Protein AF-0000000087603630 (afdb_homodimer)

Secondary structure (DSSP, 8-state):
----S--GGGS-HHHHHHHHHHHHHHHHHHHHTT-S-TTEEEEEE--SSHHHHHHHHHHHHHHHH-SS-EEEEEEEEE---TT--HHHHHHHIIIII---EEEEE---HHHHHHH---TT--HHHHHHHHHHHHHHHHHHHHT--EEE----HHHHHHHHHHIIIIIS-B----SEEE-SSSS-EEE-TTTTS-HHHHHHHHHHHHHHH-PPP-----TTTTS--HHHHHHHHHHHHHHHHSTTHHHHHHHHHT-B-GGGSS-TTTS-TTSPPSS-PPP------S----------------------------------------GGGTT--S-TT-TT-----/----S--GGGS-HHHHHHHHHHHHHHHHHHHHTT-S-TTEEEEEE--SSHHHHHHHHHHHHHHHH-SS-EEEEEEEEE---TT--HHHHHHHIIIII---EEEEE---HHHHHHS---TT--HHHHHHHHHHHHHHHHHHHHT--EEE----HHHHHHHHHHIIIIIS-B----SEEE-SSSS-EEE-TTTTS-HHHHHHHHHHHHHHH-PPP-----TTTTS--HHHHHHHHHHHHHHHHSTTHHHHHHHHHT-B-GGGSS-TTTS-TTSPPSS-PPP------S----------------------------------------GGGTT--S-TT-TT-----

Radius of gyration: 30.33 Å; Cα contacts (8 Å, |Δi|>4): 1026; chains: 2; bounding box: 85×82×70 Å

Organism: NCBI:txid797122

Structure (mmCIF, N/CA/C/O backbone):
data_AF-0000000087603630-model_v1
#
loop_
_entity.id
_entity.type
_entity.pdbx_description
1 polymer 'tRNA(Ile)-lysidine/2-thiocytidine synthase N-terminal domain-containing protein'
#
loop_
_atom_site.group_PDB
_atom_site.id
_atom_site.type_symbol
_atom_site.label_atom_id
_atom_site.label_alt_id
_atom_site.label_comp_id
_atom_site.label_asym_id
_atom_site.label_entity_id
_atom_site.label_seq_id
_atom_site.pdbx_PDB_ins_code
_atom_site.Cartn_x
_atom_site.Cartn_y
_atom_site.Cartn_z
_atom_site.occupancy
_atom_site.B_iso_or_equiv
_atom_site.auth_seq_id
_atom_site.auth_comp_id
_atom_site.auth_asym_id
_atom_site.auth_atom_id
_atom_site.pdbx_PDB_model_num
ATOM 1 N N . MET A 1 1 ? 12.164 -41.531 -18.688 1 33.31 1 MET A N 1
ATOM 2 C CA . MET A 1 1 ? 12.125 -40.469 -17.688 1 33.31 1 MET A CA 1
ATOM 3 C C . MET A 1 1 ? 12.438 -39.125 -18.312 1 33.31 1 MET A C 1
ATOM 5 O O . MET A 1 1 ? 13.555 -38.875 -18.797 1 33.31 1 MET A O 1
ATOM 9 N N . GLY A 1 2 ? 11.633 -38.625 -19.047 1 40.12 2 GLY A N 1
ATOM 10 C CA . GLY A 1 2 ? 11.859 -37.5 -19.938 1 40.12 2 GLY A CA 1
ATOM 11 C C . GLY A 1 2 ? 12.602 -36.344 -19.281 1 40.12 2 GLY A C 1
ATOM 12 O O . GLY A 1 2 ? 12.57 -36.188 -18.047 1 40.12 2 GLY A O 1
ATOM 13 N N . ARG A 1 3 ? 13.773 -35.938 -19.719 1 44.34 3 ARG A N 1
ATOM 14 C CA . ARG A 1 3 ? 14.781 -35 -19.203 1 44.34 3 ARG A CA 1
ATOM 15 C C . ARG A 1 3 ? 14.172 -33.625 -18.938 1 44.34 3 ARG A C 1
ATOM 17 O O . ARG A 1 3 ? 14.234 -32.75 -19.812 1 44.34 3 ARG A O 1
ATOM 24 N N . VAL A 1 4 ? 13.062 -33.594 -18.312 1 46.06 4 VAL A N 1
ATOM 25 C CA . VAL A 1 4 ? 12.547 -32.344 -17.781 1 46.06 4 VAL A CA 1
ATOM 26 C C . VAL A 1 4 ? 13.531 -31.781 -16.75 1 46.06 4 VAL A C 1
ATOM 28 O O . VAL A 1 4 ? 13.992 -32.5 -15.867 1 46.06 4 VAL A O 1
ATOM 31 N N . GLY A 1 5 ? 14.203 -30.766 -17.078 1 51.47 5 GLY A N 1
ATOM 32 C CA . GLY A 1 5 ? 15.203 -30 -16.344 1 51.47 5 GLY A CA 1
ATOM 33 C C . GLY A 1 5 ? 16.547 -29.953 -17.047 1 51.47 5 GLY A C 1
ATOM 34 O O . GLY A 1 5 ? 17.547 -30.438 -16.516 1 51.47 5 GLY A O 1
ATOM 35 N N . LYS A 1 6 ? 16.453 -29.891 -18.328 1 53.25 6 LYS A N 1
ATOM 36 C CA . LYS A 1 6 ? 17.75 -29.719 -18.984 1 53.25 6 LYS A CA 1
ATOM 37 C C . LYS A 1 6 ? 18.641 -28.75 -18.188 1 53.25 6 LYS A C 1
ATOM 39 O O . LYS A 1 6 ? 18.125 -27.844 -17.531 1 53.25 6 LYS A O 1
ATOM 44 N N . GLU A 1 7 ? 19.844 -29.078 -18.125 1 65.25 7 GLU A N 1
ATOM 45 C CA . GLU A 1 7 ? 20.906 -28.297 -17.484 1 65.25 7 GLU A CA 1
ATOM 46 C C . GLU A 1 7 ? 20.859 -26.844 -17.922 1 65.25 7 GLU A C 1
ATOM 48 O O . GLU A 1 7 ? 20.578 -26.547 -19.094 1 65.25 7 GLU A O 1
ATOM 53 N N . LEU A 1 8 ? 20.516 -25.938 -17 1 73.69 8 LEU A N 1
ATOM 54 C CA . LEU A 1 8 ? 20.547 -24.5 -17.188 1 73.69 8 LEU A CA 1
ATOM 55 C C . LEU A 1 8 ? 21.531 -24.109 -18.297 1 73.69 8 LEU A C 1
ATOM 57 O O . LEU A 1 8 ? 21.25 -23.219 -19.094 1 73.69 8 LEU A O 1
ATOM 61 N N . ASN A 1 9 ? 22.484 -24.938 -18.359 1 73.44 9 ASN A N 1
ATOM 62 C CA . ASN A 1 9 ? 23.578 -24.562 -19.234 1 73.44 9 ASN A CA 1
ATOM 63 C C . ASN A 1 9 ? 23.219 -24.797 -20.703 1 73.44 9 ASN A C 1
ATOM 65 O O . ASN A 1 9 ? 23.844 -24.234 -21.609 1 73.44 9 ASN A O 1
ATOM 69 N N . ALA A 1 10 ? 22.234 -25.531 -20.969 1 83.75 10 ALA A N 1
ATOM 70 C CA . ALA A 1 10 ? 21.828 -25.844 -22.344 1 83.75 10 ALA A CA 1
ATOM 71 C C . ALA A 1 10 ? 20.812 -24.828 -22.844 1 83.75 10 ALA A C 1
ATOM 73 O O . ALA A 1 10 ? 20.484 -24.797 -24.047 1 83.75 10 ALA A O 1
ATOM 74 N N . LEU A 1 11 ? 20.438 -23.922 -22.062 1 89.19 11 LEU A N 1
ATOM 75 C CA . LEU A 1 11 ? 19.406 -22.953 -22.406 1 89.19 11 LEU A CA 1
ATOM 76 C C . LEU A 1 11 ? 20.031 -21.688 -23.016 1 89.19 11 LEU A C 1
ATOM 78 O O . LEU A 1 11 ? 21.156 -21.328 -22.703 1 89.19 11 LEU A O 1
ATOM 82 N N . PRO A 1 12 ? 19.281 -21.078 -23.938 1 92.31 12 PRO A N 1
ATOM 83 C CA . PRO A 1 12 ? 19.734 -19.75 -24.391 1 92.31 12 PRO A CA 1
ATOM 84 C C . PRO A 1 12 ? 19.922 -18.766 -23.234 1 92.31 12 PRO A C 1
ATOM 86 O O . PRO A 1 12 ? 19.25 -18.875 -22.203 1 92.31 12 PRO A O 1
ATOM 89 N N . ALA A 1 13 ? 20.766 -17.828 -23.453 1 91.25 13 ALA A N 1
ATOM 90 C CA . ALA A 1 13 ? 21.219 -16.922 -22.391 1 91.25 13 ALA A CA 1
ATOM 91 C C . ALA A 1 13 ? 20.047 -16.234 -21.703 1 91.25 13 ALA A C 1
ATOM 93 O O . ALA A 1 13 ? 19.953 -16.203 -20.484 1 91.25 13 ALA A O 1
ATOM 94 N N . SER A 1 14 ? 19.109 -15.695 -22.516 1 92.12 14 SER A N 1
ATOM 95 C CA . SER A 1 14 ? 17.969 -14.977 -21.953 1 92.12 14 SER A CA 1
ATOM 96 C C . SER A 1 14 ? 17.078 -15.914 -21.141 1 92.12 14 SER A C 1
ATOM 98 O O . SER A 1 14 ? 16.578 -15.531 -20.078 1 92.12 14 SER A O 1
ATOM 100 N N . VAL A 1 15 ? 16.938 -17.109 -21.609 1 95.75 15 VAL A N 1
ATOM 101 C CA . VAL A 1 15 ? 16.109 -18.094 -20.938 1 95.75 15 VAL A CA 1
ATOM 102 C C . VAL A 1 15 ? 16.812 -18.594 -19.672 1 95.75 15 VAL A C 1
ATOM 104 O O . VAL A 1 15 ? 16.188 -18.75 -18.625 1 95.75 15 VAL A O 1
ATOM 107 N N . LYS A 1 16 ? 18.109 -18.75 -19.781 1 95.69 16 LYS A N 1
ATOM 108 C CA . LYS A 1 16 ? 18.906 -19.188 -18.641 1 95.69 16 LYS A CA 1
ATOM 109 C C . LYS A 1 16 ? 18.781 -18.203 -17.469 1 95.69 16 LYS A C 1
ATOM 111 O O . LYS A 1 16 ? 18.609 -18.625 -16.328 1 95.69 16 LYS A O 1
ATOM 116 N N . LYS A 1 17 ? 18.859 -16.969 -17.797 1 95.94 17 LYS A N 1
ATOM 117 C CA . LYS A 1 17 ? 18.734 -15.945 -16.766 1 95.94 17 LYS A CA 1
ATOM 118 C C . LYS A 1 17 ? 17.359 -15.969 -16.109 1 95.94 17 LYS A C 1
ATOM 120 O O . LYS A 1 17 ? 17.25 -15.883 -14.891 1 95.94 17 LYS A O 1
ATOM 125 N N . ALA A 1 18 ? 16.344 -16.062 -16.906 1 97.25 18 ALA A N 1
ATOM 126 C CA . ALA A 1 18 ? 14.969 -16.109 -16.406 1 97.25 18 ALA A CA 1
ATOM 127 C C . ALA A 1 18 ? 14.758 -17.328 -15.5 1 97.25 18 ALA A C 1
ATOM 129 O O . ALA A 1 18 ? 14.219 -17.203 -14.398 1 97.25 18 ALA A O 1
ATOM 130 N N . VAL A 1 19 ? 15.25 -18.438 -15.945 1 97.31 19 VAL A N 1
ATOM 131 C CA . VAL A 1 19 ? 15.07 -19.688 -15.211 1 97.31 19 VAL A CA 1
ATOM 132 C C . VAL A 1 19 ? 15.836 -19.625 -13.891 1 97.31 19 VAL A C 1
ATOM 134 O O . VAL A 1 19 ? 15.336 -20.047 -12.844 1 97.31 19 VAL A O 1
ATOM 137 N N . SER A 1 20 ? 17.031 -19.078 -13.922 1 97.06 20 SER A N 1
ATOM 138 C CA . SER A 1 20 ? 17.844 -18.938 -12.711 1 97.06 20 SER A CA 1
ATOM 139 C C . SER A 1 20 ? 17.141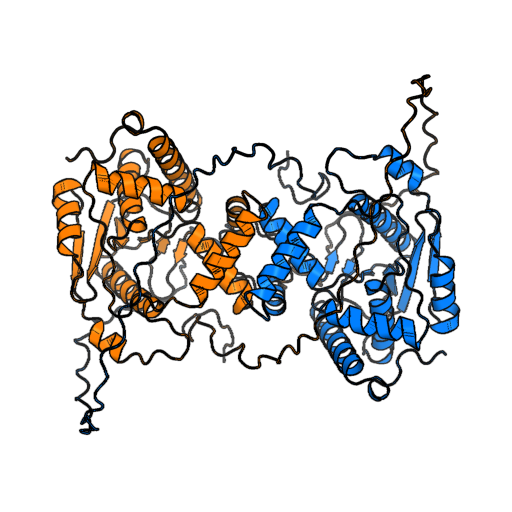 -18.062 -11.68 1 97.06 20 SER A C 1
ATOM 141 O O . SER A 1 20 ? 17.125 -18.375 -10.492 1 97.06 20 SER A O 1
ATOM 143 N N . ARG A 1 21 ? 16.547 -17 -12.188 1 97.25 21 ARG A N 1
ATOM 144 C CA . ARG A 1 21 ? 15.836 -16.094 -11.297 1 97.25 21 ARG A CA 1
ATOM 145 C C . ARG A 1 21 ? 14.594 -16.766 -10.711 1 97.25 21 ARG A C 1
ATOM 147 O O . ARG A 1 21 ? 14.312 -16.641 -9.516 1 97.25 21 ARG A O 1
ATOM 154 N N . ILE A 1 22 ? 13.883 -17.484 -11.539 1 98.25 22 ILE A N 1
ATOM 155 C CA . ILE A 1 22 ? 12.695 -18.203 -11.086 1 98.25 22 ILE A CA 1
ATOM 156 C C . ILE A 1 22 ? 13.078 -19.203 -10 1 98.25 22 ILE A C 1
ATOM 158 O O . ILE A 1 22 ? 12.469 -19.234 -8.93 1 98.25 22 ILE A O 1
ATOM 162 N N . ARG A 1 23 ? 14.086 -20 -10.273 1 97.31 23 ARG A N 1
ATOM 163 C CA . ARG A 1 23 ? 14.508 -21.047 -9.352 1 97.31 23 ARG A CA 1
ATOM 164 C C . ARG A 1 23 ? 14.938 -20.469 -8.008 1 97.31 23 ARG A C 1
ATOM 166 O O . ARG A 1 23 ? 14.531 -20.953 -6.953 1 97.31 23 ARG A O 1
ATOM 173 N N . LYS A 1 24 ? 15.664 -19.391 -8.062 1 97.12 24 LYS A N 1
ATOM 174 C CA . LYS A 1 24 ? 16.188 -18.766 -6.844 1 97.12 24 LYS A CA 1
ATOM 175 C C . LYS A 1 24 ? 15.055 -18.141 -6.031 1 97.12 24 LYS A C 1
ATOM 177 O O . LYS A 1 24 ? 14.914 -18.406 -4.836 1 97.12 24 LYS A O 1
ATOM 182 N N . THR A 1 25 ? 14.242 -17.328 -6.688 1 98.06 25 THR A N 1
ATOM 183 C CA . THR A 1 25 ? 13.188 -16.594 -5.996 1 98.06 25 THR A CA 1
ATOM 184 C C . THR A 1 25 ? 12.133 -17.547 -5.449 1 98.06 25 THR A C 1
ATOM 186 O O . THR A 1 25 ? 11.703 -17.422 -4.301 1 98.06 25 THR A O 1
ATOM 189 N N . ALA A 1 26 ? 11.734 -18.516 -6.242 1 98.19 26 ALA A N 1
ATOM 190 C CA . ALA A 1 26 ? 10.719 -19.469 -5.812 1 98.19 26 ALA A CA 1
ATOM 191 C C . ALA A 1 26 ? 11.219 -20.328 -4.652 1 98.19 26 ALA A C 1
ATOM 193 O O . ALA A 1 26 ? 10.477 -20.594 -3.703 1 98.19 26 ALA A O 1
ATOM 194 N N . ALA A 1 27 ? 12.453 -20.719 -4.711 1 97.19 27 ALA A N 1
ATOM 195 C CA . ALA A 1 27 ? 13.023 -21.531 -3.633 1 97.19 27 ALA A CA 1
ATOM 196 C C . ALA A 1 27 ? 13.094 -20.734 -2.33 1 97.19 27 ALA A C 1
ATOM 198 O O . ALA A 1 27 ? 12.734 -21.25 -1.267 1 97.19 27 ALA A O 1
ATOM 199 N N . THR A 1 28 ? 13.555 -19.531 -2.449 1 97.12 28 THR A N 1
ATOM 200 C CA . THR A 1 28 ? 13.641 -18.672 -1.277 1 97.12 28 THR A CA 1
ATOM 201 C C . THR A 1 28 ? 12.258 -18.422 -0.681 1 97.12 28 THR A C 1
ATOM 203 O O . THR 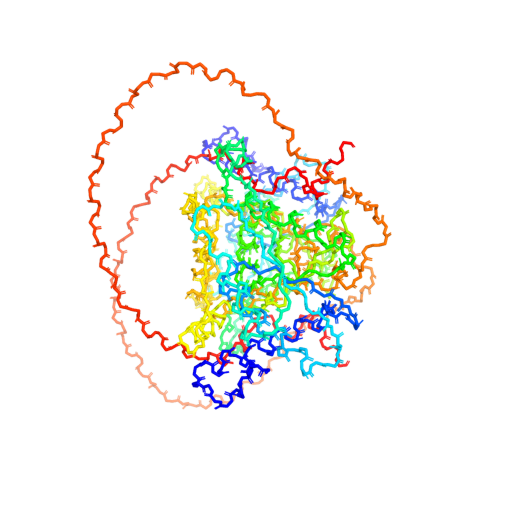A 1 28 ? 12.086 -18.484 0.538 1 97.12 28 THR A O 1
ATOM 206 N N . THR A 1 29 ? 11.32 -18.188 -1.544 1 98 29 THR A N 1
ATOM 207 C CA . THR A 1 29 ? 9.953 -17.953 -1.095 1 98 29 THR A CA 1
ATOM 208 C C . THR A 1 29 ? 9.375 -19.203 -0.433 1 98 29 THR A C 1
ATOM 210 O O . THR A 1 29 ? 8.844 -19.125 0.678 1 98 29 THR A O 1
ATOM 213 N N . ALA A 1 30 ? 9.516 -20.312 -1.108 1 97.25 30 ALA A N 1
ATOM 214 C CA . ALA A 1 30 ? 9 -21.562 -0.583 1 97.25 30 ALA A CA 1
ATOM 215 C C . ALA A 1 30 ? 9.625 -21.891 0.771 1 97.25 30 ALA A C 1
ATOM 217 O O . ALA A 1 30 ? 8.945 -22.391 1.676 1 97.25 30 ALA A O 1
ATOM 218 N N . GLY A 1 31 ? 10.898 -21.609 0.892 1 95.44 31 GLY A N 1
ATOM 219 C CA . GLY A 1 31 ? 11.602 -21.844 2.141 1 95.44 31 GLY A CA 1
ATOM 220 C C . GLY A 1 31 ? 11.18 -20.922 3.256 1 95.44 31 GLY A C 1
ATOM 221 O O . GLY A 1 31 ? 10.922 -21.359 4.379 1 95.44 31 GLY A O 1
ATOM 222 N N . SER A 1 32 ? 11.047 -19.641 2.963 1 95.75 32 SER A N 1
ATOM 223 C CA . SER A 1 32 ? 10.719 -18.625 3.955 1 95.75 32 SER A CA 1
ATOM 224 C C . SER A 1 32 ? 9.336 -18.875 4.562 1 95.75 32 SER A C 1
ATOM 226 O O . SER A 1 32 ? 9.094 -18.531 5.723 1 95.75 32 SER A O 1
ATOM 228 N N . PHE A 1 33 ? 8.453 -19.531 3.793 1 97.12 33 PHE A N 1
ATOM 229 C CA . PHE A 1 33 ? 7.086 -19.719 4.262 1 97.12 33 PHE A CA 1
ATOM 230 C C . PHE A 1 33 ? 6.797 -21.188 4.508 1 97.12 33 PHE A C 1
ATOM 232 O O . PHE A 1 33 ? 5.645 -21.578 4.711 1 97.12 33 PHE A O 1
ATOM 239 N N . ASP A 1 34 ? 7.781 -22.031 4.375 1 95.25 34 ASP A N 1
ATOM 240 C CA . ASP A 1 34 ? 7.676 -23.469 4.633 1 95.25 34 ASP A CA 1
ATOM 241 C C . ASP A 1 34 ? 6.508 -24.078 3.863 1 95.25 34 ASP A C 1
ATOM 243 O O . ASP A 1 34 ? 5.633 -24.719 4.457 1 95.25 34 ASP A O 1
ATOM 247 N N . MET A 1 35 ? 6.543 -23.984 2.584 1 96.62 35 MET A N 1
ATOM 248 C CA . MET A 1 35 ? 5.402 -24.312 1.736 1 96.62 35 MET A CA 1
ATOM 249 C C . MET A 1 35 ? 5.309 -25.828 1.514 1 96.62 35 MET A C 1
ATOM 251 O O . MET A 1 35 ? 4.23 -26.344 1.235 1 96.62 35 MET A O 1
ATOM 255 N N . PHE A 1 36 ? 6.406 -26.5 1.582 1 95.06 36 PHE A N 1
ATOM 256 C CA . PHE A 1 36 ? 6.441 -27.922 1.265 1 95.06 36 PHE A CA 1
ATOM 257 C C . PHE A 1 36 ? 7.012 -28.719 2.43 1 95.06 36 PHE A C 1
ATOM 259 O O . PHE A 1 36 ? 8.195 -29.062 2.436 1 95.06 36 PHE A O 1
ATOM 266 N N . PRO A 1 37 ? 6.18 -29.078 3.316 1 90.75 37 PRO A N 1
ATOM 267 C CA . PRO A 1 37 ? 6.66 -29.875 4.438 1 90.75 37 PRO A CA 1
ATOM 268 C C . PRO A 1 37 ? 7.145 -31.266 4 1 90.75 37 PRO A C 1
ATOM 270 O O . PRO A 1 37 ? 6.672 -31.797 2.99 1 90.75 37 PRO A O 1
ATOM 273 N N . GLU A 1 38 ? 7.953 -31.812 4.785 1 92.81 38 GLU A N 1
ATOM 274 C CA . GLU A 1 38 ? 8.578 -33.094 4.484 1 92.81 38 GLU A CA 1
ATOM 275 C C . GLU A 1 38 ? 7.527 -34.219 4.375 1 92.81 38 GLU A C 1
ATOM 277 O O . GLU A 1 38 ? 6.688 -34.375 5.262 1 92.81 38 GLU A O 1
ATOM 282 N N . GLY A 1 39 ? 7.578 -34.906 3.277 1 92.31 39 GLY A N 1
ATOM 283 C CA . GLY A 1 39 ? 6.77 -36.094 3.105 1 92.31 39 GLY A CA 1
ATOM 284 C C . GLY A 1 39 ? 5.336 -35.812 2.717 1 92.31 39 GLY A C 1
ATOM 285 O O . GLY A 1 39 ? 4.516 -36.719 2.592 1 92.31 39 GLY A O 1
ATOM 286 N N . GLU A 1 40 ? 5.039 -34.594 2.508 1 92.44 40 GLU A N 1
ATOM 287 C CA . GLU A 1 40 ? 3.654 -34.219 2.229 1 92.44 40 GLU A CA 1
ATOM 288 C C . GLU A 1 40 ? 3.35 -34.312 0.735 1 92.44 40 GLU A C 1
ATOM 290 O O . GLU A 1 40 ? 4.25 -34.188 -0.097 1 92.44 40 GLU A O 1
ATOM 295 N N . LYS A 1 41 ? 2.107 -34.625 0.508 1 94.75 41 LYS A N 1
ATOM 296 C CA . LYS A 1 41 ? 1.582 -34.562 -0.853 1 94.75 41 LYS A CA 1
ATOM 297 C C . LYS A 1 41 ? 1.036 -33.188 -1.165 1 94.75 41 LYS A C 1
ATOM 299 O O . LYS A 1 41 ? 0.295 -32.594 -0.365 1 94.75 41 LYS A O 1
ATOM 304 N N . VAL A 1 42 ? 1.443 -32.688 -2.285 1 96.12 42 VAL A N 1
ATOM 305 C CA . VAL A 1 42 ? 1.026 -31.344 -2.684 1 96.12 42 VAL A CA 1
ATOM 306 C C . VAL A 1 42 ? 0.207 -31.422 -3.971 1 96.12 42 VAL A C 1
ATOM 308 O O . VAL A 1 42 ? 0.64 -32.031 -4.957 1 96.12 42 VAL A O 1
ATOM 311 N N . LEU A 1 43 ? -0.952 -30.859 -3.91 1 96.94 43 LEU A N 1
ATOM 312 C CA . LEU A 1 43 ? -1.773 -30.766 -5.113 1 96.94 43 LEU A CA 1
ATOM 313 C C . LEU A 1 43 ? -1.407 -29.531 -5.926 1 96.94 43 LEU A C 1
ATOM 315 O O . LEU A 1 43 ? -1.267 -28.438 -5.375 1 96.94 43 LEU A O 1
ATOM 319 N N . LEU A 1 44 ? -1.189 -29.719 -7.141 1 97.31 44 LEU A N 1
ATOM 320 C CA . LEU A 1 44 ? -1.009 -28.609 -8.062 1 97.31 44 LEU A CA 1
ATOM 321 C C . LEU A 1 44 ? -2.232 -28.438 -8.961 1 97.31 44 LEU A C 1
ATOM 323 O O . LEU A 1 44 ? -2.635 -29.375 -9.648 1 97.31 44 LEU A O 1
ATOM 327 N N . GLY A 1 45 ? -2.896 -27.297 -8.844 1 95.38 45 GLY A N 1
ATOM 328 C CA . GLY A 1 45 ? -3.906 -26.953 -9.836 1 95.38 45 GLY A CA 1
ATOM 329 C C . GLY A 1 45 ? -3.318 -26.578 -11.18 1 95.38 45 GLY A C 1
ATOM 330 O O . GLY A 1 45 ? -2.734 -25.5 -11.328 1 95.38 45 GLY A O 1
ATOM 331 N N . LEU A 1 46 ? -3.469 -27.453 -12.148 1 95.06 46 LEU A N 1
ATOM 332 C CA . LEU A 1 46 ? -2.918 -27.234 -13.477 1 95.06 46 LEU A CA 1
ATOM 333 C C . LEU A 1 46 ? -4 -26.75 -14.438 1 95.06 46 LEU A C 1
ATOM 335 O O . LEU A 1 46 ? -4.875 -27.531 -14.828 1 95.06 46 LEU A O 1
ATOM 339 N N . SER A 1 47 ? -3.955 -25.5 -14.805 1 90.38 47 SER A N 1
ATOM 340 C CA . SER A 1 47 ? -4.98 -24.906 -15.656 1 90.38 47 SER A CA 1
ATOM 341 C C . SER A 1 47 ? -4.633 -25.078 -17.141 1 90.38 47 SER A C 1
ATOM 343 O O . SER A 1 47 ? -5.488 -24.906 -18 1 90.38 47 SER A O 1
ATOM 345 N N . GLY A 1 48 ? -3.35 -25.344 -17.422 1 91.12 48 GLY A N 1
ATOM 346 C CA . GLY A 1 48 ? -2.885 -25.359 -18.797 1 91.12 48 GLY A CA 1
ATOM 347 C C . GLY A 1 48 ? -2.346 -24.016 -19.266 1 91.12 48 GLY A C 1
ATOM 348 O O . GLY A 1 48 ? -1.886 -23.891 -20.406 1 91.12 48 GLY A O 1
ATOM 349 N N . GLY A 1 49 ? -2.406 -23.078 -18.391 1 92.88 49 GLY A N 1
ATOM 350 C CA . GLY A 1 49 ? -1.823 -21.781 -18.703 1 92.88 49 GLY A CA 1
ATOM 351 C C . GLY A 1 49 ? -0.333 -21.719 -18.406 1 92.88 49 GLY A C 1
ATOM 352 O O . GLY A 1 49 ? 0.235 -22.656 -17.844 1 92.88 49 GLY A O 1
ATOM 353 N N . LYS A 1 50 ? 0.256 -20.609 -18.812 1 95.19 50 LYS A N 1
ATOM 354 C CA . LYS A 1 50 ? 1.706 -20.469 -18.719 1 95.19 50 LYS A CA 1
ATOM 355 C C . LYS A 1 50 ? 2.184 -20.547 -17.281 1 95.19 50 LYS A C 1
ATOM 357 O O . LYS A 1 50 ? 3.215 -21.156 -16.984 1 95.19 50 LYS A O 1
ATOM 362 N N . ASP A 1 51 ? 1.44 -19.969 -16.359 1 96.31 51 ASP A N 1
ATOM 363 C CA . ASP A 1 51 ? 1.895 -19.859 -14.984 1 96.31 51 ASP A CA 1
ATOM 364 C C . ASP A 1 51 ? 1.896 -21.219 -14.297 1 96.31 51 ASP A C 1
ATOM 366 O O . ASP A 1 51 ? 2.875 -21.594 -13.641 1 96.31 51 ASP A O 1
ATOM 370 N N . SER A 1 52 ? 0.804 -21.969 -14.469 1 96.31 52 SER A N 1
ATOM 371 C CA . SER A 1 52 ? 0.707 -23.281 -13.828 1 96.31 52 SER A CA 1
ATOM 372 C C . SER A 1 52 ? 1.709 -24.266 -14.422 1 96.31 52 SER A C 1
ATOM 374 O O . SER A 1 52 ? 2.262 -25.094 -13.703 1 96.31 52 SER A O 1
ATOM 376 N N . TRP A 1 53 ? 1.978 -24.156 -15.703 1 96.12 53 TRP A N 1
ATOM 377 C CA . TRP A 1 53 ? 2.969 -25.016 -16.359 1 96.12 53 TRP A CA 1
ATOM 378 C C . TRP A 1 53 ? 4.359 -24.766 -15.773 1 96.12 53 TRP A C 1
ATOM 380 O O . TRP A 1 53 ? 5.059 -25.719 -15.406 1 96.12 53 TRP A O 1
ATOM 390 N N . VAL A 1 54 ? 4.711 -23.531 -15.727 1 97.5 54 VAL A N 1
ATOM 391 C CA . VAL A 1 54 ? 6.039 -23.203 -15.227 1 97.5 54 VAL A CA 1
ATOM 392 C C . VAL A 1 54 ? 6.172 -23.641 -13.766 1 97.5 54 VAL A C 1
ATOM 394 O O . VAL A 1 54 ? 7.227 -24.109 -13.344 1 97.5 54 VAL A O 1
ATOM 397 N N . LEU A 1 55 ? 5.117 -23.484 -13.031 1 98.19 55 LEU A N 1
ATOM 398 C CA . LEU A 1 55 ? 5.141 -23.922 -11.648 1 98.19 55 LEU A CA 1
ATOM 399 C C . LEU A 1 55 ? 5.395 -25.438 -11.57 1 98.19 55 LEU A C 1
ATOM 401 O O . LEU A 1 55 ? 6.195 -25.891 -10.75 1 98.19 55 LEU A O 1
ATOM 405 N N . LEU A 1 56 ? 4.703 -26.203 -12.398 1 96.75 56 LEU A N 1
ATOM 406 C CA . LEU A 1 56 ? 4.918 -27.656 -12.414 1 96.75 56 LEU A CA 1
ATOM 407 C C . LEU A 1 56 ? 6.383 -27.984 -12.688 1 96.75 56 LEU A C 1
ATOM 409 O O . LEU A 1 56 ? 6.984 -28.797 -11.984 1 96.75 56 LEU A O 1
ATOM 413 N N . HIS A 1 57 ? 6.895 -27.312 -13.664 1 95.62 57 HIS A N 1
ATOM 414 C CA . HIS A 1 57 ? 8.289 -27.562 -14.008 1 95.62 57 HIS A CA 1
ATOM 415 C C . HIS A 1 57 ? 9.219 -27.219 -12.844 1 95.62 57 HIS A C 1
ATOM 417 O O . HIS A 1 57 ? 10.172 -27.953 -12.578 1 95.62 57 HIS A O 1
ATOM 423 N N . TRP A 1 58 ? 8.961 -26.125 -12.227 1 96.88 58 TRP A N 1
ATOM 424 C CA . TRP A 1 58 ? 9.789 -25.75 -11.086 1 96.88 58 TRP A CA 1
ATOM 425 C C . TRP A 1 58 ? 9.648 -26.75 -9.953 1 96.88 58 TRP A C 1
ATOM 427 O O . TRP A 1 58 ? 10.633 -27.094 -9.289 1 96.88 58 TRP A O 1
ATOM 437 N N . MET A 1 59 ? 8.406 -27.203 -9.664 1 96.31 59 MET A N 1
ATOM 438 C CA . MET A 1 59 ? 8.188 -28.156 -8.586 1 96.31 59 MET A CA 1
ATOM 439 C C . MET A 1 59 ? 8.914 -29.469 -8.867 1 96.31 59 MET A C 1
ATOM 441 O O . MET A 1 59 ? 9.477 -30.078 -7.957 1 96.31 59 MET A O 1
ATOM 445 N N . LEU A 1 60 ? 8.914 -29.891 -10.094 1 93.94 60 LEU A N 1
ATOM 446 C CA . LEU A 1 60 ? 9.641 -31.094 -10.477 1 93.94 60 LEU A CA 1
ATOM 447 C C . LEU A 1 60 ? 11.141 -30.922 -10.258 1 93.94 60 LEU A C 1
ATOM 449 O O . LEU A 1 60 ? 11.805 -31.844 -9.766 1 93.94 60 LEU A O 1
ATOM 453 N N . TYR A 1 61 ? 11.617 -29.781 -10.633 1 93.5 61 TYR A N 1
ATOM 454 C CA . TYR A 1 61 ? 13.016 -29.453 -10.375 1 93.5 61 TYR A CA 1
ATOM 455 C C . TYR A 1 61 ? 13.312 -29.469 -8.883 1 93.5 61 TYR A C 1
ATOM 457 O O . TYR A 1 61 ? 14.305 -30.047 -8.445 1 93.5 61 TYR A O 1
ATOM 465 N N . SER A 1 62 ? 12.438 -28.75 -8.172 1 94.31 62 SER A N 1
ATOM 466 C CA . SER A 1 62 ? 12.602 -28.625 -6.73 1 94.31 62 SER A CA 1
ATOM 467 C C . SER A 1 62 ? 12.609 -30 -6.062 1 94.31 62 SER A C 1
ATOM 469 O O . SER A 1 62 ? 13.359 -30.234 -5.109 1 94.31 62 SER A O 1
ATOM 471 N N . GLN A 1 63 ? 11.805 -30.969 -6.504 1 90.88 63 GLN A N 1
ATOM 472 C CA . GLN A 1 63 ? 11.758 -32.312 -5.98 1 90.88 63 GLN A CA 1
ATOM 473 C C . GLN A 1 63 ? 13.125 -33 -6.082 1 90.88 63 GLN A C 1
ATOM 475 O O . GLN A 1 63 ? 13.492 -33.812 -5.219 1 90.88 63 GLN A O 1
ATOM 480 N N . ARG A 1 64 ? 13.852 -32.656 -7.066 1 89 64 ARG A N 1
ATOM 481 C CA . ARG A 1 64 ? 15.133 -33.312 -7.336 1 89 64 ARG A CA 1
ATOM 482 C C . ARG A 1 64 ? 16.25 -32.719 -6.473 1 89 64 ARG A C 1
ATOM 484 O O . ARG A 1 64 ? 17.156 -33.406 -6.051 1 89 64 ARG A O 1
ATOM 491 N N . VAL A 1 65 ? 16.125 -31.422 -6.188 1 91 65 VAL A N 1
ATOM 492 C CA . VAL A 1 65 ? 17.281 -30.75 -5.609 1 91 65 VAL A CA 1
ATOM 493 C C . VAL A 1 65 ? 17.016 -30.422 -4.145 1 91 65 VAL A C 1
ATOM 495 O O . VAL A 1 65 ? 17.953 -30.203 -3.367 1 91 65 VAL A O 1
ATOM 498 N N . ALA A 1 66 ? 15.758 -30.281 -3.816 1 86.44 66 ALA A N 1
ATOM 499 C CA . ALA A 1 66 ? 15.422 -29.828 -2.467 1 86.44 66 ALA A CA 1
ATOM 500 C C . ALA A 1 66 ? 15.719 -30.922 -1.438 1 86.44 66 ALA A C 1
ATOM 502 O O . ALA A 1 66 ? 15.695 -32.125 -1.762 1 86.44 66 ALA A O 1
ATOM 503 N N . ALA A 1 67 ? 15.914 -30.469 -0.232 1 83.56 67 ALA A N 1
ATOM 504 C CA . ALA A 1 67 ? 16.172 -31.375 0.878 1 83.56 67 ALA A CA 1
ATOM 505 C C . ALA A 1 67 ? 14.891 -32.062 1.328 1 83.56 67 ALA A C 1
ATOM 507 O O . ALA A 1 67 ? 14.883 -33.281 1.597 1 83.56 67 ALA A O 1
ATOM 508 N N . LYS A 1 68 ? 13.906 -31.312 1.351 1 87.62 68 LYS A N 1
ATOM 509 C CA . LYS A 1 68 ? 12.609 -31.859 1.726 1 87.62 68 LYS A CA 1
ATOM 510 C C . LYS A 1 68 ? 11.938 -32.562 0.537 1 87.62 68 LYS A C 1
ATOM 512 O O . LYS A 1 68 ? 11.883 -31.984 -0.559 1 87.62 68 LYS A O 1
ATOM 517 N N . LYS A 1 69 ? 11.508 -33.719 0.876 1 90.88 69 LYS A N 1
ATOM 518 C CA . LYS A 1 69 ? 10.852 -34.5 -0.175 1 90.88 69 LYS A CA 1
ATOM 519 C C . LYS A 1 69 ? 9.336 -34.312 -0.102 1 90.88 69 LYS A C 1
ATOM 521 O O . LYS A 1 69 ? 8.758 -34.281 0.989 1 90.88 69 LYS A O 1
ATOM 526 N N . PHE A 1 70 ? 8.742 -34.062 -1.223 1 93.12 70 PHE A N 1
ATOM 527 C CA . PHE A 1 70 ? 7.289 -33.969 -1.333 1 93.12 70 PHE A CA 1
ATOM 528 C C . PHE A 1 70 ? 6.805 -34.625 -2.621 1 93.12 70 PHE A C 1
ATOM 530 O O . PHE A 1 70 ? 7.598 -34.875 -3.531 1 93.12 70 PHE A O 1
ATOM 537 N N . GLU A 1 71 ? 5.578 -35.031 -2.615 1 93.5 71 GLU A N 1
ATOM 538 C CA . GLU A 1 71 ? 4.957 -35.656 -3.795 1 93.5 71 GLU A CA 1
ATOM 539 C C . GLU A 1 71 ? 4.027 -34.656 -4.492 1 93.5 71 GLU A C 1
ATOM 541 O O . GLU A 1 71 ? 3.359 -33.844 -3.832 1 93.5 71 GLU A O 1
ATOM 546 N N . ILE A 1 72 ? 4.023 -34.75 -5.809 1 94.44 72 ILE A N 1
ATOM 547 C CA . ILE A 1 72 ? 3.188 -33.844 -6.594 1 94.44 72 ILE A CA 1
ATOM 548 C C . ILE A 1 72 ? 2.014 -34.625 -7.188 1 94.44 72 ILE A C 1
ATOM 550 O O . ILE A 1 72 ? 2.199 -35.688 -7.766 1 94.44 72 ILE A O 1
ATOM 554 N N . GLU A 1 73 ? 0.902 -34.125 -6.98 1 94.12 73 GLU A N 1
ATOM 555 C CA . GLU A 1 73 ? -0.29 -34.562 -7.695 1 94.12 73 GLU A CA 1
ATOM 556 C C . GLU A 1 73 ? -0.947 -33.406 -8.445 1 94.12 73 GLU A C 1
ATOM 558 O O . GLU A 1 73 ? -1.366 -32.438 -7.832 1 94.12 73 GLU A O 1
ATOM 563 N N . ALA A 1 74 ? -0.999 -33.562 -9.734 1 96.25 74 ALA A N 1
ATOM 564 C CA . ALA A 1 74 ? -1.594 -32.5 -10.547 1 96.25 74 ALA A CA 1
ATOM 565 C C . ALA A 1 74 ? -3.059 -32.812 -10.852 1 96.25 74 ALA A C 1
ATOM 567 O O . ALA A 1 74 ? -3.424 -33.969 -11.102 1 96.25 74 ALA A O 1
ATOM 568 N N . VAL A 1 75 ? -3.869 -31.781 -10.789 1 96.62 75 VAL A N 1
ATOM 569 C CA . VAL A 1 75 ? -5.289 -31.922 -11.094 1 96.62 75 VAL A CA 1
ATOM 570 C C . VAL A 1 75 ? -5.711 -30.875 -12.109 1 96.62 75 VAL A C 1
ATOM 572 O O . VAL A 1 75 ? -5.344 -29.703 -11.984 1 96.62 75 VAL A O 1
ATOM 575 N N . ILE A 1 76 ? -6.395 -31.281 -13.148 1 95.19 76 ILE A N 1
ATOM 576 C CA . ILE A 1 76 ? -6.977 -30.422 -14.164 1 95.19 76 ILE A CA 1
ATOM 577 C C . ILE A 1 76 ? -8.492 -30.375 -13.984 1 95.19 76 ILE A C 1
ATOM 579 O O . ILE A 1 76 ? -9.156 -31.406 -13.969 1 95.19 76 ILE A O 1
ATOM 583 N N . ILE A 1 77 ? -8.984 -29.141 -13.766 1 93 77 ILE A N 1
ATOM 584 C CA . ILE A 1 77 ? -10.438 -28.969 -13.75 1 93 77 ILE A CA 1
ATOM 585 C C . ILE A 1 77 ? -10.93 -28.625 -15.156 1 93 77 ILE A C 1
ATOM 587 O O . ILE A 1 77 ? -10.594 -27.578 -15.695 1 93 77 ILE A O 1
ATOM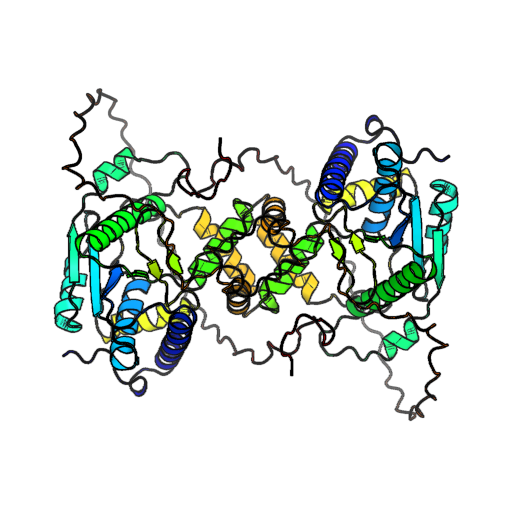 591 N N . ASP A 1 78 ? -11.633 -29.484 -15.742 1 90.69 78 ASP A N 1
ATOM 592 C CA . ASP A 1 78 ? -12.273 -29.25 -17.031 1 90.69 78 ASP A CA 1
ATOM 593 C C . ASP A 1 78 ? -13.68 -28.672 -16.859 1 90.69 78 ASP A C 1
ATOM 595 O O . ASP A 1 78 ? -14.602 -29.391 -16.453 1 90.69 78 ASP A O 1
ATOM 599 N N . PRO A 1 79 ? -13.797 -27.375 -17.141 1 86.06 79 PRO A N 1
ATOM 600 C CA . PRO A 1 79 ? -15.086 -26.719 -16.875 1 86.06 79 PRO A CA 1
ATOM 601 C C . PRO A 1 79 ? -16.188 -27.188 -17.828 1 86.06 79 PRO A C 1
ATOM 603 O O . PRO A 1 79 ? -17.359 -26.844 -17.625 1 86.06 79 PRO A O 1
ATOM 606 N N . GLY A 1 80 ? -15.891 -27.906 -18.844 1 83.19 80 GLY A N 1
ATOM 607 C CA . GLY A 1 80 ? -16.875 -28.438 -19.781 1 83.19 80 GLY A CA 1
ATOM 608 C C . GLY A 1 80 ? -17.125 -27.516 -20.969 1 83.19 80 GLY A C 1
ATOM 609 O O . GLY A 1 80 ? -18.062 -27.734 -21.734 1 83.19 80 GLY A O 1
ATOM 610 N N . PHE A 1 81 ? -16.328 -26.516 -21.078 1 82.38 81 PHE A N 1
ATOM 611 C CA . PHE A 1 81 ? -16.484 -25.609 -22.219 1 82.38 81 PHE A CA 1
ATOM 612 C C . PHE A 1 81 ? -15.992 -26.281 -23.5 1 82.38 81 PHE A C 1
ATOM 614 O O . PHE A 1 81 ? -14.984 -27 -23.484 1 82.38 81 PHE A O 1
ATOM 621 N N . GLU A 1 82 ? -16.703 -25.906 -24.484 1 80.56 82 GLU A N 1
ATOM 622 C CA . GLU A 1 82 ? -16.281 -26.438 -25.781 1 80.56 82 GLU A CA 1
ATOM 623 C C . GLU A 1 82 ? -14.906 -25.906 -26.172 1 80.56 82 GLU A C 1
ATOM 625 O O . GLU A 1 82 ? -14.641 -24.703 -26.047 1 80.56 82 GLU A O 1
ATOM 630 N N . GLY A 1 83 ? -14.023 -26.828 -26.516 1 82 83 GLY A N 1
ATOM 631 C CA . GLY A 1 83 ? -12.719 -26.391 -26.984 1 82 83 GLY A CA 1
ATOM 632 C C . GLY A 1 83 ? -11.633 -26.469 -25.938 1 82 83 GLY A C 1
ATOM 633 O O . GLY A 1 83 ? -10.445 -26.328 -26.25 1 82 83 GLY A O 1
ATOM 634 N N . PHE A 1 84 ? -12.078 -26.641 -24.766 1 85.19 84 PHE A N 1
ATOM 635 C CA . PHE A 1 84 ? -11.047 -26.812 -23.75 1 85.19 84 PHE A CA 1
ATOM 636 C C . PHE A 1 84 ? -10.297 -28.125 -23.938 1 85.19 84 PHE A C 1
ATOM 638 O O . PHE A 1 84 ? -10.898 -29.203 -23.906 1 85.19 84 PHE A O 1
ATOM 645 N N . ARG A 1 85 ? -9.008 -28.094 -24.094 1 88.62 85 ARG A N 1
ATOM 646 C CA . ARG A 1 85 ? -8.188 -29.234 -24.484 1 88.62 85 ARG A CA 1
ATOM 647 C C . ARG A 1 85 ? -7.496 -29.844 -23.266 1 88.62 85 ARG A C 1
ATOM 649 O O . ARG A 1 85 ? -6.266 -29.953 -23.234 1 88.62 85 ARG A O 1
ATOM 656 N N . SER A 1 86 ? -8.273 -30.328 -22.328 1 90.75 86 SER A N 1
ATOM 657 C CA . SER A 1 86 ? -7.746 -30.906 -21.094 1 90.75 86 SER A CA 1
ATOM 658 C C . SER A 1 86 ? -6.949 -32.188 -21.375 1 90.75 86 SER A C 1
ATOM 660 O O . SER A 1 86 ? -5.949 -32.438 -20.703 1 90.75 86 SER A O 1
ATOM 662 N N . GLN A 1 87 ? -7.305 -32.875 -22.375 1 92.44 87 GLN A N 1
ATOM 663 C CA . GLN A 1 87 ? -6.637 -34.156 -22.672 1 92.44 87 GLN A CA 1
ATOM 664 C C . GLN A 1 87 ? -5.211 -33.906 -23.172 1 92.44 87 GLN A C 1
ATOM 666 O O . GLN A 1 87 ? -4.312 -34.719 -22.875 1 92.44 87 GLN A O 1
ATOM 671 N N . GLU A 1 88 ? -5.059 -32.938 -23.906 1 93.19 88 GLU A N 1
ATOM 672 C CA . GLU A 1 88 ? -3.725 -32.594 -24.406 1 93.19 88 GLU A CA 1
ATOM 673 C C . GLU A 1 88 ? -2.771 -32.281 -23.25 1 93.19 88 GLU A C 1
ATOM 675 O O . GLU A 1 88 ? -1.617 -32.719 -23.266 1 93.19 88 GLU A O 1
ATOM 680 N N . VAL A 1 89 ? -3.279 -31.547 -22.328 1 94 89 VAL A N 1
ATOM 681 C CA . VAL A 1 89 ? -2.496 -31.203 -21.141 1 94 89 VAL A CA 1
ATOM 682 C C . VAL A 1 89 ? -2.174 -32.469 -20.344 1 94 89 VAL A C 1
ATOM 684 O O . VAL A 1 89 ? -1.031 -32.688 -19.938 1 94 89 VAL A O 1
ATOM 687 N N . HIS A 1 90 ? -3.18 -33.281 -20.188 1 94.56 90 HIS A N 1
ATOM 688 C CA . HIS A 1 90 ? -3.035 -34.562 -19.469 1 94.56 90 HIS A CA 1
ATOM 689 C C . HIS A 1 90 ? -1.977 -35.438 -20.109 1 94.56 90 HIS A C 1
ATOM 691 O O . HIS A 1 90 ? -1.089 -35.938 -19.438 1 94.56 90 HIS A O 1
ATOM 697 N N . ASP A 1 91 ? -2.074 -35.562 -21.375 1 94.56 91 ASP A N 1
ATOM 698 C CA . ASP A 1 91 ? -1.187 -36.469 -22.109 1 94.56 91 ASP A CA 1
ATOM 699 C C . ASP A 1 91 ? 0.259 -36 -22.047 1 94.56 91 ASP A C 1
ATOM 701 O O . ASP A 1 91 ? 1.187 -36.781 -21.938 1 94.56 91 ASP A O 1
ATOM 705 N N . TYR A 1 92 ? 0.403 -34.75 -22.156 1 94.06 92 TYR A N 1
ATOM 706 C CA . TYR A 1 92 ? 1.747 -34.188 -22.062 1 94.06 92 TYR A CA 1
ATOM 707 C C . TYR A 1 92 ? 2.357 -34.469 -20.688 1 94.06 92 TYR A C 1
ATOM 709 O O . TYR A 1 92 ? 3.527 -34.844 -20.594 1 94.06 92 TYR A O 1
ATOM 717 N N . CYS A 1 93 ? 1.608 -34.312 -19.625 1 93 93 CYS A N 1
ATOM 718 C CA 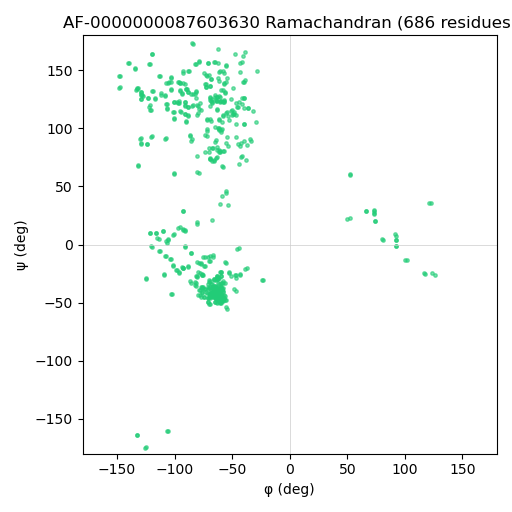. CYS A 1 93 ? 2.076 -34.562 -18.266 1 93 93 CYS A CA 1
ATOM 719 C C . CYS A 1 93 ? 2.467 -36.031 -18.094 1 93 93 CYS A C 1
ATOM 721 O O . CYS A 1 93 ? 3.525 -36.312 -17.547 1 93 93 CYS A O 1
ATOM 723 N N . ARG A 1 94 ? 1.643 -36.875 -18.594 1 90.44 94 ARG A N 1
ATOM 724 C CA . ARG A 1 94 ? 1.852 -38.312 -18.438 1 90.44 94 ARG A CA 1
ATOM 725 C C . ARG A 1 94 ? 3.02 -38.781 -19.281 1 90.44 94 ARG A C 1
ATOM 727 O O . ARG A 1 94 ? 3.951 -39.406 -18.781 1 90.44 94 ARG A O 1
ATOM 734 N N . ASP A 1 95 ? 3.012 -38.406 -20.516 1 91.94 95 ASP A N 1
ATOM 735 C CA . ASP A 1 95 ? 3.906 -39 -21.484 1 91.94 95 ASP A CA 1
ATOM 736 C C . ASP A 1 95 ? 5.266 -38.312 -21.5 1 91.94 95 ASP A C 1
ATOM 738 O O . ASP A 1 95 ? 6.289 -38.938 -21.781 1 91.94 95 ASP A O 1
ATOM 742 N N . VAL A 1 96 ? 5.262 -37.062 -21.25 1 90.5 96 VAL A N 1
ATOM 743 C CA . VAL A 1 96 ? 6.496 -36.312 -21.391 1 90.5 96 VAL A CA 1
ATOM 744 C C . VAL A 1 96 ? 7.105 -36.062 -20.016 1 90.5 96 VAL A C 1
ATOM 746 O O . VAL A 1 96 ? 8.305 -36.25 -19.812 1 90.5 96 VAL A O 1
ATOM 749 N N . LEU A 1 97 ? 6.309 -35.719 -19.047 1 90.56 97 LEU A N 1
ATOM 750 C CA . LEU A 1 97 ? 6.84 -35.312 -17.75 1 90.56 97 LEU A CA 1
ATOM 751 C C . LEU A 1 97 ? 6.801 -36.438 -16.766 1 90.56 97 LEU A C 1
ATOM 753 O O . LEU A 1 97 ? 7.469 -36.406 -15.727 1 90.56 97 LEU A O 1
ATOM 757 N N . GLY A 1 98 ? 5.957 -37.406 -16.984 1 88.69 98 GLY A N 1
ATOM 758 C CA . GLY A 1 98 ? 5.84 -38.531 -16.078 1 88.69 98 GLY A CA 1
ATOM 759 C C . GLY A 1 98 ? 5.145 -38.188 -14.773 1 88.69 98 GLY A C 1
ATOM 760 O O . GLY A 1 98 ? 5.523 -38.688 -13.711 1 88.69 98 GLY A O 1
ATOM 761 N N . VAL A 1 99 ? 4.297 -37.281 -14.75 1 89.75 99 VAL A N 1
ATOM 762 C CA . VAL A 1 99 ? 3.582 -36.812 -13.562 1 89.75 99 VAL A CA 1
ATOM 763 C C . VAL A 1 99 ? 2.154 -37.375 -13.578 1 89.75 99 VAL A C 1
ATOM 765 O O . VAL A 1 99 ? 1.523 -37.438 -14.633 1 89.75 99 VAL A O 1
ATOM 768 N N . LYS A 1 100 ? 1.703 -37.781 -12.398 1 88.19 100 LYS A N 1
ATOM 769 C CA . LYS A 1 100 ? 0.307 -38.156 -12.25 1 88.19 100 LYS A CA 1
ATOM 770 C C . LYS A 1 100 ? -0.626 -36.969 -12.367 1 88.19 100 LYS A C 1
ATOM 772 O O . LYS A 1 100 ? -0.43 -35.938 -11.695 1 88.19 100 LYS A O 1
ATOM 777 N N . VAL A 1 101 ? -1.559 -37.156 -13.258 1 93.69 101 VAL A N 1
ATOM 778 C CA . VAL A 1 101 ? -2.502 -36.062 -13.461 1 93.69 101 VAL A CA 1
ATOM 779 C C . VAL A 1 101 ? -3.93 -36.594 -13.484 1 93.69 101 VAL A C 1
ATOM 781 O O . VAL A 1 101 ? -4.188 -37.656 -14.062 1 93.69 101 VAL A O 1
ATOM 784 N N . THR A 1 102 ? -4.762 -35.969 -12.781 1 95.44 102 THR A N 1
ATOM 785 C CA . THR A 1 102 ? -6.18 -36.312 -12.766 1 95.44 102 THR A CA 1
ATOM 786 C C . THR A 1 102 ? -7.004 -35.188 -13.414 1 95.44 102 THR A C 1
ATOM 788 O O . THR A 1 102 ? -6.777 -34 -13.148 1 95.44 102 THR A O 1
ATOM 791 N N . ILE A 1 103 ? -7.871 -35.594 -14.336 1 95.75 103 ILE A N 1
ATOM 792 C CA . ILE A 1 103 ? -8.82 -34.625 -14.906 1 95.75 103 ILE A CA 1
ATOM 793 C C . ILE A 1 103 ? -10.164 -34.75 -14.195 1 95.75 103 ILE A C 1
ATOM 795 O O . ILE A 1 103 ? -10.727 -35.844 -14.102 1 95.75 103 ILE A O 1
ATOM 799 N N . ILE A 1 104 ? -10.625 -33.688 -13.633 1 94.38 104 ILE A N 1
ATOM 800 C CA . ILE A 1 104 ? -11.977 -33.625 -13.086 1 94.38 104 ILE A CA 1
ATOM 801 C C . ILE A 1 104 ? -12.891 -32.906 -14.07 1 94.38 104 ILE A C 1
ATOM 803 O O . ILE A 1 104 ? -12.711 -31.703 -14.344 1 94.38 104 ILE A O 1
ATOM 807 N N . LYS A 1 105 ? -13.82 -33.625 -14.586 1 91.25 105 LYS A N 1
ATOM 808 C CA . LYS A 1 105 ? -14.758 -33.031 -15.539 1 91.25 105 LYS A CA 1
ATOM 809 C C . LYS A 1 105 ? -15.984 -32.469 -14.836 1 91.25 105 LYS A C 1
ATOM 811 O O . LYS A 1 105 ? -16.625 -33.156 -14.031 1 91.25 105 LYS A O 1
ATOM 816 N N . GLU A 1 106 ? -16.125 -31.219 -15.031 1 87.69 106 GLU A N 1
ATOM 817 C CA . GLU A 1 106 ? -17.297 -30.516 -14.508 1 87.69 106 GLU A CA 1
ATOM 818 C C . GLU A 1 106 ? -18.109 -29.875 -15.633 1 87.69 106 GLU A C 1
ATOM 820 O O . GLU A 1 106 ? -17.703 -29.906 -16.797 1 87.69 106 GLU A O 1
ATOM 825 N N . ASP A 1 107 ? -19.297 -29.5 -15.375 1 82.94 107 ASP A N 1
ATOM 826 C CA . ASP A 1 107 ? -20.109 -28.688 -16.281 1 82.94 107 ASP A CA 1
ATOM 827 C C . ASP A 1 107 ? -20.531 -27.375 -15.633 1 82.94 107 ASP A C 1
ATOM 829 O O . ASP A 1 107 ? -21.562 -27.297 -14.984 1 82.94 107 ASP A O 1
ATOM 833 N N . PHE A 1 108 ? -19.656 -26.438 -15.922 1 79.94 108 PHE A N 1
ATOM 834 C CA . PHE A 1 108 ? -19.891 -25.156 -15.273 1 79.94 108 PHE A CA 1
ATOM 835 C C . PHE A 1 108 ? -20.984 -24.375 -15.992 1 79.94 108 PHE A C 1
ATOM 837 O O . PHE A 1 108 ? -21.531 -23.422 -15.438 1 79.94 108 PHE A O 1
ATOM 844 N N . ASN A 1 109 ? -21.312 -24.766 -17.203 1 76.25 109 ASN A N 1
ATOM 845 C CA . ASN A 1 109 ? -22.203 -24 -18.062 1 76.25 109 ASN A CA 1
ATOM 846 C C . ASN A 1 109 ? -23.531 -23.719 -17.359 1 76.25 109 ASN A C 1
ATOM 848 O O . ASN A 1 109 ? -23.938 -22.562 -17.219 1 76.25 109 ASN A O 1
ATOM 852 N N . PRO A 1 110 ? -24.156 -24.719 -16.922 1 74.5 110 PRO A N 1
ATOM 853 C CA . PRO A 1 110 ? -25.453 -24.453 -16.281 1 74.5 110 PRO A CA 1
ATOM 854 C C . PRO A 1 110 ? -25.344 -23.578 -15.031 1 74.5 110 PRO A C 1
ATOM 856 O O . PRO A 1 110 ? -26.25 -22.812 -14.727 1 74.5 110 PRO A O 1
ATOM 859 N N . ILE A 1 111 ? -24.266 -23.656 -14.367 1 74.38 111 ILE A N 1
ATOM 860 C CA . ILE A 1 111 ? -24.062 -22.906 -13.133 1 74.38 111 ILE A CA 1
ATOM 861 C C . ILE A 1 111 ? -23.812 -21.438 -13.453 1 74.38 111 ILE A C 1
ATOM 863 O O . ILE A 1 111 ? -24.375 -20.547 -12.805 1 74.38 111 ILE A O 1
ATOM 867 N N . ILE A 1 112 ? -22.984 -21.25 -14.406 1 72.81 112 ILE A N 1
ATOM 868 C CA . ILE A 1 112 ? -22.641 -19.891 -14.797 1 72.81 112 ILE A CA 1
ATOM 869 C C . ILE A 1 112 ? -23.859 -19.203 -15.398 1 72.81 112 ILE A C 1
ATOM 871 O O . ILE A 1 112 ? -24.078 -18.016 -15.164 1 72.81 112 ILE A O 1
ATOM 875 N N . ASP A 1 113 ? -24.547 -19.938 -16.156 1 67.31 113 ASP A N 1
ATOM 876 C CA . ASP A 1 113 ? -25.75 -19.391 -16.781 1 67.31 113 ASP A CA 1
ATOM 877 C C . ASP A 1 113 ? -26.766 -18.938 -15.734 1 67.31 113 ASP A C 1
ATOM 879 O O . ASP A 1 113 ? -27.453 -17.922 -15.922 1 67.31 113 ASP A O 1
ATOM 883 N N . GLN A 1 114 ? -26.734 -19.688 -14.773 1 64.69 114 GLN A N 1
ATOM 884 C CA . GLN A 1 114 ? -27.672 -19.359 -13.703 1 64.69 114 GLN A CA 1
ATOM 885 C C . GLN A 1 114 ? -27.172 -18.188 -12.875 1 64.69 114 GLN A C 1
ATOM 887 O O . GLN A 1 114 ? -27.953 -17.406 -12.32 1 64.69 114 GLN A O 1
ATOM 892 N N . TYR A 1 115 ? -25.922 -18.375 -12.617 1 58.94 115 TYR A N 1
ATOM 893 C CA . TYR A 1 115 ? -25.328 -17.312 -11.828 1 58.94 115 TYR A CA 1
ATOM 894 C C . TYR A 1 115 ? -25.422 -15.977 -12.555 1 58.94 115 TYR A C 1
ATOM 896 O O . TYR A 1 115 ? -25.5 -14.922 -11.914 1 58.94 115 TYR A O 1
ATOM 904 N N . ASN A 1 116 ? -25.547 -16.188 -13.945 1 52.66 116 ASN A N 1
ATOM 905 C CA . ASN A 1 116 ? -25.484 -15.008 -14.797 1 52.66 116 ASN A CA 1
ATOM 906 C C . ASN A 1 116 ? -25.969 -13.758 -14.07 1 52.66 116 ASN A C 1
ATOM 908 O O . ASN A 1 116 ? -27 -13.781 -13.406 1 52.66 116 ASN A O 1
ATOM 912 N N . SER A 1 117 ? -25.234 -12.516 -14.609 1 46.78 117 SER A N 1
ATOM 913 C CA . SER A 1 117 ? -24.328 -11.422 -14.312 1 46.78 117 SER A CA 1
ATOM 914 C C . SER A 1 117 ? -25.047 -10.273 -13.625 1 46.78 117 SER A C 1
ATOM 916 O O . SER A 1 117 ? -25.953 -9.656 -14.203 1 46.78 117 SER A O 1
ATOM 918 N N . ARG A 1 118 ? -25.281 -10.555 -12.398 1 46.09 118 ARG A N 1
ATOM 919 C CA . ARG A 1 118 ? -25.453 -9.18 -11.953 1 46.09 118 ARG A CA 1
ATOM 920 C C . ARG A 1 118 ? -24.422 -8.258 -12.617 1 46.09 118 ARG A C 1
ATOM 922 O O . ARG A 1 118 ? -23.312 -8.68 -12.922 1 46.09 118 ARG A O 1
ATOM 929 N N . PRO A 1 119 ? -25.016 -7.207 -12.906 1 46.34 119 PRO A N 1
ATOM 930 C CA . PRO A 1 119 ? -24.125 -6.195 -13.477 1 46.34 119 PRO A CA 1
ATOM 931 C C . PRO A 1 119 ? -22.859 -6.004 -12.656 1 46.34 119 PRO A C 1
ATOM 933 O O . PRO A 1 119 ? -22.906 -5.918 -11.43 1 46.34 119 PRO A O 1
ATOM 936 N N . GLY A 1 120 ? -21.688 -6.379 -13.258 1 51.5 120 GLY A N 1
ATOM 937 C CA . GLY A 1 120 ? -20.422 -6.035 -12.633 1 51.5 120 GLY A CA 1
ATOM 938 C C . GLY A 1 120 ? -19.609 -7.25 -12.219 1 51.5 120 GLY A C 1
ATOM 939 O O . GLY A 1 120 ? -18.438 -7.133 -11.891 1 51.5 120 GLY A O 1
ATOM 940 N N . GLN A 1 121 ? -20.438 -8.344 -12.023 1 56.03 121 GLN A N 1
ATOM 941 C CA . GLN A 1 121 ? -19.641 -9.5 -11.602 1 56.03 121 GLN A CA 1
ATOM 942 C C . GLN A 1 121 ? -19 -10.195 -12.805 1 56.03 121 GLN A C 1
ATOM 944 O O . GLN A 1 121 ? -19.625 -10.312 -13.859 1 56.03 121 GLN A O 1
ATOM 949 N N . SER A 1 122 ? -17.609 -10.336 -12.672 1 63.03 122 SER A N 1
ATOM 950 C CA . SER A 1 122 ? -16.844 -10.922 -13.773 1 63.03 122 SER A CA 1
ATOM 951 C C . SER A 1 122 ? -16.984 -12.438 -13.805 1 63.03 122 SER A C 1
ATOM 953 O O . SER A 1 122 ? -16.938 -13.094 -12.758 1 63.03 122 SER A O 1
ATOM 955 N N . TYR A 1 123 ? -17.453 -12.992 -14.883 1 70.12 123 TYR A N 1
ATOM 956 C CA . TYR A 1 123 ? -17.531 -14.422 -15.141 1 70.12 123 TYR A CA 1
ATOM 957 C C . TYR A 1 123 ? -16.219 -15.117 -14.797 1 70.12 123 TYR A C 1
ATOM 959 O O . TYR A 1 123 ? -16.219 -16.219 -14.25 1 70.12 123 TYR A O 1
ATOM 967 N N . CYS A 1 124 ? -15.18 -14.406 -14.906 1 73.94 124 CYS A N 1
ATOM 968 C CA . CYS A 1 124 ? -13.859 -14.977 -14.648 1 73.94 124 CYS A CA 1
ATOM 969 C C . CYS A 1 124 ? -13.648 -15.227 -13.156 1 73.94 124 CYS A C 1
ATOM 971 O O . CYS A 1 124 ? -13.141 -16.266 -12.766 1 73.94 124 CYS A O 1
ATOM 973 N N . SER A 1 125 ? -14.094 -14.242 -12.414 1 75.31 125 SER A N 1
ATOM 974 C CA . SER A 1 125 ? -13.953 -14.406 -10.969 1 75.31 125 SER A CA 1
ATOM 975 C C . SER A 1 125 ? -14.82 -15.547 -10.453 1 75.31 125 SER A C 1
ATOM 977 O O . SER A 1 125 ? -14.422 -16.281 -9.547 1 75.31 125 SER A O 1
ATOM 979 N N . PHE A 1 126 ? -15.953 -15.688 -11.008 1 76.25 126 PHE A N 1
ATOM 980 C CA . PHE A 1 126 ? -16.875 -16.734 -10.586 1 76.25 126 PHE A CA 1
ATOM 981 C C . PHE A 1 126 ? -16.344 -18.109 -10.992 1 76.25 126 PHE A C 1
ATOM 983 O O . PHE A 1 126 ? -16.344 -19.047 -10.188 1 76.25 126 PHE A O 1
ATOM 990 N N . CYS A 1 127 ? -15.852 -18.219 -12.133 1 78.94 127 CYS A N 1
ATOM 991 C CA . CYS A 1 127 ? -15.266 -19.469 -12.609 1 78.94 127 CYS A CA 1
ATOM 992 C C . CYS A 1 127 ? -14.07 -19.859 -11.758 1 78.94 127 CYS A C 1
ATOM 994 O O . CYS A 1 127 ? -13.883 -21.047 -11.453 1 78.94 127 CYS A O 1
ATOM 996 N N . ALA A 1 128 ? -13.289 -18.922 -11.422 1 81.38 128 ALA A N 1
ATOM 997 C CA . ALA A 1 128 ? -12.133 -19.172 -10.57 1 81.38 128 ALA A CA 1
ATOM 998 C C . ALA A 1 128 ? -12.562 -19.75 -9.219 1 81.38 128 ALA A C 1
ATOM 1000 O O . ALA A 1 128 ? -11.922 -20.672 -8.695 1 81.38 128 ALA A O 1
ATOM 1001 N N . ARG A 1 129 ? -13.641 -19.25 -8.75 1 83 129 ARG A N 1
ATOM 1002 C CA . ARG A 1 129 ? -14.164 -19.75 -7.477 1 83 129 ARG A CA 1
ATOM 1003 C C . ARG A 1 129 ? -14.641 -21.188 -7.602 1 83 129 ARG A C 1
ATOM 1005 O O . ARG A 1 129 ? -14.414 -22.016 -6.711 1 83 129 ARG A O 1
ATOM 1012 N N . LEU A 1 130 ? -15.312 -21.406 -8.68 1 85.12 130 LEU A N 1
ATOM 1013 C CA . LEU A 1 130 ? -15.805 -22.766 -8.922 1 85.12 130 LEU A CA 1
ATOM 1014 C C . LEU A 1 130 ? -14.641 -23.75 -9.016 1 85.12 130 LEU A C 1
ATOM 1016 O O . LEU A 1 130 ? -14.688 -24.828 -8.414 1 85.12 130 LEU A O 1
ATOM 1020 N N . ARG A 1 131 ? -13.68 -23.359 -9.734 1 89 131 ARG A N 1
ATOM 1021 C CA . ARG A 1 131 ? -12.516 -24.219 -9.883 1 89 131 ARG A CA 1
ATOM 1022 C C . ARG A 1 131 ? -11.836 -24.469 -8.547 1 89 131 ARG A C 1
ATOM 1024 O O . ARG A 1 131 ? -11.438 -25.594 -8.242 1 89 131 ARG A O 1
ATOM 1031 N N . ARG A 1 132 ? -11.742 -23.438 -7.793 1 90.94 132 ARG A N 1
ATOM 1032 C CA . ARG A 1 132 ? -11.141 -23.562 -6.473 1 90.94 132 ARG A CA 1
ATOM 1033 C C . ARG A 1 132 ? -11.93 -24.516 -5.598 1 90.94 132 ARG A C 1
ATOM 1035 O O . ARG A 1 132 ? -11.352 -25.312 -4.844 1 90.94 132 ARG A O 1
ATOM 1042 N N . GLY A 1 133 ? -13.195 -24.406 -5.727 1 89.94 133 GLY A N 1
ATOM 1043 C CA . GLY A 1 133 ? -14.047 -25.328 -4.984 1 89.94 133 GLY A CA 1
ATOM 1044 C C . GLY A 1 133 ? -13.812 -26.781 -5.344 1 89.94 133 GLY A C 1
ATOM 1045 O O . GLY A 1 133 ? -13.734 -27.641 -4.465 1 89.94 133 GLY A O 1
ATOM 1046 N N . CYS A 1 134 ? -13.672 -27.016 -6.602 1 92.75 134 CYS A N 1
ATOM 1047 C CA . CYS A 1 134 ? -13.406 -28.375 -7.074 1 92.75 134 CYS A CA 1
ATOM 1048 C C . CYS A 1 134 ? -12.07 -28.891 -6.547 1 92.75 134 CYS A C 1
ATOM 1050 O O . CYS A 1 134 ? -11.969 -30.031 -6.125 1 92.75 134 CYS A O 1
ATOM 1052 N N . LEU A 1 135 ? -11.141 -28.031 -6.512 1 95.06 135 LEU A N 1
ATOM 1053 C CA . LEU A 1 135 ? -9.812 -28.406 -6.043 1 95.06 135 LEU A CA 1
ATOM 1054 C C . LEU A 1 135 ? -9.828 -28.703 -4.551 1 95.06 135 LEU A C 1
ATOM 1056 O O . LEU A 1 135 ? -9.211 -29.672 -4.098 1 95.06 135 LEU A O 1
ATOM 1060 N N . TYR A 1 136 ? -10.531 -27.891 -3.793 1 93.5 136 TYR A N 1
ATOM 1061 C CA . TYR A 1 136 ? -10.656 -28.125 -2.359 1 93.5 136 TYR A CA 1
ATOM 1062 C C . TYR A 1 136 ? -11.312 -29.469 -2.082 1 93.5 136 TYR A C 1
ATOM 1064 O O . TYR A 1 136 ? -10.844 -30.234 -1.23 1 93.5 136 TYR A O 1
ATOM 1072 N N . THR A 1 137 ? -12.328 -29.703 -2.818 1 93.31 137 THR A N 1
ATOM 1073 C CA . THR A 1 137 ? -13.039 -30.969 -2.654 1 93.31 137 THR A CA 1
ATOM 1074 C C . THR A 1 137 ? -12.109 -32.156 -2.92 1 93.31 137 THR A C 1
ATOM 1076 O O . THR A 1 137 ? -12.109 -33.125 -2.168 1 93.31 137 THR A O 1
ATOM 1079 N N . TYR A 1 138 ? -11.375 -32.062 -3.969 1 94.5 138 TYR A N 1
ATOM 1080 C CA . TYR A 1 138 ? -10.422 -33.125 -4.301 1 94.5 138 TYR A CA 1
ATOM 1081 C C . TYR A 1 138 ? -9.414 -33.312 -3.176 1 94.5 138 TYR A C 1
ATOM 1083 O O . TYR A 1 138 ? -9.109 -34.438 -2.793 1 94.5 138 TYR A O 1
ATOM 1091 N N . CYS A 1 139 ? -8.883 -32.219 -2.613 1 95.62 139 CYS A N 1
ATOM 1092 C CA . CYS A 1 139 ? -7.914 -32.281 -1.522 1 95.62 139 CYS A CA 1
ATOM 1093 C C . CYS A 1 139 ? -8.492 -33 -0.311 1 95.62 139 CYS A C 1
ATOM 1095 O O . CYS A 1 139 ? -7.863 -33.906 0.239 1 95.62 139 CYS A O 1
ATOM 1097 N N . VAL A 1 140 ? -9.672 -32.625 0.05 1 93.69 140 VAL A N 1
ATOM 1098 C CA . VAL A 1 140 ? -10.32 -33.219 1.223 1 93.69 140 VAL A CA 1
ATOM 1099 C C . VAL A 1 140 ? -10.523 -34.719 1.015 1 93.69 140 VAL A C 1
ATOM 1101 O O . VAL A 1 140 ? -10.18 -35.531 1.885 1 93.69 140 VAL A O 1
ATOM 1104 N N . ARG A 1 141 ? -10.984 -35.125 -0.14 1 94.19 141 ARG A N 1
ATOM 1105 C CA . ARG A 1 141 ? -11.297 -36.5 -0.444 1 94.19 141 ARG A CA 1
ATOM 1106 C C . ARG A 1 141 ? -10.039 -37.375 -0.447 1 94.19 141 ARG A C 1
ATOM 1108 O O . ARG A 1 141 ? -10.086 -38.562 -0.105 1 94.19 141 ARG A O 1
ATOM 1115 N N . ASN A 1 142 ? -8.93 -36.781 -0.783 1 94.62 142 ASN A N 1
ATOM 1116 C CA . ASN A 1 142 ? -7.703 -37.531 -0.936 1 94.62 142 ASN A CA 1
ATOM 1117 C C . ASN A 1 142 ? -6.73 -37.281 0.208 1 94.62 142 ASN A C 1
ATOM 1119 O O . ASN A 1 142 ? -5.57 -37.688 0.151 1 94.62 142 ASN A O 1
ATOM 1123 N N . GLY A 1 143 ? -7.117 -36.469 1.185 1 94.19 143 GLY A N 1
ATOM 1124 C CA . GLY A 1 143 ? -6.312 -36.219 2.367 1 94.19 143 GLY A CA 1
ATOM 1125 C C . GLY A 1 143 ? -5.105 -35.344 2.09 1 94.19 143 GLY A C 1
ATOM 1126 O O . GLY A 1 143 ? -4.055 -35.5 2.705 1 94.19 143 GLY A O 1
ATOM 1127 N N . ILE A 1 144 ? -5.176 -34.531 1.114 1 95.94 144 ILE A N 1
ATOM 1128 C CA . ILE A 1 144 ? -4.109 -33.594 0.772 1 95.94 144 ILE A CA 1
ATOM 1129 C C . ILE A 1 144 ? -4.312 -32.281 1.516 1 95.94 144 ILE A C 1
ATOM 1131 O O . ILE A 1 144 ? -5.395 -31.688 1.462 1 95.94 144 ILE A O 1
ATOM 1135 N N . LYS A 1 145 ? -3.273 -31.766 2.107 1 95.38 145 LYS A N 1
ATOM 1136 C CA . LYS A 1 145 ? -3.445 -30.609 2.975 1 95.38 145 LYS A CA 1
ATOM 1137 C C . LYS A 1 145 ? -2.779 -29.375 2.379 1 95.38 145 LYS A C 1
ATOM 1139 O O . LYS A 1 145 ? -2.891 -28.266 2.93 1 95.38 145 LYS A O 1
ATOM 1144 N N . THR A 1 146 ? -2.094 -29.547 1.295 1 96.88 146 THR A N 1
ATOM 1145 C CA . THR A 1 146 ? -1.391 -28.438 0.663 1 96.88 146 THR A CA 1
ATOM 1146 C C . THR A 1 146 ? -1.729 -28.359 -0.823 1 96.88 146 THR A C 1
ATOM 1148 O O . THR A 1 146 ? -1.674 -29.359 -1.532 1 96.88 146 THR A O 1
ATOM 1151 N N . MET A 1 147 ? -2.111 -27.203 -1.266 1 97.25 147 MET A N 1
ATOM 1152 C CA . MET A 1 147 ? -2.43 -26.938 -2.666 1 97.25 147 MET A CA 1
ATOM 1153 C C . MET A 1 147 ? -1.569 -25.797 -3.209 1 97.25 147 MET A C 1
ATOM 1155 O O . MET A 1 147 ? -1.526 -24.719 -2.629 1 97.25 147 MET A O 1
ATOM 1159 N N . ALA A 1 148 ? -0.901 -26.031 -4.289 1 98.19 148 ALA A N 1
ATOM 1160 C CA . ALA A 1 148 ? -0.031 -25.016 -4.898 1 98.19 148 ALA A CA 1
ATOM 1161 C C . ALA A 1 148 ? -0.689 -24.391 -6.121 1 98.19 148 ALA A C 1
ATOM 1163 O O . ALA A 1 148 ? -1.266 -25.094 -6.953 1 98.19 148 ALA A O 1
ATOM 1164 N N . LEU A 1 149 ? -0.649 -23.094 -6.199 1 97.5 149 LEU A N 1
ATOM 1165 C CA . LEU A 1 149 ? -1.147 -22.328 -7.344 1 97.5 149 LEU A CA 1
ATOM 1166 C C . LEU A 1 149 ? -0.041 -21.469 -7.953 1 97.5 149 LEU A C 1
ATOM 1168 O O . LEU A 1 149 ? 0.912 -21.109 -7.266 1 97.5 149 LEU A O 1
ATOM 1172 N N . GLY A 1 150 ? -0.203 -21.141 -9.258 1 97.62 150 GLY A N 1
ATOM 1173 C CA . GLY A 1 150 ? 0.851 -20.469 -10.016 1 97.62 150 GLY A CA 1
ATOM 1174 C C . GLY A 1 150 ? 0.737 -18.969 -10 1 97.62 150 GLY A C 1
ATOM 1175 O O . GLY A 1 150 ? 1.155 -18.297 -10.945 1 97.62 150 GLY A O 1
ATOM 1176 N N . HIS A 1 151 ? 0.154 -18.438 -8.922 1 97.62 151 HIS A N 1
ATOM 1177 C CA . HIS A 1 151 ? 0.083 -16.984 -8.812 1 97.62 151 HIS A CA 1
ATOM 1178 C C . HIS A 1 151 ? 1.469 -16.375 -8.609 1 97.62 151 HIS A C 1
ATOM 1180 O O . HIS A 1 151 ? 2.303 -16.953 -7.902 1 97.62 151 HIS A O 1
ATOM 1186 N N . HIS A 1 152 ? 1.657 -15.242 -9.219 1 98.44 152 HIS A N 1
ATOM 1187 C CA . HIS A 1 152 ? 2.99 -14.656 -9.227 1 98.44 152 HIS A CA 1
ATOM 1188 C C . HIS A 1 152 ? 2.967 -13.227 -8.688 1 98.44 152 HIS A C 1
ATOM 1190 O O . HIS A 1 152 ? 1.94 -12.773 -8.172 1 98.44 152 HIS A O 1
ATOM 1196 N N . MET A 1 153 ? 4.062 -12.539 -8.727 1 98.38 153 MET A N 1
ATOM 1197 C CA . MET A 1 153 ? 4.277 -11.227 -8.125 1 98.38 153 MET A CA 1
ATOM 1198 C C . MET A 1 153 ? 3.279 -10.203 -8.664 1 98.38 153 MET A C 1
ATOM 1200 O O . MET A 1 153 ? 2.689 -9.438 -7.898 1 98.38 153 MET A O 1
ATOM 1204 N N . ASP A 1 154 ? 3.141 -10.172 -9.938 1 97.56 154 ASP A N 1
ATOM 1205 C CA . ASP A 1 154 ? 2.248 -9.195 -10.555 1 97.56 154 ASP A CA 1
ATOM 1206 C C . ASP A 1 154 ? 0.806 -9.406 -10.102 1 97.56 154 ASP A C 1
ATOM 1208 O O . ASP A 1 154 ? 0.052 -8.438 -9.945 1 97.56 154 ASP A O 1
ATOM 1212 N N . ASP A 1 155 ? 0.454 -10.664 -9.859 1 96.25 155 ASP A N 1
ATOM 1213 C CA . ASP A 1 155 ? -0.875 -10.945 -9.328 1 96.25 155 ASP A CA 1
ATOM 1214 C C . ASP A 1 155 ? -1.052 -10.328 -7.941 1 96.25 155 ASP A C 1
ATOM 1216 O O . ASP A 1 155 ? -2.094 -9.734 -7.648 1 96.25 155 ASP A O 1
ATOM 1220 N N . ALA A 1 156 ? -0.082 -10.508 -7.121 1 98.12 156 ALA A N 1
ATOM 1221 C CA . ALA A 1 156 ? -0.128 -9.969 -5.77 1 98.12 156 ALA A CA 1
ATOM 1222 C C . ALA A 1 156 ? -0.233 -8.445 -5.789 1 98.12 156 ALA A C 1
ATOM 1224 O O . ALA A 1 156 ? -1.046 -7.863 -5.07 1 98.12 156 ALA A O 1
ATOM 1225 N N . LEU A 1 157 ? 0.555 -7.848 -6.605 1 98.44 157 LEU A N 1
ATOM 1226 C CA . LEU A 1 157 ? 0.591 -6.391 -6.672 1 98.44 157 LEU A CA 1
ATOM 1227 C C . LEU A 1 157 ? -0.707 -5.84 -7.254 1 98.44 157 LEU A C 1
ATOM 1229 O O . LEU A 1 157 ? -1.225 -4.828 -6.781 1 98.44 157 LEU A O 1
ATOM 1233 N N . ASN A 1 158 ? -1.199 -6.512 -8.297 1 96.69 158 ASN A N 1
ATOM 1234 C CA . ASN A 1 158 ? -2.482 -6.102 -8.852 1 96.69 158 ASN A CA 1
ATOM 1235 C C . ASN A 1 158 ? -3.602 -6.207 -7.82 1 96.69 158 ASN A C 1
ATOM 1237 O O . ASN A 1 158 ? -4.457 -5.324 -7.734 1 96.69 158 ASN A O 1
ATOM 1241 N N . THR A 1 159 ? -3.564 -7.277 -7.113 1 96.06 159 THR A N 1
ATOM 1242 C CA . THR A 1 159 ? -4.559 -7.469 -6.062 1 96.06 159 THR A CA 1
ATOM 1243 C C . THR A 1 159 ? -4.453 -6.363 -5.016 1 96.06 159 THR A C 1
ATOM 1245 O O . THR A 1 159 ? -5.469 -5.816 -4.582 1 96.06 159 THR A O 1
ATOM 1248 N N . MET A 1 160 ? -3.279 -6 -4.594 1 98.12 160 MET A N 1
ATOM 1249 C CA . MET A 1 160 ? -3.094 -4.922 -3.629 1 98.12 160 MET A CA 1
ATOM 1250 C C . MET A 1 160 ? -3.639 -3.605 -4.172 1 98.12 160 MET A C 1
ATOM 1252 O O . MET A 1 160 ? -4.367 -2.896 -3.477 1 98.12 160 MET A O 1
ATOM 1256 N N . LEU A 1 161 ? -3.268 -3.289 -5.406 1 97.62 161 LEU A N 1
ATOM 1257 C CA . LEU A 1 161 ? -3.689 -2.027 -6.008 1 97.62 161 LEU A CA 1
ATOM 1258 C C . LEU A 1 161 ? -5.207 -1.966 -6.129 1 97.62 161 LEU A C 1
ATOM 1260 O O . LEU A 1 161 ? -5.812 -0.92 -5.879 1 97.62 161 LEU A O 1
ATOM 1264 N N . LEU A 1 162 ? -5.742 -3.062 -6.539 1 94.75 162 LEU A N 1
ATOM 1265 C CA . LEU A 1 162 ? -7.199 -3.125 -6.59 1 94.75 162 LEU A CA 1
ATOM 1266 C C . LEU A 1 162 ? -7.801 -2.855 -5.215 1 94.75 162 LEU A C 1
ATOM 1268 O O . LEU A 1 162 ? -8.727 -2.051 -5.086 1 94.75 162 LEU A O 1
ATOM 1272 N N . ASN A 1 163 ? -7.289 -3.451 -4.215 1 96.12 163 ASN A N 1
ATOM 1273 C CA . ASN A 1 163 ? -7.832 -3.342 -2.867 1 96.12 163 ASN A CA 1
ATOM 1274 C C . ASN A 1 163 ? -7.664 -1.933 -2.307 1 96.12 163 ASN A C 1
ATOM 1276 O O . ASN A 1 163 ? -8.594 -1.372 -1.729 1 96.12 163 ASN A O 1
ATOM 1280 N N . ILE A 1 164 ? -6.52 -1.323 -2.463 1 97.94 164 ILE A N 1
ATOM 1281 C CA . ILE A 1 164 ? -6.285 -0.029 -1.832 1 97.94 164 ILE A CA 1
ATOM 1282 C C . ILE A 1 164 ? -7.02 1.062 -2.607 1 97.94 164 ILE A C 1
ATOM 1284 O O . ILE A 1 164 ? -7.402 2.086 -2.037 1 97.94 164 ILE A O 1
ATOM 1288 N N . THR A 1 165 ? -7.281 0.89 -3.908 1 96.75 165 THR A N 1
ATOM 1289 C CA . THR A 1 165 ? -7.879 1.958 -4.703 1 96.75 165 THR A CA 1
ATOM 1290 C C . THR A 1 165 ? -9.398 1.83 -4.723 1 96.75 165 THR A C 1
ATOM 1292 O O . THR A 1 165 ? -10.109 2.805 -4.988 1 96.75 165 THR A O 1
ATOM 1295 N N . ARG A 1 166 ? -9.875 0.591 -4.418 1 93.81 166 ARG A N 1
ATOM 1296 C CA . ARG A 1 166 ? -11.305 0.403 -4.613 1 93.81 166 ARG A CA 1
ATOM 1297 C C . ARG A 1 166 ? -11.977 -0.085 -3.334 1 93.81 166 ARG A C 1
ATOM 1299 O O . ARG A 1 166 ? -13.148 0.207 -3.092 1 93.81 166 ARG A O 1
ATOM 1306 N N . CYS A 1 167 ? -11.242 -0.784 -2.535 1 94.44 167 CYS A N 1
ATOM 1307 C CA . CYS A 1 167 ? -11.898 -1.472 -1.429 1 94.44 167 CYS A CA 1
ATOM 1308 C C . CYS A 1 167 ? -11.562 -0.813 -0.097 1 94.44 167 CYS A C 1
ATOM 1310 O O . CYS A 1 167 ? -12.141 -1.151 0.935 1 94.44 167 CYS A O 1
ATOM 1312 N N . GLY A 1 168 ? -10.609 0.119 -0.078 1 97.06 168 GLY A N 1
ATOM 1313 C CA . GLY A 1 168 ? -10.219 0.787 1.152 1 97.06 168 GLY A CA 1
ATOM 1314 C C . GLY A 1 168 ? -9.562 -0.145 2.152 1 97.06 168 GLY A C 1
ATOM 1315 O O . GLY A 1 168 ? -9.734 0.015 3.363 1 97.06 168 GLY A O 1
ATOM 1316 N N . ARG A 1 169 ? -8.914 -1.179 1.643 1 97.56 169 ARG A N 1
ATOM 1317 C CA . ARG A 1 169 ? -8.266 -2.188 2.469 1 97.56 169 ARG A CA 1
ATOM 1318 C C . ARG A 1 169 ? -6.844 -2.465 1.979 1 97.56 169 ARG A C 1
ATOM 1320 O O . ARG A 1 169 ? -6.605 -2.547 0.772 1 97.56 169 ARG A O 1
ATOM 1327 N N . MET A 1 170 ? -5.945 -2.52 2.936 1 98.31 170 MET A N 1
ATOM 1328 C CA . MET A 1 170 ? -4.586 -2.938 2.602 1 98.31 170 MET A CA 1
ATOM 1329 C C . MET A 1 170 ? -4.453 -4.457 2.656 1 98.31 170 MET A C 1
ATOM 1331 O O . MET A 1 170 ? -4.223 -5.023 3.723 1 98.31 170 MET A O 1
ATOM 1335 N N . ALA A 1 171 ? -4.633 -5.062 1.559 1 98.38 171 ALA A N 1
ATOM 1336 C CA . ALA A 1 171 ? -4.602 -6.516 1.393 1 98.38 171 ALA A CA 1
ATOM 1337 C C . ALA A 1 171 ? -4.059 -6.898 0.018 1 98.38 171 ALA A C 1
ATOM 1339 O O . ALA A 1 171 ? -4.234 -6.156 -0.953 1 98.38 171 ALA A O 1
ATOM 1340 N N . SER A 1 172 ? -3.377 -7.93 -0.047 1 98.38 172 SER A N 1
ATOM 1341 C CA . SER A 1 172 ? -2.824 -8.5 -1.273 1 98.38 172 SER A CA 1
ATOM 1342 C C . SER A 1 172 ? -3.086 -10 -1.356 1 98.38 172 SER A C 1
ATOM 1344 O O . SER A 1 172 ? -4.066 -10.492 -0.798 1 98.38 172 SER A O 1
ATOM 1346 N N . MET A 1 173 ? -2.373 -10.688 -2.23 1 97.75 173 MET A N 1
ATOM 1347 C CA . MET A 1 173 ? -2.396 -12.148 -2.318 1 97.75 173 MET A CA 1
ATOM 1348 C C . MET A 1 173 ? -1.252 -12.758 -1.518 1 97.75 173 MET A C 1
ATOM 1350 O O . MET A 1 173 ? -0.082 -12.57 -1.854 1 97.75 173 MET A O 1
ATOM 1354 N N . PRO A 1 174 ? -1.576 -13.484 -0.478 1 98.31 174 PRO A N 1
ATOM 1355 C CA . PRO A 1 174 ? -0.523 -13.953 0.425 1 98.31 174 PRO A CA 1
ATOM 1356 C C . PRO A 1 174 ? 0.223 -15.172 -0.121 1 98.31 174 PRO A C 1
ATOM 1358 O O . PRO A 1 174 ? -0.313 -15.906 -0.954 1 98.31 174 PRO A O 1
ATOM 1361 N N . PRO A 1 175 ? 1.449 -15.391 0.355 1 98.62 175 PRO A N 1
ATOM 1362 C CA . PRO A 1 175 ? 2.205 -16.578 -0.05 1 98.62 175 PRO A CA 1
ATOM 1363 C C . PRO A 1 175 ? 1.551 -17.891 0.406 1 98.62 175 PRO A C 1
ATOM 1365 O O . PRO A 1 175 ? 1.581 -18.875 -0.319 1 98.62 175 PRO A O 1
ATOM 1368 N N . VAL A 1 176 ? 1.011 -17.875 1.601 1 98.38 176 VAL A N 1
ATOM 1369 C CA . VAL A 1 176 ? 0.288 -19 2.16 1 98.38 176 VAL A CA 1
ATOM 1370 C C . VAL A 1 176 ? -1.065 -18.547 2.695 1 98.38 176 VAL A C 1
ATOM 1372 O O . VAL A 1 176 ? -1.142 -17.578 3.463 1 98.38 176 VAL A O 1
ATOM 1375 N N . LEU A 1 177 ? -2.105 -19.141 2.262 1 96.94 177 LEU A N 1
ATOM 1376 C CA . LEU A 1 177 ? -3.457 -18.875 2.748 1 96.94 177 LEU A CA 1
ATOM 1377 C C . LEU A 1 177 ? -4.086 -20.141 3.316 1 96.94 177 LEU A C 1
ATOM 1379 O O . LEU A 1 177 ? -4.266 -21.125 2.598 1 96.94 177 LEU A O 1
ATOM 1383 N N . HIS A 1 178 ? -4.348 -20.141 4.547 1 94.81 178 HIS A N 1
ATOM 1384 C CA . HIS A 1 178 ? -5.098 -21.234 5.137 1 94.81 178 HIS A CA 1
ATOM 1385 C C . HIS A 1 178 ? -6.594 -21.094 4.879 1 94.81 178 HIS A C 1
ATOM 1387 O O . HIS A 1 178 ? -7.188 -20.078 5.238 1 94.81 178 HIS A O 1
ATOM 1393 N N . ALA A 1 179 ? -7.125 -22.062 4.211 1 90.81 179 ALA A N 1
ATOM 1394 C CA . ALA A 1 179 ? -8.547 -22.031 3.891 1 90.81 179 ALA A CA 1
ATOM 1395 C C . ALA A 1 179 ? -9.391 -21.906 5.156 1 90.81 179 ALA A C 1
ATOM 1397 O O . ALA A 1 179 ? -9.023 -22.438 6.207 1 90.81 179 ALA A O 1
ATOM 1398 N N . ASP A 1 180 ? -10.5 -21.25 5.031 1 84.94 180 ASP A N 1
ATOM 1399 C CA . ASP A 1 180 ? -11.367 -21.016 6.184 1 84.94 180 ASP A CA 1
ATOM 1400 C C . ASP A 1 180 ? -12.133 -22.281 6.566 1 84.94 180 ASP A C 1
ATOM 1402 O O . ASP A 1 180 ? -12.273 -22.594 7.75 1 84.94 180 ASP A O 1
ATOM 1406 N N . ASP A 1 181 ? -12.508 -23 5.512 1 85.12 181 ASP A N 1
ATOM 1407 C CA . ASP A 1 181 ? -13.484 -24.062 5.754 1 85.12 181 ASP A CA 1
ATOM 1408 C C . ASP A 1 181 ? -12.812 -25.438 5.742 1 85.12 181 ASP A C 1
ATOM 1410 O O . ASP A 1 181 ? -13.406 -26.422 6.168 1 85.12 181 ASP A O 1
ATOM 1414 N N . TYR A 1 182 ? -11.594 -25.5 5.289 1 88.62 182 TYR A N 1
ATOM 1415 C CA . TYR A 1 182 ? -10.891 -26.781 5.148 1 88.62 182 TYR A CA 1
ATOM 1416 C C . TYR A 1 182 ? -9.477 -26.672 5.703 1 88.62 182 TYR A C 1
ATOM 1418 O O . TYR A 1 182 ? -8.891 -25.594 5.758 1 88.62 182 TYR A O 1
ATOM 1426 N N . ASP A 1 183 ? -9 -27.781 6.152 1 91.56 183 ASP A N 1
ATOM 1427 C CA . ASP A 1 183 ? -7.609 -27.828 6.598 1 91.56 183 ASP A CA 1
ATOM 1428 C C . ASP A 1 183 ? -6.656 -27.938 5.41 1 91.56 183 ASP A C 1
ATOM 1430 O O . ASP A 1 183 ? -5.941 -28.938 5.281 1 91.56 183 ASP A O 1
ATOM 1434 N N . ILE A 1 184 ? -6.68 -26.969 4.582 1 94.75 184 ILE A N 1
ATOM 1435 C CA . ILE A 1 184 ? -5.871 -26.906 3.371 1 94.75 184 ILE A CA 1
ATOM 1436 C C . ILE A 1 184 ? -5.113 -25.594 3.322 1 94.75 184 ILE A C 1
ATOM 1438 O O . ILE A 1 184 ? -5.695 -24.531 3.543 1 94.75 184 ILE A O 1
ATOM 1442 N N . ALA A 1 185 ? -3.852 -25.641 3.129 1 96.81 185 ALA A N 1
ATOM 1443 C CA . ALA A 1 185 ? -3.027 -24.453 2.891 1 96.81 185 ALA A CA 1
ATOM 1444 C C . ALA A 1 185 ? -2.801 -24.234 1.396 1 96.81 185 ALA A C 1
ATOM 1446 O O . ALA A 1 185 ? -2.316 -25.125 0.698 1 96.81 185 ALA A O 1
ATOM 1447 N N . VAL A 1 186 ? -3.191 -23.125 0.941 1 97.38 186 VAL A N 1
ATOM 1448 C CA . VAL A 1 186 ? -2.885 -22.719 -0.429 1 97.38 186 VAL A CA 1
ATOM 1449 C C . VAL A 1 186 ? -1.538 -22 -0.469 1 97.38 186 VAL A C 1
ATOM 1451 O O . VAL A 1 186 ? -1.361 -20.969 0.176 1 97.38 186 VAL A O 1
ATOM 1454 N N . VAL A 1 187 ? -0.598 -22.562 -1.205 1 98.31 187 VAL A N 1
ATOM 1455 C CA . VAL A 1 187 ? 0.742 -21.984 -1.251 1 98.31 187 VAL A CA 1
ATOM 1456 C C . VAL A 1 187 ? 1.024 -21.453 -2.65 1 98.31 187 VAL A C 1
ATOM 1458 O O . VAL A 1 187 ? 0.548 -22 -3.645 1 98.31 187 VAL A O 1
ATOM 1461 N N . ARG A 1 188 ? 1.77 -20.359 -2.699 1 98.62 188 ARG A N 1
ATOM 1462 C CA . ARG A 1 188 ? 2.08 -19.688 -3.959 1 98.62 188 ARG A CA 1
ATOM 1463 C C . ARG A 1 188 ? 3.578 -19.438 -4.09 1 98.62 188 ARG A C 1
ATOM 1465 O O . ARG A 1 188 ? 4.043 -18.328 -3.877 1 98.62 188 ARG A O 1
ATOM 1472 N N . PRO A 1 189 ? 4.301 -20.375 -4.59 1 98.5 189 PRO A N 1
ATOM 1473 C CA . PRO A 1 189 ? 5.758 -20.266 -4.664 1 98.5 189 PRO A CA 1
ATOM 1474 C C . PRO A 1 189 ? 6.219 -19.094 -5.535 1 98.5 189 PRO A C 1
ATOM 1476 O O . PRO A 1 189 ? 7.293 -18.531 -5.305 1 98.5 189 PRO A O 1
ATOM 1479 N N . PHE A 1 190 ? 5.422 -18.719 -6.512 1 98.75 190 PHE A N 1
ATOM 1480 C CA . PHE A 1 190 ? 5.828 -17.703 -7.48 1 98.75 190 PHE A CA 1
ATOM 1481 C C . PHE A 1 190 ? 5.367 -16.328 -7.043 1 98.75 190 PHE A C 1
ATOM 1483 O O . PHE A 1 190 ? 5.508 -15.352 -7.789 1 98.75 190 PHE A O 1
ATOM 1490 N N . ILE A 1 191 ? 4.93 -16.141 -5.816 1 98.75 191 ILE A N 1
ATOM 1491 C CA . ILE A 1 191 ? 4.23 -14.93 -5.398 1 98.75 191 ILE A CA 1
ATOM 1492 C C . ILE A 1 191 ? 5.203 -13.75 -5.383 1 98.75 191 ILE A C 1
ATOM 1494 O O . ILE A 1 191 ? 4.785 -12.594 -5.324 1 98.75 191 ILE A O 1
ATOM 1498 N N . LYS A 1 192 ? 6.527 -14.023 -5.441 1 98.38 192 LYS A N 1
ATOM 1499 C CA . LYS A 1 192 ? 7.535 -12.969 -5.527 1 98.38 192 LYS A CA 1
ATOM 1500 C C . LYS A 1 192 ? 8.305 -13.055 -6.84 1 98.38 192 LYS A C 1
ATOM 1502 O O . LYS A 1 192 ? 9.344 -12.406 -7 1 98.38 192 LYS A O 1
ATOM 1507 N N . THR A 1 193 ? 7.875 -13.859 -7.738 1 98.5 193 THR A N 1
ATOM 1508 C CA . THR A 1 193 ? 8.523 -14.055 -9.031 1 98.5 193 THR A CA 1
ATOM 1509 C C . THR A 1 193 ? 7.879 -13.172 -10.094 1 98.5 193 THR A C 1
ATOM 1511 O O . THR A 1 193 ? 6.652 -13.094 -10.188 1 98.5 193 THR A O 1
ATOM 1514 N N . ALA A 1 194 ? 8.695 -12.617 -10.906 1 97.81 194 ALA A N 1
ATOM 1515 C CA . ALA A 1 194 ? 8.203 -11.711 -11.938 1 97.81 194 ALA A CA 1
ATOM 1516 C C . ALA A 1 194 ? 7.496 -12.477 -13.047 1 97.81 194 ALA A C 1
ATOM 1518 O O . ALA A 1 194 ? 7.984 -13.516 -13.508 1 97.81 194 ALA A O 1
ATOM 1519 N N . GLU A 1 195 ? 6.402 -11.922 -13.477 1 97.44 195 GLU A N 1
ATOM 1520 C CA . GLU A 1 195 ? 5.66 -12.523 -14.578 1 97.44 195 GLU A CA 1
ATOM 1521 C C . GLU A 1 195 ? 6.52 -12.602 -15.836 1 97.44 195 GLU A C 1
ATOM 1523 O O . GLU A 1 195 ? 6.402 -13.555 -16.609 1 97.44 195 GLU A O 1
ATOM 1528 N N . ALA A 1 196 ? 7.344 -11.609 -16.062 1 96.75 196 ALA A N 1
ATOM 1529 C CA . ALA A 1 196 ? 8.188 -11.555 -17.25 1 96.75 196 ALA A CA 1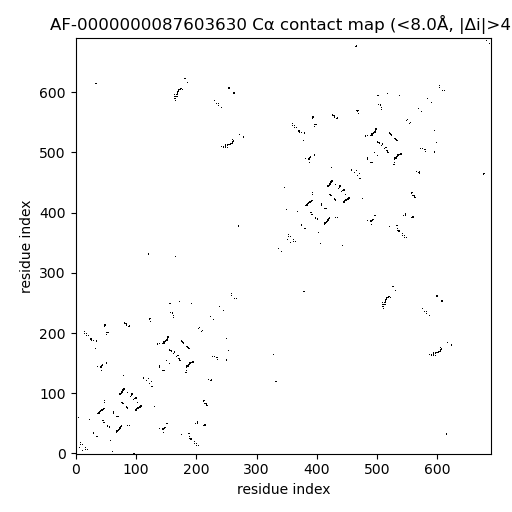
ATOM 1530 C C . ALA A 1 196 ? 9.102 -12.781 -17.344 1 96.75 196 ALA A C 1
ATOM 1532 O O . ALA A 1 196 ? 9.32 -13.32 -18.422 1 96.75 196 ALA A O 1
ATOM 1533 N N . ASP A 1 197 ? 9.641 -13.211 -16.25 1 97.94 197 ASP A N 1
ATOM 1534 C CA . ASP A 1 197 ? 10.484 -14.398 -16.219 1 97.94 197 ASP A CA 1
ATOM 1535 C C . ASP A 1 197 ? 9.68 -15.656 -16.547 1 97.94 197 ASP A C 1
ATOM 1537 O O . ASP A 1 197 ? 10.133 -16.516 -17.312 1 97.94 197 ASP A O 1
ATOM 1541 N N . ILE A 1 198 ? 8.523 -15.711 -15.992 1 98.25 198 ILE A N 1
ATOM 1542 C CA . ILE A 1 198 ? 7.641 -16.844 -16.219 1 98.25 198 ILE A CA 1
ATOM 1543 C C . ILE A 1 198 ? 7.27 -16.922 -17.703 1 98.25 198 ILE A C 1
ATOM 1545 O O . ILE A 1 198 ? 7.309 -17.984 -18.312 1 98.25 198 ILE A O 1
ATOM 1549 N N . ARG A 1 199 ? 6.973 -15.828 -18.25 1 97.56 199 ARG A N 1
ATOM 1550 C CA . ARG A 1 199 ? 6.613 -15.75 -19.656 1 97.56 199 ARG A CA 1
ATOM 1551 C C . ARG A 1 199 ? 7.77 -16.188 -20.547 1 97.56 199 ARG A C 1
ATOM 1553 O O . ARG A 1 199 ? 7.57 -16.938 -21.516 1 97.56 199 ARG A O 1
ATOM 1560 N N . THR A 1 200 ? 8.898 -15.773 -20.234 1 97.75 200 THR A N 1
ATOM 1561 C CA . THR A 1 200 ? 10.086 -16.125 -21 1 97.75 200 THR A CA 1
ATOM 1562 C C . THR A 1 200 ? 10.32 -17.641 -20.984 1 97.75 200 THR A C 1
ATOM 1564 O O . THR A 1 200 ? 10.523 -18.25 -22.031 1 97.75 200 THR A O 1
ATOM 1567 N N . TYR A 1 201 ? 10.242 -18.203 -19.875 1 97.31 201 TYR A N 1
ATOM 1568 C CA . TYR A 1 201 ? 10.469 -19.641 -19.75 1 97.31 201 TYR A CA 1
ATOM 1569 C C . TYR A 1 201 ? 9.344 -20.422 -20.406 1 97.31 201 TYR A C 1
ATOM 1571 O O . TYR A 1 201 ? 9.602 -21.406 -21.109 1 97.31 201 TYR A O 1
ATOM 1579 N N . SER A 1 202 ? 8.125 -19.984 -20.172 1 96.88 202 SER A N 1
ATOM 1580 C CA . SER A 1 202 ? 6.973 -20.656 -20.781 1 96.88 202 SER A CA 1
ATOM 1581 C C . SER A 1 202 ? 7.086 -20.688 -22.297 1 96.88 202 SER A C 1
ATOM 1583 O O . SER A 1 202 ? 6.801 -21.703 -22.922 1 96.88 202 SER A O 1
ATOM 1585 N N . ARG A 1 203 ? 7.477 -19.609 -22.891 1 96.19 203 ARG A N 1
ATOM 1586 C CA . ARG A 1 203 ? 7.633 -19.531 -24.344 1 96.19 203 ARG A CA 1
ATOM 1587 C C . ARG A 1 203 ? 8.688 -20.531 -24.828 1 96.19 203 ARG A C 1
ATOM 1589 O O . ARG A 1 203 ? 8.516 -21.156 -25.875 1 96.19 203 ARG A O 1
ATOM 1596 N N . TYR A 1 204 ? 9.688 -20.625 -24.109 1 95.81 204 TYR A N 1
ATOM 1597 C CA . TYR A 1 204 ? 10.734 -21.562 -24.469 1 95.81 204 TYR A CA 1
ATOM 1598 C C . TYR A 1 204 ? 10.211 -23 -24.406 1 95.81 204 TYR A C 1
ATOM 1600 O O . TYR A 1 204 ? 10.453 -23.781 -25.328 1 95.81 204 TYR A O 1
ATOM 1608 N N . LEU A 1 205 ? 9.508 -23.359 -23.328 1 94.06 205 LEU A N 1
ATOM 1609 C CA . LEU A 1 205 ? 8.969 -24.703 -23.172 1 94.06 205 LEU A CA 1
ATOM 1610 C C . LEU A 1 205 ? 7.965 -25.016 -24.266 1 94.06 205 LEU A C 1
ATOM 1612 O O . LEU A 1 205 ? 7.934 -26.141 -24.781 1 94.06 205 LEU A O 1
ATOM 1616 N N . GLU A 1 206 ? 7.191 -24.062 -24.578 1 94.31 206 GLU A N 1
ATOM 1617 C CA . GLU A 1 206 ? 6.215 -24.234 -25.656 1 94.31 206 GLU A CA 1
ATOM 1618 C C . GLU A 1 206 ? 6.902 -24.5 -27 1 94.31 206 GLU A C 1
ATOM 1620 O O . GLU A 1 206 ? 6.559 -25.453 -27.703 1 94.31 206 GLU A O 1
ATOM 1625 N N . ARG A 1 207 ? 7.871 -23.75 -27.312 1 93.5 207 ARG A N 1
ATOM 1626 C CA . ARG A 1 207 ? 8.516 -23.781 -28.625 1 93.5 207 ARG A CA 1
ATOM 1627 C C . ARG A 1 207 ? 9.469 -24.969 -28.734 1 93.5 207 ARG A C 1
ATOM 1629 O O . ARG A 1 207 ? 9.469 -25.672 -29.75 1 93.5 207 ARG A O 1
ATOM 1636 N N . GLU A 1 208 ? 10.219 -25.188 -27.688 1 91.5 208 GLU A N 1
ATOM 1637 C CA . GLU A 1 208 ? 11.32 -26.125 -27.781 1 91.5 208 GLU A CA 1
ATOM 1638 C C . GLU A 1 208 ? 10.914 -27.5 -27.266 1 91.5 208 GLU A C 1
ATOM 1640 O O . GLU A 1 208 ? 11.477 -28.516 -27.672 1 91.5 208 GLU A O 1
ATOM 1645 N N . GLN A 1 209 ? 9.93 -27.516 -26.422 1 90.12 209 GLN A N 1
ATOM 1646 C CA . GLN A 1 209 ? 9.578 -28.797 -25.812 1 90.12 209 GLN A CA 1
ATOM 1647 C C . GLN A 1 209 ? 8.141 -29.188 -26.141 1 90.12 209 GLN A C 1
ATOM 1649 O O . GLN A 1 209 ? 7.641 -30.203 -25.656 1 90.12 209 GLN A O 1
ATOM 1654 N N . GLY A 1 210 ? 7.453 -28.391 -26.828 1 91.94 210 GLY A N 1
ATOM 1655 C CA . GLY A 1 210 ? 6.105 -28.719 -27.281 1 91.94 210 GLY A CA 1
ATOM 1656 C C . GLY A 1 210 ? 5.078 -28.672 -26.172 1 91.94 210 GLY A C 1
ATOM 1657 O O . GLY A 1 210 ? 4.059 -29.359 -26.234 1 91.94 210 GLY A O 1
ATOM 1658 N N . MET A 1 211 ? 5.359 -27.984 -25.078 1 93.12 211 MET A N 1
ATOM 1659 C CA . MET A 1 211 ? 4.41 -27.859 -23.984 1 93.12 211 MET A CA 1
ATOM 1660 C C . MET A 1 211 ? 3.119 -27.188 -24.438 1 93.12 211 MET A C 1
ATOM 1662 O O . MET A 1 211 ? 3.145 -26.094 -24.984 1 93.12 211 MET A O 1
ATOM 1666 N N . PRO A 1 212 ? 1.987 -27.828 -24.281 1 93.81 212 PRO A N 1
ATOM 1667 C CA . PRO A 1 212 ? 0.736 -27.234 -24.766 1 93.81 212 PRO A CA 1
ATOM 1668 C C . PRO A 1 212 ? 0.201 -26.141 -23.859 1 93.81 212 PRO A C 1
ATOM 1670 O O . PRO A 1 212 ? -0.112 -26.406 -22.688 1 93.81 212 PRO A O 1
ATOM 1673 N N . ILE A 1 213 ? 0.15 -24.984 -24.359 1 91.62 213 ILE A N 1
ATOM 1674 C CA . ILE A 1 213 ? -0.538 -23.906 -23.641 1 91.62 213 ILE A CA 1
ATOM 1675 C C . ILE A 1 213 ? -2.002 -23.859 -24.078 1 91.62 213 ILE A C 1
ATOM 1677 O O . ILE A 1 213 ? -2.303 -23.703 -25.266 1 91.62 213 ILE A O 1
ATOM 1681 N N . VAL A 1 214 ? -2.848 -23.984 -23.109 1 88.25 214 VAL A N 1
ATOM 1682 C CA . VAL A 1 214 ? -4.266 -24.078 -23.422 1 88.25 214 VAL A CA 1
ATOM 1683 C C . VAL A 1 214 ? -5.02 -22.922 -22.781 1 88.25 214 VAL A C 1
ATOM 1685 O O . VAL A 1 214 ? -4.734 -22.547 -21.641 1 88.25 214 VAL A O 1
ATOM 1688 N N . SER A 1 215 ? -5.863 -22.25 -23.531 1 79.12 215 SER A N 1
ATOM 1689 C CA . SER A 1 215 ? -6.734 -21.203 -23.016 1 79.12 215 SER A CA 1
ATOM 1690 C C . SER A 1 215 ? -7.996 -21.797 -22.391 1 79.12 215 SER A C 1
ATOM 1692 O O . SER A 1 215 ? -8.359 -22.938 -22.688 1 79.12 215 SER A O 1
ATOM 1694 N N . CYS A 1 216 ? -8.562 -21.031 -21.484 1 69.19 216 CYS A N 1
ATOM 1695 C CA . CYS A 1 216 ? -9.727 -21.547 -20.781 1 69.19 216 CYS A CA 1
ATOM 1696 C C . CYS A 1 216 ? -10.914 -21.703 -21.719 1 69.19 216 CYS A C 1
ATOM 1698 O O . CYS A 1 216 ? -11.883 -22.375 -21.406 1 69.19 216 CYS A O 1
ATOM 1700 N N . SER A 1 217 ? -10.852 -21.219 -22.922 1 64.69 217 SER A N 1
ATOM 1701 C CA . SER A 1 217 ? -11.891 -21.312 -23.938 1 64.69 217 SER A CA 1
ATOM 1702 C C . SER A 1 217 ? -13.25 -20.875 -23.391 1 64.69 217 SER A C 1
ATOM 1704 O O . SER A 1 217 ? -14.281 -21.438 -23.75 1 64.69 217 SER A O 1
ATOM 1706 N N . CYS A 1 218 ? -13.109 -20.047 -22.266 1 68.38 218 CYS A N 1
ATOM 1707 C CA . CYS A 1 218 ? -14.352 -19.547 -21.688 1 68.38 218 CYS A CA 1
ATOM 1708 C C . CYS A 1 218 ? -15.102 -18.656 -22.672 1 68.38 218 CYS A C 1
ATOM 1710 O O . CYS A 1 218 ? -14.539 -17.703 -23.219 1 68.38 218 CYS A O 1
ATOM 1712 N N . PRO A 1 219 ? -16.328 -19.141 -23.078 1 64.44 219 PRO A N 1
ATOM 1713 C CA . PRO A 1 219 ? -17.094 -18.297 -24 1 64.44 219 PRO A CA 1
ATOM 1714 C C . PRO A 1 219 ? -17.312 -16.891 -23.453 1 64.44 219 PRO A C 1
ATOM 1716 O O . PRO A 1 219 ? -17.641 -15.977 -24.219 1 64.44 219 PRO A O 1
ATOM 1719 N N . TYR A 1 220 ? -17.109 -16.75 -22.25 1 63.47 220 TYR A N 1
ATOM 1720 C CA . TYR A 1 220 ? -17.328 -15.445 -21.609 1 63.47 220 TYR A CA 1
ATOM 1721 C C . TYR A 1 220 ? -16 -14.719 -21.406 1 63.47 220 TYR A C 1
ATOM 1723 O O . TYR A 1 220 ? -15.977 -13.633 -20.812 1 63.47 220 TYR A O 1
ATOM 1731 N N . ALA A 1 221 ? -14.93 -15.461 -22.109 1 57.88 221 ALA A N 1
ATOM 1732 C CA . ALA A 1 221 ? -13.57 -14.945 -21.984 1 57.88 221 ALA A CA 1
ATOM 1733 C C . ALA A 1 221 ? -13.422 -13.609 -22.719 1 57.88 221 ALA A C 1
ATOM 1735 O O . ALA A 1 221 ? -14.039 -13.398 -23.766 1 57.88 221 ALA A O 1
ATOM 1736 N N . GLY A 1 222 ? -13 -12.586 -22.047 1 53.88 222 GLY A N 1
ATOM 1737 C CA . GLY A 1 222 ? -12.773 -11.305 -22.703 1 53.88 222 GLY A CA 1
ATOM 1738 C C . GLY A 1 222 ? -13.516 -10.156 -22.031 1 53.88 222 GLY A C 1
ATOM 1739 O O . GLY A 1 222 ? -13.305 -8.992 -22.375 1 53.88 222 GLY A O 1
ATOM 1740 N N . GLN A 1 223 ? -14.5 -10.578 -21.453 1 50.03 223 GLN A N 1
ATOM 1741 C CA . GLN A 1 223 ? -15.07 -9.438 -20.734 1 50.03 223 GLN A CA 1
ATOM 1742 C C . GLN A 1 223 ? -14.172 -9.008 -19.578 1 50.03 223 GLN A C 1
ATOM 1744 O O . GLN A 1 223 ? -14.164 -9.625 -18.516 1 50.03 223 GLN A O 1
ATOM 1749 N N . PRO A 1 224 ? -13.094 -8.383 -20.141 1 52.31 224 PRO A N 1
ATOM 1750 C CA . PRO A 1 224 ? -12.094 -8.008 -19.141 1 52.31 224 PRO A CA 1
ATOM 1751 C C . PRO A 1 224 ? -12.719 -7.57 -17.812 1 52.31 224 PRO A C 1
ATOM 1753 O O . PRO A 1 224 ? -13.758 -6.898 -17.812 1 52.31 224 PRO A O 1
ATOM 1756 N N . GLU A 1 225 ? -12.336 -8.43 -16.75 1 57.97 225 GLU A N 1
ATOM 1757 C CA . GLU A 1 225 ? -12.742 -7.852 -15.469 1 57.97 225 GLU A CA 1
ATOM 1758 C C . GLU A 1 225 ? -12.219 -6.422 -15.32 1 57.97 225 GLU A C 1
ATOM 1760 O O . GLU A 1 225 ? -11.008 -6.195 -15.289 1 57.97 225 GLU A O 1
ATOM 1765 N N . HIS A 1 226 ? -13.039 -5.48 -15.352 1 61.53 226 HIS A N 1
ATOM 1766 C CA . HIS A 1 226 ? -12.766 -4.047 -15.344 1 61.53 226 HIS A CA 1
ATOM 1767 C C . HIS A 1 226 ? -11.758 -3.688 -14.258 1 61.53 226 HIS A C 1
ATOM 1769 O O . HIS A 1 226 ? -10.836 -2.91 -14.492 1 61.53 226 HIS A O 1
ATOM 1775 N N . GLY A 1 227 ? -11.742 -4.531 -13.227 1 70.25 227 GLY A N 1
ATOM 1776 C CA . GLY A 1 227 ? -10.867 -4.184 -12.117 1 70.25 227 GLY A CA 1
ATOM 1777 C C . GLY A 1 227 ? -9.422 -4.582 -12.352 1 70.25 227 GLY A C 1
ATOM 1778 O O . GLY A 1 227 ? -8.508 -3.805 -12.078 1 70.25 227 GLY A O 1
ATOM 1779 N N . ARG A 1 228 ? -9.258 -5.68 -13 1 73.75 228 ARG A N 1
ATOM 1780 C CA . ARG A 1 228 ? -7.902 -6.184 -13.219 1 73.75 228 ARG A CA 1
ATOM 1781 C C . ARG A 1 228 ? -7.199 -5.406 -14.328 1 73.75 228 ARG A C 1
ATOM 1783 O O . ARG A 1 228 ? -5.992 -5.168 -14.25 1 73.75 228 ARG A O 1
ATOM 1790 N N . VAL A 1 229 ? -7.961 -5.074 -15.258 1 78.5 229 VAL A N 1
ATOM 1791 C CA . VAL A 1 229 ? -7.395 -4.262 -16.328 1 78.5 229 VAL A CA 1
ATOM 1792 C C . 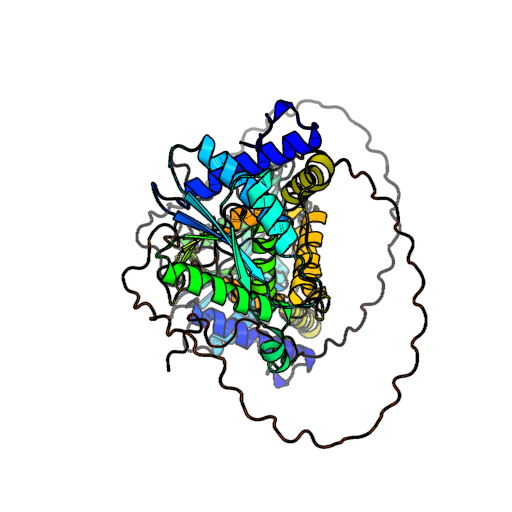VAL A 1 229 ? -6.922 -2.924 -15.773 1 78.5 229 VAL A C 1
ATOM 1794 O O . VAL A 1 229 ? -5.832 -2.453 -16.109 1 78.5 229 VAL A O 1
ATOM 1797 N N . ILE A 1 230 ? -7.703 -2.434 -14.898 1 86.25 230 ILE A N 1
ATOM 1798 C CA . ILE A 1 230 ? -7.406 -1.128 -14.312 1 86.25 230 ILE A CA 1
ATOM 1799 C C . ILE A 1 230 ? -6.172 -1.23 -13.422 1 86.25 230 ILE A C 1
ATOM 1801 O O . ILE A 1 230 ? -5.25 -0.418 -13.523 1 86.25 230 ILE A O 1
ATOM 1805 N N . SER A 1 231 ? -6.125 -2.217 -12.617 1 91.75 231 SER A N 1
ATOM 1806 C CA . SER A 1 231 ? -4.984 -2.373 -11.727 1 91.75 231 SER A CA 1
ATOM 1807 C C . SER A 1 231 ? -3.701 -2.637 -12.508 1 91.75 231 SER A C 1
ATOM 1809 O O . SER A 1 231 ? -2.631 -2.156 -12.133 1 91.75 231 SER A O 1
ATOM 1811 N N . ALA A 1 232 ? -3.842 -3.359 -13.562 1 92.12 232 ALA A N 1
ATOM 1812 C CA . ALA A 1 232 ? -2.678 -3.625 -14.406 1 92.12 232 ALA A CA 1
ATOM 1813 C C . ALA A 1 232 ? -2.148 -2.338 -15.031 1 92.12 232 ALA A C 1
ATOM 1815 O O . ALA A 1 232 ? -0.934 -2.137 -15.117 1 92.12 232 ALA A O 1
ATOM 1816 N N . LYS A 1 233 ? -3.037 -1.538 -15.453 1 92.69 233 LYS A N 1
ATOM 1817 C CA . LYS A 1 233 ? -2.65 -0.251 -16.016 1 92.69 233 LYS A CA 1
ATOM 1818 C C . LYS A 1 233 ? -1.928 0.612 -14.992 1 92.69 233 LYS A C 1
ATOM 1820 O O . LYS A 1 233 ? -0.913 1.238 -15.305 1 92.69 233 LYS A O 1
ATOM 1825 N N . ILE A 1 234 ? -2.438 0.628 -13.82 1 95.5 234 ILE A N 1
ATOM 1826 C CA . ILE A 1 234 ? -1.827 1.396 -12.742 1 95.5 234 ILE A CA 1
ATOM 1827 C C . ILE A 1 234 ? -0.425 0.862 -12.453 1 95.5 234 ILE A C 1
ATOM 1829 O O . ILE A 1 234 ? 0.532 1.633 -12.352 1 95.5 234 ILE A O 1
ATOM 1833 N N . LEU A 1 235 ? -0.345 -0.413 -12.352 1 96.81 235 LEU A N 1
ATOM 1834 C CA . LEU A 1 235 ? 0.933 -1.049 -12.055 1 96.81 235 LEU A CA 1
ATOM 1835 C C . LEU A 1 235 ? 1.961 -0.741 -13.133 1 96.81 235 LEU A C 1
ATOM 1837 O O . LEU A 1 235 ? 3.113 -0.426 -12.836 1 96.81 235 LEU A O 1
ATOM 1841 N N . GLU A 1 236 ? 1.545 -0.835 -14.344 1 94.88 236 GLU A N 1
ATOM 1842 C CA . GLU A 1 236 ? 2.436 -0.534 -15.461 1 94.88 236 GLU A CA 1
ATOM 1843 C C . GLU A 1 236 ? 2.891 0.922 -15.43 1 94.88 236 GLU A C 1
ATOM 1845 O O . GLU A 1 236 ? 4.062 1.217 -15.672 1 94.88 236 GLU A O 1
ATOM 1850 N N . SER A 1 237 ? 1.985 1.777 -15.133 1 93.56 237 SER A N 1
ATOM 1851 C CA . SER A 1 237 ? 2.316 3.195 -15.047 1 93.56 237 SER A CA 1
ATOM 1852 C C . SER A 1 237 ? 3.326 3.459 -13.938 1 93.56 237 SER A C 1
ATOM 1854 O O . SER A 1 237 ? 4.262 4.246 -14.117 1 93.56 237 SER A O 1
ATOM 1856 N N . ILE A 1 238 ? 3.154 2.797 -12.844 1 96.69 238 ILE A N 1
ATOM 1857 C CA . ILE A 1 238 ? 4.074 2.941 -11.719 1 96.69 238 ILE A CA 1
ATOM 1858 C C . ILE A 1 238 ? 5.465 2.469 -12.133 1 96.69 238 ILE A C 1
ATOM 1860 O O . ILE A 1 238 ? 6.457 3.16 -11.891 1 96.69 238 ILE A O 1
ATOM 1864 N N . GLU A 1 239 ? 5.496 1.344 -12.781 1 95.88 239 GLU A N 1
ATOM 1865 C CA . GLU A 1 239 ? 6.773 0.779 -13.195 1 95.88 239 GLU A CA 1
ATOM 1866 C C . GLU A 1 239 ? 7.457 1.669 -14.234 1 95.88 239 GLU A C 1
ATOM 1868 O O . GLU A 1 239 ? 8.688 1.786 -14.242 1 95.88 239 GLU A O 1
ATOM 1873 N N . GLN A 1 240 ? 6.715 2.256 -15.109 1 93.5 240 GLN A N 1
ATOM 1874 C CA . GLN A 1 240 ? 7.262 3.168 -16.109 1 93.5 240 GLN A CA 1
ATOM 1875 C C . GLN A 1 240 ? 7.82 4.43 -15.461 1 93.5 240 GLN A C 1
ATOM 1877 O O . GLN A 1 240 ? 8.836 4.965 -15.898 1 93.5 240 GLN A O 1
ATOM 1882 N N . THR A 1 241 ? 7.164 4.875 -14.422 1 92.94 241 THR A N 1
ATOM 1883 C CA . THR A 1 241 ? 7.551 6.102 -13.727 1 92.94 241 THR A CA 1
ATOM 1884 C C . THR A 1 241 ? 8.742 5.848 -12.805 1 92.94 241 THR A C 1
ATOM 1886 O O . THR A 1 241 ? 9.641 6.688 -12.695 1 92.94 241 THR A O 1
ATOM 1889 N N . VAL A 1 242 ? 8.727 4.703 -12.172 1 94.56 242 VAL A N 1
ATOM 1890 C CA . VAL A 1 242 ? 9.797 4.301 -11.266 1 94.56 242 VAL A CA 1
ATOM 1891 C C . VAL A 1 242 ? 10.281 2.896 -11.625 1 94.56 242 VAL A C 1
ATOM 1893 O O . VAL A 1 242 ? 9.789 1.906 -11.078 1 94.56 242 VAL A O 1
ATOM 1896 N N . PRO A 1 243 ? 11.266 2.822 -12.461 1 94.62 243 PRO A N 1
ATOM 1897 C CA . PRO A 1 243 ? 11.789 1.496 -12.805 1 94.62 243 PRO A CA 1
ATOM 1898 C C . PRO A 1 243 ? 12.234 0.702 -11.586 1 94.62 243 PRO A C 1
ATOM 1900 O O . PRO A 1 243 ? 12.953 1.23 -10.734 1 94.62 243 PRO A O 1
ATOM 1903 N N . GLY A 1 244 ? 11.805 -0.522 -11.477 1 95.31 244 GLY A N 1
ATOM 1904 C CA . GLY A 1 244 ? 12.133 -1.355 -10.328 1 95.31 244 GLY A CA 1
ATOM 1905 C C . GLY A 1 244 ? 11.109 -1.275 -9.219 1 95.31 244 GLY A C 1
ATOM 1906 O O . GLY A 1 244 ? 11.25 -1.933 -8.188 1 95.31 244 GLY A O 1
ATOM 1907 N N . ALA A 1 245 ? 10.047 -0.553 -9.461 1 97.25 245 ALA A N 1
ATOM 1908 C CA . ALA A 1 245 ? 9.023 -0.338 -8.445 1 97.25 245 ALA A CA 1
ATOM 1909 C C . ALA A 1 245 ? 8.344 -1.649 -8.07 1 97.25 245 ALA A C 1
ATOM 1911 O O . ALA A 1 245 ? 7.992 -1.864 -6.902 1 97.25 245 ALA A O 1
ATOM 1912 N N . LYS A 1 246 ? 8.156 -2.518 -9.031 1 97.69 246 LYS A N 1
ATOM 1913 C CA . LYS A 1 246 ? 7.484 -3.783 -8.742 1 97.69 246 LYS A CA 1
ATOM 1914 C C . LYS A 1 246 ? 8.227 -4.566 -7.664 1 97.69 246 LYS A C 1
ATOM 1916 O O . LYS A 1 246 ? 7.605 -5.086 -6.734 1 97.69 246 LYS A O 1
ATOM 1921 N N . TRP A 1 247 ? 9.477 -4.641 -7.836 1 97.19 247 TRP A N 1
ATOM 1922 C CA . TRP A 1 247 ? 10.297 -5.355 -6.859 1 97.19 247 TRP A CA 1
ATOM 1923 C C . TRP A 1 247 ? 10.203 -4.703 -5.484 1 97.19 247 TRP A C 1
ATOM 1925 O O . TRP A 1 247 ? 10.031 -5.387 -4.473 1 97.19 247 TRP A O 1
ATOM 1935 N N . SER A 1 248 ? 10.266 -3.396 -5.453 1 97.81 248 SER A N 1
ATOM 1936 C CA . SER A 1 248 ? 10.148 -2.662 -4.199 1 97.81 248 SER A CA 1
ATOM 1937 C C . SER A 1 248 ? 8.781 -2.891 -3.549 1 97.81 248 SER A C 1
ATOM 1939 O O . SER A 1 248 ? 8.695 -3.107 -2.34 1 97.81 248 SER A O 1
ATOM 1941 N N . MET A 1 249 ? 7.816 -2.871 -4.379 1 98.62 249 MET A N 1
ATOM 1942 C CA . MET A 1 249 ? 6.449 -3.02 -3.889 1 98.62 249 MET A CA 1
ATOM 1943 C C . MET A 1 249 ? 6.23 -4.406 -3.289 1 98.62 249 MET A C 1
ATOM 1945 O O . MET A 1 249 ? 5.566 -4.543 -2.262 1 98.62 249 MET A O 1
ATOM 1949 N N . VAL A 1 250 ? 6.75 -5.398 -3.934 1 98.44 250 VAL A N 1
ATOM 1950 C CA . VAL A 1 250 ? 6.551 -6.742 -3.402 1 98.44 250 VAL A CA 1
ATOM 1951 C C . VAL A 1 250 ? 7.301 -6.895 -2.08 1 98.44 250 VAL A C 1
ATOM 1953 O O . VAL A 1 250 ? 6.832 -7.582 -1.17 1 98.44 250 VAL A O 1
ATOM 1956 N N . GLN A 1 251 ? 8.453 -6.328 -1.944 1 98.06 251 GLN A N 1
ATOM 1957 C CA . GLN A 1 251 ? 9.172 -6.316 -0.672 1 98.06 251 GLN A CA 1
ATOM 1958 C C . GLN A 1 251 ? 8.352 -5.625 0.414 1 98.06 251 GLN A C 1
ATOM 1960 O O . GLN A 1 251 ? 8.312 -6.086 1.557 1 98.06 251 GLN A O 1
ATOM 1965 N N . ALA A 1 252 ? 7.688 -4.57 0.022 1 98.62 252 ALA A N 1
ATOM 1966 C CA . ALA A 1 252 ? 6.887 -3.797 0.968 1 98.62 252 ALA A CA 1
ATOM 1967 C C . ALA A 1 252 ? 5.746 -4.637 1.539 1 98.62 252 ALA A C 1
ATOM 1969 O O . ALA A 1 252 ? 5.328 -4.434 2.682 1 98.62 252 ALA A O 1
ATOM 1970 N N . LEU A 1 253 ? 5.262 -5.594 0.748 1 98.69 253 LEU A N 1
ATOM 1971 C CA . LEU A 1 253 ? 4.184 -6.457 1.209 1 98.69 253 LEU A CA 1
ATOM 1972 C C . LEU A 1 253 ? 4.602 -7.23 2.457 1 98.69 253 LEU A C 1
ATOM 1974 O O . LEU A 1 253 ? 3.754 -7.613 3.268 1 98.69 253 LEU A O 1
ATOM 1978 N N . GLY A 1 254 ? 5.875 -7.465 2.613 1 98.44 254 GLY A N 1
ATOM 1979 C CA . GLY A 1 254 ? 6.383 -8.211 3.752 1 98.44 254 GLY A CA 1
ATOM 1980 C C . GLY A 1 254 ? 7.066 -7.336 4.785 1 98.44 254 GLY A C 1
ATOM 1981 O O . GLY A 1 254 ? 7.668 -7.84 5.734 1 98.44 254 GLY A O 1
ATOM 1982 N N . ASN A 1 255 ? 7.051 -6.105 4.602 1 98.31 255 ASN A N 1
ATOM 1983 C CA . ASN A 1 255 ? 7.77 -5.141 5.43 1 98.31 255 ASN A CA 1
ATOM 1984 C C . ASN A 1 255 ? 6.871 -3.982 5.852 1 98.31 255 ASN A C 1
ATOM 1986 O O . ASN A 1 255 ? 7.129 -2.83 5.5 1 98.31 255 ASN A O 1
ATOM 1990 N N . ILE A 1 256 ? 5.895 -4.285 6.703 1 98.56 256 ILE A N 1
ATOM 1991 C CA . ILE A 1 256 ? 4.902 -3.305 7.129 1 98.56 256 ILE A CA 1
ATOM 1992 C C . ILE A 1 256 ? 5.348 -2.648 8.43 1 98.56 256 ILE A C 1
ATOM 1994 O O . ILE A 1 256 ? 5.762 -3.336 9.367 1 98.56 256 ILE A O 1
ATOM 1998 N N . ALA A 1 257 ? 5.328 -1.31 8.477 1 98.06 257 ALA A N 1
ATOM 1999 C CA . ALA A 1 257 ? 5.629 -0.549 9.68 1 98.06 257 ALA A CA 1
ATOM 2000 C C . ALA A 1 257 ? 4.367 0.068 10.273 1 98.06 257 ALA A C 1
ATOM 2002 O O . ALA A 1 257 ? 4.031 1.216 9.977 1 98.06 257 ALA A O 1
ATOM 2003 N N . PRO A 1 258 ? 3.713 -0.624 11.172 1 97.81 258 PRO A N 1
ATOM 2004 C CA . PRO A 1 258 ? 2.418 -0.174 11.688 1 97.81 258 PRO A CA 1
ATOM 2005 C C . PRO A 1 258 ? 2.488 1.208 12.336 1 97.81 258 PRO A C 1
ATOM 2007 O O . PRO A 1 258 ? 1.535 1.985 12.242 1 97.81 258 PRO A O 1
ATOM 2010 N N . ARG A 1 259 ? 3.584 1.576 12.977 1 96.5 259 ARG A N 1
ATOM 2011 C CA . ARG A 1 259 ? 3.771 2.855 13.656 1 96.5 259 ARG A CA 1
ATOM 2012 C C . ARG A 1 259 ? 3.611 4.02 12.68 1 96.5 259 ARG A C 1
ATOM 2014 O O . ARG A 1 259 ? 3.32 5.145 13.086 1 96.5 259 ARG A O 1
ATOM 2021 N N . PHE A 1 260 ? 3.824 3.73 11.445 1 97.94 260 PHE A N 1
ATOM 2022 C CA . PHE A 1 260 ? 3.795 4.785 10.438 1 97.94 260 PHE A CA 1
ATOM 2023 C C . PHE A 1 260 ? 2.57 4.645 9.547 1 97.94 260 PHE A C 1
ATOM 2025 O O . PHE A 1 260 ? 2.506 5.246 8.469 1 97.94 260 PHE A O 1
ATOM 2032 N N . MET A 1 261 ? 1.667 3.824 9.922 1 98.5 261 MET A N 1
ATOM 2033 C CA . MET A 1 261 ? 0.392 3.658 9.234 1 98.5 261 MET A CA 1
ATOM 2034 C C . MET A 1 261 ? -0.743 4.301 10.023 1 98.5 261 MET A C 1
ATOM 2036 O O . MET A 1 261 ? -0.527 5.266 10.758 1 98.5 261 MET A O 1
ATOM 2040 N N . HIS A 1 262 ? -2.068 3.941 9.789 1 98.62 262 HIS A N 1
ATOM 2041 C CA . HIS A 1 262 ? -3.197 4.551 10.484 1 98.62 262 HIS A CA 1
ATOM 2042 C C . HIS A 1 262 ? -4.012 3.506 11.234 1 98.62 262 HIS A C 1
ATOM 2044 O O . HIS A 1 262 ? -5.133 3.781 11.672 1 98.62 262 HIS A O 1
ATOM 2050 N N . ASP A 1 263 ? -3.479 2.277 11.32 1 98.12 263 ASP A N 1
ATOM 2051 C CA . ASP A 1 263 ? -4.273 1.167 11.836 1 98.12 263 ASP A CA 1
ATOM 2052 C C . ASP A 1 263 ? -4.156 1.067 13.359 1 98.12 263 ASP A C 1
ATOM 2054 O O . ASP A 1 263 ? -3.133 0.621 13.875 1 98.12 263 ASP A O 1
ATOM 2058 N N . THR A 1 264 ? -5.207 1.367 14.07 1 96.88 264 THR A N 1
ATOM 2059 C CA . THR A 1 264 ? -5.195 1.418 15.523 1 96.88 264 THR A CA 1
ATOM 2060 C C . THR A 1 264 ? -5.152 0.011 16.109 1 96.88 264 THR A C 1
ATOM 2062 O O . THR A 1 264 ? -4.82 -0.167 17.281 1 96.88 264 THR A O 1
ATOM 2065 N N . LYS A 1 265 ? -5.5 -1.021 15.344 1 96.19 265 LYS A N 1
ATOM 2066 C CA . LYS A 1 265 ? -5.449 -2.402 15.82 1 96.19 265 LYS A CA 1
ATOM 2067 C C . LYS A 1 265 ? -4.016 -2.918 15.852 1 96.19 265 LYS A C 1
ATOM 2069 O O . LYS A 1 265 ? -3.695 -3.83 16.625 1 96.19 265 LYS A O 1
ATOM 2074 N N . LEU A 1 266 ? -3.199 -2.299 14.992 1 97.06 266 LEU A N 1
ATOM 2075 C CA . LEU A 1 266 ? -1.842 -2.814 14.859 1 97.06 266 LEU A CA 1
ATOM 2076 C C . LEU A 1 266 ? -0.853 -1.96 15.641 1 97.06 266 LEU A C 1
ATOM 2078 O O . LEU A 1 266 ? 0.283 -2.377 15.883 1 97.06 266 LEU A O 1
ATOM 2082 N N . HIS A 1 267 ? -1.214 -0.727 16 1 96.06 267 HIS A N 1
ATOM 2083 C CA . HIS A 1 267 ? -0.357 0.173 16.766 1 96.06 267 HIS A CA 1
ATOM 2084 C C . HIS A 1 267 ? -1.18 1.077 17.672 1 96.06 267 HIS A C 1
ATOM 2086 O O . HIS A 1 267 ? -2.182 1.652 17.25 1 96.06 267 HIS A O 1
ATOM 2092 N N . PRO A 1 268 ? -0.772 1.248 18.891 1 95.69 268 PRO A N 1
ATOM 2093 C CA . PRO A 1 268 ? -1.484 2.121 19.828 1 95.69 268 PRO A CA 1
ATOM 2094 C C . PRO A 1 268 ? -1.052 3.582 19.719 1 95.69 268 PRO A C 1
ATOM 2096 O O . PRO A 1 268 ? -0.262 4.059 20.531 1 95.69 268 PRO A O 1
ATOM 2099 N N . PHE A 1 269 ? -1.635 4.309 18.938 1 95.19 269 PHE A N 1
ATOM 2100 C CA . PHE A 1 269 ? -1.26 5.695 18.672 1 95.19 269 PHE A CA 1
ATOM 2101 C C . PHE A 1 269 ? -1.556 6.57 19.891 1 95.19 269 PHE A C 1
ATOM 2103 O O . PHE A 1 269 ? -0.906 7.602 20.078 1 95.19 269 PHE A O 1
ATOM 2110 N N . THR A 1 270 ? -2.529 6.258 20.641 1 92.12 270 THR A N 1
ATOM 2111 C CA . THR A 1 270 ? -3.02 7.113 21.719 1 92.12 270 THR A CA 1
ATOM 2112 C C . THR A 1 270 ? -2.227 6.879 23 1 92.12 270 THR A C 1
ATOM 2114 O O . THR A 1 270 ? -2.359 7.633 23.969 1 92.12 270 THR A O 1
ATOM 2117 N N . GLU A 1 271 ? -1.379 5.879 22.969 1 89.31 271 GLU A N 1
ATOM 2118 C CA . GLU A 1 271 ? -0.602 5.555 24.156 1 89.31 271 GLU A CA 1
ATOM 2119 C C . GLU A 1 271 ? 0.819 6.102 24.062 1 89.31 271 GLU A C 1
ATOM 2121 O O . GLU A 1 271 ? 1.53 5.82 23.094 1 89.31 271 GLU A O 1
ATOM 2126 N N . ARG A 1 272 ? 1.183 6.902 25 1 86.5 272 ARG A N 1
ATOM 2127 C CA . ARG A 1 272 ? 2.553 7.402 25.047 1 86.5 272 ARG A CA 1
ATOM 2128 C C . ARG A 1 272 ? 3.52 6.305 25.484 1 86.5 272 ARG A C 1
ATOM 2130 O O . ARG A 1 272 ? 3.227 5.531 26.391 1 86.5 272 ARG A O 1
ATOM 2137 N N . PRO A 1 273 ? 4.613 6.293 24.719 1 79.38 273 PRO A N 1
ATOM 2138 C CA . PRO A 1 273 ? 5.582 5.262 25.109 1 79.38 273 PRO A CA 1
ATOM 2139 C C . PRO A 1 273 ? 6.156 5.488 26.5 1 79.38 273 PRO A C 1
ATOM 2141 O O . PRO A 1 273 ? 6.5 6.617 26.859 1 79.38 273 PRO A O 1
ATOM 2144 N N . THR A 1 274 ? 6.066 4.586 27.406 1 74.75 274 THR A N 1
ATOM 2145 C CA . THR A 1 274 ? 6.535 4.719 28.781 1 74.75 274 THR A CA 1
ATOM 2146 C C . THR A 1 274 ? 7.965 4.199 28.922 1 74.75 274 THR A C 1
ATOM 2148 O O . THR A 1 274 ? 8.664 4.543 29.875 1 74.75 274 THR A O 1
ATOM 2151 N N . ASP A 1 275 ? 8.359 3.453 28.094 1 68.75 275 ASP A N 1
ATOM 2152 C CA . ASP A 1 275 ? 9.617 2.74 28.281 1 68.75 275 ASP A CA 1
ATOM 2153 C C . ASP A 1 275 ? 10.773 3.471 27.609 1 68.75 275 ASP A C 1
ATOM 2155 O O . ASP A 1 275 ? 11.891 2.947 27.531 1 68.75 275 ASP A O 1
ATOM 2159 N N . ARG A 1 276 ? 10.531 4.723 27.266 1 72.06 276 ARG A N 1
ATOM 2160 C CA . ARG A 1 276 ? 11.633 5.32 26.5 1 72.06 276 ARG A CA 1
ATOM 2161 C C . ARG A 1 276 ? 12.391 6.328 27.359 1 72.06 276 ARG A C 1
ATOM 2163 O O . ARG A 1 276 ? 11.805 7.004 28.203 1 72.06 276 ARG A O 1
ATOM 2170 N N . THR A 1 277 ? 13.719 6.277 27.203 1 72.31 277 THR A N 1
ATOM 2171 C CA . THR A 1 277 ? 14.57 7.305 27.797 1 72.31 277 THR A CA 1
ATOM 2172 C C . THR A 1 277 ? 14.672 8.516 26.875 1 72.31 277 THR A C 1
ATOM 2174 O O . THR A 1 277 ? 15.039 8.383 25.703 1 72.31 277 THR A O 1
ATOM 2177 N N . PHE A 1 278 ? 14.211 9.625 27.453 1 71.94 278 PHE A N 1
ATOM 2178 C CA . PHE A 1 278 ? 14.188 10.82 26.625 1 71.94 278 PHE A CA 1
ATOM 2179 C C . PHE A 1 278 ? 15.492 11.602 26.766 1 71.94 278 PHE A C 1
ATOM 2181 O O . PHE A 1 278 ? 16.094 11.617 27.844 1 71.94 278 PHE A O 1
ATOM 2188 N N . LYS A 1 279 ? 15.953 12.086 25.562 1 65.88 279 LYS A N 1
ATOM 2189 C CA . LYS A 1 279 ? 17.188 12.867 25.516 1 65.88 279 LYS A CA 1
ATOM 2190 C C . LYS A 1 279 ? 17 14.227 26.188 1 65.88 279 LYS A C 1
ATOM 2192 O O . LYS A 1 279 ? 15.914 14.812 26.125 1 65.88 279 LYS A O 1
ATOM 2197 N N . GLN A 1 280 ? 18 14.57 26.969 1 63.62 280 GLN A N 1
ATOM 2198 C CA . GLN A 1 280 ? 18.016 15.914 27.531 1 63.62 280 GLN A CA 1
ATOM 2199 C C . GLN A 1 280 ? 18.516 16.938 26.516 1 63.62 280 GLN A C 1
ATOM 2201 O O . GLN A 1 280 ? 19.406 16.641 25.719 1 63.62 280 GLN A O 1
ATOM 2206 N N . ILE A 1 281 ? 17.703 17.797 26.094 1 61.41 281 ILE A N 1
ATOM 2207 C CA . ILE A 1 281 ? 18.125 18.812 25.125 1 61.41 281 ILE A CA 1
ATOM 2208 C C . ILE A 1 281 ? 19.219 19.672 25.734 1 61.41 281 ILE A C 1
ATOM 2210 O O . ILE A 1 281 ? 19.047 20.266 26.797 1 61.41 281 ILE A O 1
ATOM 2214 N N . ARG A 1 282 ? 20.547 19.328 25.375 1 48.62 282 ARG A N 1
ATOM 2215 C CA . ARG A 1 282 ? 21.609 20.266 25.75 1 48.62 282 ARG A CA 1
ATOM 2216 C C . ARG A 1 282 ? 21.422 21.609 25.047 1 48.62 282 ARG A C 1
ATOM 2218 O O . ARG A 1 282 ? 20.969 21.656 23.891 1 48.62 282 ARG A O 1
ATOM 2225 N N . PRO A 1 283 ? 21.344 22.609 25.812 1 40.75 283 PRO A N 1
ATOM 2226 C CA . PRO A 1 283 ? 21.281 23.922 25.156 1 40.75 283 PRO A CA 1
ATOM 2227 C C . PRO A 1 283 ? 22.25 24.031 23.984 1 40.75 283 PRO A C 1
ATOM 2229 O O . PRO A 1 283 ? 23.422 23.656 24.094 1 40.75 283 PRO A O 1
ATOM 2232 N N . HIS A 1 284 ? 21.875 23.656 22.891 1 40.28 284 HIS A N 1
ATOM 2233 C CA . HIS A 1 284 ? 22.812 23.906 21.781 1 40.28 284 HIS A CA 1
ATOM 2234 C C . HIS A 1 284 ? 23.578 25.188 21.984 1 40.28 284 HIS A C 1
ATOM 2236 O O . HIS A 1 284 ? 22.984 26.25 22.188 1 40.28 284 HIS A O 1
ATOM 2242 N N . GLY A 1 285 ? 24.766 25.219 22.672 1 34.84 285 GLY A N 1
ATOM 2243 C CA . GLY A 1 285 ? 25.688 26.344 22.547 1 34.84 285 GLY A CA 1
ATOM 2244 C C . GLY A 1 285 ? 25.828 26.859 21.125 1 34.84 285 GLY A C 1
ATOM 2245 O O . GLY A 1 285 ? 25.375 26.203 20.188 1 34.84 285 GLY A O 1
ATOM 2246 N N . PRO A 1 286 ? 26.25 28.156 20.922 1 33.56 286 PRO A N 1
ATOM 2247 C CA . PRO A 1 286 ? 26.5 28.734 19.594 1 33.56 286 PRO A CA 1
ATOM 2248 C C . PRO A 1 286 ? 27.219 27.766 18.656 1 33.56 286 PRO A C 1
ATOM 2250 O O . PRO A 1 286 ? 27.938 26.875 19.109 1 33.56 286 PRO A O 1
ATOM 2253 N N . PRO A 1 287 ? 26.656 27.453 17.594 1 35 287 PRO A N 1
ATOM 2254 C CA . PRO A 1 287 ? 27.438 26.594 16.688 1 35 287 PRO A CA 1
ATOM 2255 C C . PRO A 1 287 ? 28.938 26.859 16.781 1 35 287 PRO A C 1
ATOM 2257 O O . PRO A 1 287 ? 29.359 27.984 17.031 1 35 287 PRO A O 1
ATOM 2260 N N . VAL A 1 288 ? 29.672 25.938 17.219 1 32.44 288 VAL A N 1
ATOM 2261 C CA . VAL A 1 288 ? 31.125 26.109 17.234 1 32.44 288 VAL A CA 1
ATOM 2262 C C . VAL A 1 288 ? 31.594 26.656 15.883 1 32.44 288 VAL A C 1
ATOM 2264 O O . VAL A 1 288 ? 31.234 26.094 14.828 1 32.44 288 VAL A O 1
ATOM 2267 N N . LYS A 1 289 ? 31.938 28 15.766 1 32.31 289 LYS A N 1
ATOM 2268 C CA . LYS A 1 289 ? 32.656 28.609 14.641 1 32.31 289 LYS A CA 1
ATOM 2269 C C . LYS A 1 289 ? 33.75 27.672 14.117 1 32.31 289 LYS A C 1
ATOM 2271 O O . LYS A 1 289 ? 34.75 27.438 14.805 1 32.31 289 LYS A O 1
ATOM 2276 N N . ARG A 1 290 ? 33.406 26.625 13.445 1 31.2 290 ARG A N 1
ATOM 2277 C CA . ARG A 1 290 ? 34.625 26.062 12.828 1 31.2 290 ARG A CA 1
ATOM 2278 C C . ARG A 1 290 ? 35.406 27.125 12.07 1 31.2 290 ARG A C 1
ATOM 2280 O O . ARG A 1 290 ? 34.812 28.016 11.461 1 31.2 290 ARG A O 1
ATOM 2287 N N . ALA A 1 291 ? 36.688 27.359 12.336 1 28.09 291 ALA A N 1
ATOM 2288 C CA . ALA A 1 291 ? 37.656 28.234 11.68 1 28.09 291 ALA A CA 1
ATOM 2289 C C . ALA A 1 291 ? 37.562 28.109 10.164 1 28.09 291 ALA A C 1
ATOM 2291 O O . ALA A 1 291 ? 37.312 27.031 9.633 1 28.09 291 ALA A O 1
ATOM 2292 N N . PRO A 1 292 ? 37.312 29.219 9.43 1 26.34 292 PRO A N 1
ATOM 2293 C CA . PRO A 1 292 ? 37.281 29.281 7.965 1 26.34 292 PRO A CA 1
ATOM 2294 C C . PRO A 1 292 ? 38.375 28.438 7.316 1 26.34 292 PRO A C 1
ATOM 2296 O O . PRO A 1 292 ? 39.531 28.562 7.672 1 26.34 292 PRO A O 1
ATOM 2299 N N . LYS A 1 293 ? 38.062 27.156 7.062 1 32.22 293 LYS A N 1
ATOM 2300 C CA . LYS A 1 293 ? 39.125 26.594 6.227 1 32.22 293 LYS A CA 1
ATOM 2301 C C . LYS A 1 293 ? 39.594 27.609 5.172 1 32.22 293 LYS A C 1
ATOM 2303 O O . LYS A 1 293 ? 38.781 28.422 4.703 1 32.22 293 LYS A O 1
ATOM 2308 N N . ASP A 1 294 ? 40.906 28 4.984 1 25.12 294 ASP A N 1
ATOM 2309 C CA . ASP A 1 294 ? 41.656 28.812 4.02 1 25.12 294 ASP A CA 1
ATOM 2310 C C . ASP A 1 294 ? 41.188 28.531 2.594 1 25.12 294 ASP A C 1
ATOM 2312 O O . ASP A 1 294 ? 41.312 27.422 2.094 1 25.12 294 ASP A O 1
ATOM 2316 N N . THR A 1 295 ? 40 29.094 2.252 1 27.16 295 THR A N 1
ATOM 2317 C CA . THR A 1 295 ? 39.531 29.047 0.873 1 27.16 295 THR A CA 1
ATOM 2318 C C . THR A 1 295 ? 40.625 29.438 -0.092 1 27.16 295 THR A C 1
ATOM 2320 O O . THR A 1 295 ? 41.188 30.531 0.016 1 27.16 295 THR A O 1
ATOM 2323 N N . ASP A 1 296 ? 41.375 28.484 -0.594 1 23.5 296 ASP A N 1
ATOM 2324 C CA . ASP A 1 296 ? 42.25 28.812 -1.717 1 23.5 296 ASP A CA 1
ATOM 2325 C C . ASP A 1 296 ? 41.5 29.562 -2.807 1 23.5 296 ASP A C 1
ATOM 2327 O O . ASP A 1 296 ? 40.312 29.312 -3.012 1 23.5 296 ASP A O 1
ATOM 2331 N N . ALA A 1 297 ? 42.062 30.656 -3.381 1 22.94 297 ALA A N 1
ATOM 2332 C CA . ALA A 1 297 ? 41.812 31.672 -4.406 1 22.94 297 ALA A CA 1
ATOM 2333 C C . ALA A 1 297 ? 41.469 31.016 -5.742 1 22.94 297 ALA A C 1
ATOM 2335 O O . ALA A 1 297 ? 42.281 30.953 -6.656 1 22.94 297 ALA A O 1
ATOM 2336 N N . LYS A 1 298 ? 40.75 29.812 -5.797 1 25.38 298 LYS A N 1
ATOM 2337 C CA . LYS A 1 298 ? 40.719 29.5 -7.223 1 25.38 298 LYS A CA 1
ATOM 2338 C C . LYS A 1 298 ? 39.969 30.578 -7.996 1 25.38 298 LYS A C 1
ATOM 2340 O O . LYS A 1 298 ? 39.156 31.297 -7.43 1 25.38 298 LYS A O 1
ATOM 2345 N N . GLY A 1 299 ? 40.031 30.609 -9.445 1 20.56 299 GLY A N 1
ATOM 2346 C CA . GLY A 1 299 ? 39.938 31.422 -10.648 1 20.56 299 GLY A CA 1
ATOM 2347 C C . GLY A 1 299 ? 38.5 31.828 -10.992 1 20.56 299 GLY A C 1
ATOM 2348 O O . GLY A 1 299 ? 37.562 31.203 -10.531 1 20.56 299 GLY A O 1
ATOM 2349 N N . GLU A 1 300 ? 38.219 33 -11.586 1 22.59 300 GLU A N 1
ATOM 2350 C CA . GLU A 1 300 ? 37.25 33.969 -12.086 1 22.59 300 GLU A CA 1
ATOM 2351 C C . GLU A 1 300 ? 36.344 33.344 -13.148 1 22.59 300 GLU A C 1
ATOM 2353 O O . GLU A 1 300 ? 36.75 33.188 -14.297 1 22.59 300 GLU A O 1
ATOM 2358 N N . THR A 1 301 ? 35.812 32.062 -13.031 1 21.58 301 THR A N 1
ATOM 2359 C CA . THR A 1 301 ? 35.188 31.734 -14.297 1 21.58 301 THR A CA 1
ATOM 2360 C C . THR A 1 301 ? 33.938 32.594 -14.516 1 21.58 301 THR A C 1
ATOM 2362 O O . THR A 1 301 ? 33.188 32.875 -13.578 1 21.58 301 THR A O 1
ATOM 2365 N N . THR A 1 302 ? 33.844 33.438 -15.594 1 20.97 302 THR A N 1
ATOM 2366 C CA . THR A 1 302 ? 32.938 34.438 -16.203 1 20.97 302 THR A CA 1
ATOM 2367 C C . THR A 1 302 ? 31.641 33.781 -16.641 1 20.97 302 THR A C 1
ATOM 2369 O O . THR A 1 302 ? 31.641 32.906 -17.516 1 20.97 302 THR A O 1
ATOM 2372 N N . VAL A 1 303 ? 30.75 33.438 -15.727 1 22.22 303 VAL A N 1
ATOM 2373 C CA . VAL A 1 303 ? 29.469 32.844 -16.062 1 22.22 303 VAL A CA 1
ATOM 2374 C C . VAL A 1 303 ? 28.641 33.812 -16.891 1 22.22 303 VAL A C 1
ATOM 2376 O O . VAL A 1 303 ? 28.422 34.938 -16.5 1 22.22 303 VAL A O 1
ATOM 2379 N N . THR A 1 304 ? 28.656 33.562 -18.188 1 19.64 304 THR A N 1
ATOM 2380 C CA . THR A 1 304 ? 27.969 34.281 -19.266 1 19.64 304 THR A CA 1
ATOM 2381 C C . THR A 1 304 ? 26.453 34.219 -19.062 1 19.64 304 THR A C 1
ATOM 2383 O O . THR A 1 304 ? 25.938 33.312 -18.406 1 19.64 304 THR A O 1
ATOM 2386 N N . GLU A 1 305 ? 25.766 35.312 -19.516 1 20.64 305 GLU A N 1
ATOM 2387 C CA . GLU A 1 305 ? 24.469 35.969 -19.422 1 20.64 305 GLU A CA 1
ATOM 2388 C C . GLU A 1 305 ? 23.375 35.125 -20.078 1 20.64 305 GLU A C 1
ATOM 2390 O O . GLU A 1 305 ? 23.438 34.875 -21.281 1 20.64 305 GLU A O 1
ATOM 2395 N N . GLY A 1 306 ? 23.016 34 -19.406 1 17.44 306 GLY A N 1
ATOM 2396 C CA . GLY A 1 306 ? 22.047 33.125 -20.047 1 17.44 306 GLY A CA 1
ATOM 2397 C C . GLY A 1 306 ? 20.766 33.812 -20.438 1 17.44 306 GLY A C 1
ATOM 2398 O O . GLY A 1 306 ? 20.438 34.875 -19.906 1 17.44 306 GLY A O 1
ATOM 2399 N N . ALA A 1 307 ? 20.203 33.375 -21.641 1 20.78 307 ALA A N 1
ATOM 2400 C CA . ALA A 1 307 ? 19.109 33.688 -22.547 1 20.78 307 ALA A CA 1
ATOM 2401 C C . ALA A 1 307 ? 17.75 33.594 -21.859 1 20.78 307 ALA A C 1
ATOM 2403 O O . ALA A 1 307 ? 17.594 32.812 -20.906 1 20.78 307 ALA A O 1
ATOM 2404 N N . GLU A 1 308 ? 16.891 34.562 -22.016 1 18.8 308 GLU A N 1
ATOM 2405 C CA . GLU A 1 308 ? 15.578 35.031 -21.578 1 18.8 308 GLU A CA 1
ATOM 2406 C C . GLU A 1 308 ? 14.516 33.969 -21.875 1 18.8 308 GLU A C 1
ATOM 2408 O O . GLU A 1 308 ? 14.312 33.594 -23.031 1 18.8 308 GLU A O 1
ATOM 2413 N N . ALA A 1 309 ? 14.367 32.938 -21.047 1 22.44 309 ALA A N 1
ATOM 2414 C CA . ALA A 1 309 ? 13.375 31.906 -21.344 1 22.44 309 ALA A CA 1
ATOM 2415 C C . ALA A 1 309 ? 11.984 32.5 -21.484 1 22.44 309 ALA A C 1
ATOM 2417 O O . ALA A 1 309 ? 11.602 33.406 -20.719 1 22.44 309 ALA A O 1
ATOM 2418 N N . PRO A 1 310 ? 11.312 32.312 -22.609 1 19.5 310 PRO A N 1
ATOM 2419 C CA . PRO A 1 310 ? 10.039 32.875 -23.031 1 19.5 310 PRO A CA 1
ATOM 2420 C C . PRO A 1 310 ? 8.883 32.5 -22.109 1 19.5 310 PRO A C 1
ATOM 2422 O O . PRO A 1 310 ? 8.945 31.484 -21.422 1 19.5 310 PRO A O 1
ATOM 2425 N N . ALA A 1 311 ? 7.93 33.406 -21.812 1 19.59 311 ALA A N 1
ATOM 2426 C CA . ALA A 1 311 ? 6.754 33.5 -20.953 1 19.59 311 ALA A CA 1
ATOM 2427 C C . ALA A 1 311 ? 5.695 32.5 -21.359 1 19.59 311 ALA A C 1
ATOM 2429 O O . ALA A 1 311 ? 5.191 32.531 -22.484 1 19.59 311 ALA A O 1
ATOM 2430 N N . VAL A 1 312 ? 5.809 31.25 -20.938 1 20.55 312 VAL A N 1
ATOM 2431 C CA . VAL A 1 312 ? 4.797 30.25 -21.234 1 20.55 312 VAL A CA 1
ATOM 2432 C C . VAL A 1 312 ? 3.426 30.734 -20.781 1 20.55 312 VAL A C 1
ATOM 2434 O O . VAL A 1 312 ? 3.287 31.266 -19.672 1 20.55 312 VAL A O 1
ATOM 2437 N N . GLU A 1 313 ? 2.518 30.969 -21.688 1 19.31 313 GLU A N 1
ATOM 2438 C CA . GLU A 1 313 ? 1.126 31.406 -21.625 1 19.31 313 GLU A CA 1
ATOM 2439 C C . GLU A 1 313 ? 0.282 30.453 -20.781 1 19.31 313 GLU A C 1
ATOM 2441 O O . GLU A 1 313 ? 0.332 29.25 -20.984 1 19.31 313 GLU A O 1
ATOM 2446 N N . GLN A 1 314 ? -0.189 30.875 -19.625 1 19.38 314 GLN A N 1
ATOM 2447 C CA . GLN A 1 314 ? -1.012 30.266 -18.578 1 19.38 314 GLN A CA 1
ATOM 2448 C C . GLN A 1 314 ? -2.373 29.859 -19.141 1 19.38 314 GLN A C 1
ATOM 2450 O O . GLN A 1 314 ? -3.141 30.703 -19.609 1 19.38 314 GLN A O 1
ATOM 2455 N N . THR A 1 315 ? -2.49 28.703 -19.828 1 20.25 315 THR A N 1
ATOM 2456 C CA . THR A 1 315 ? -3.773 28.234 -20.328 1 20.25 315 THR A CA 1
ATOM 2457 C C . THR A 1 315 ? -4.785 28.094 -19.188 1 20.25 315 THR A C 1
ATOM 2459 O O . THR A 1 315 ? -4.406 27.875 -18.047 1 20.25 315 THR A O 1
ATOM 2462 N N . ALA A 1 316 ? -6.078 28.516 -19.406 1 21.81 316 ALA A N 1
ATOM 2463 C CA . ALA A 1 316 ? -7.293 28.688 -18.625 1 21.81 316 ALA A CA 1
ATOM 2464 C C . ALA A 1 316 ? -7.75 27.359 -18.016 1 21.81 316 ALA A C 1
ATOM 2466 O O . ALA A 1 316 ? -7.617 26.312 -18.641 1 21.81 316 ALA A O 1
ATOM 2467 N N . PRO A 1 317 ? -7.977 27.281 -16.719 1 20.11 317 PRO A N 1
ATOM 2468 C CA . PRO A 1 317 ? -8.32 26.109 -15.906 1 20.11 317 PRO A CA 1
ATOM 2469 C C . PRO A 1 317 ? -9.641 25.469 -16.328 1 20.11 317 PRO A C 1
ATOM 2471 O O . PRO A 1 317 ? -10.633 26.172 -16.531 1 20.11 317 PRO A O 1
ATOM 2474 N N . LEU A 1 318 ? -9.656 24.391 -17.109 1 21.67 318 LEU A N 1
ATOM 2475 C CA . LEU A 1 318 ? -10.828 23.641 -17.531 1 21.67 318 LEU A CA 1
ATOM 2476 C C . LEU A 1 318 ? -11.695 23.266 -16.328 1 21.67 318 LEU A C 1
ATOM 2478 O O . LEU A 1 318 ? -11.172 22.859 -15.281 1 21.67 318 LEU A O 1
ATOM 2482 N N . GLU A 1 319 ? -12.93 23.766 -16.203 1 20.73 319 GLU A N 1
ATOM 2483 C CA . GLU A 1 319 ? -14.023 23.562 -15.258 1 20.73 319 GLU A CA 1
ATOM 2484 C C . GLU A 1 319 ? -14.453 22.109 -15.203 1 20.73 319 GLU A C 1
ATOM 2486 O O . GLU A 1 319 ? -15.031 21.594 -16.156 1 20.73 319 GLU A O 1
ATOM 2491 N N . VAL A 1 320 ? -13.703 21.188 -14.758 1 20.86 320 VAL A N 1
ATOM 2492 C CA . VAL A 1 320 ? -14.141 19.797 -14.766 1 20.86 320 VAL A CA 1
ATOM 2493 C C . VAL A 1 320 ? -15.227 19.594 -13.711 1 20.86 320 VAL A C 1
ATOM 2495 O O . VAL A 1 320 ? -15.016 19.875 -12.531 1 20.86 320 VAL A O 1
ATOM 2498 N N . GLU A 1 321 ? -16.484 19.578 -14.016 1 21.02 321 GLU A N 1
ATOM 2499 C CA . GLU A 1 321 ? -17.656 19.188 -13.227 1 21.02 321 GLU A CA 1
ATOM 2500 C C . GLU A 1 321 ? -17.578 17.734 -12.789 1 21.02 321 GLU A C 1
ATOM 2502 O O . GLU A 1 321 ? -17.578 16.828 -13.625 1 21.02 321 GLU A O 1
ATOM 2507 N N . VAL A 1 322 ? -16.844 17.453 -11.781 1 22.31 322 VAL A N 1
ATOM 2508 C CA . VAL A 1 322 ? -16.672 16.078 -11.344 1 22.31 322 VAL A CA 1
ATOM 2509 C C . VAL A 1 322 ? -17.953 15.562 -10.688 1 22.31 322 VAL A C 1
ATOM 2511 O O . VAL A 1 322 ? -18.406 16.125 -9.695 1 22.31 322 VAL A O 1
ATOM 2514 N N . PRO A 1 323 ? -18.797 14.938 -11.43 1 22.23 323 PRO A N 1
ATOM 2515 C CA . PRO A 1 323 ? -20.016 14.367 -10.852 1 22.23 323 PRO A CA 1
ATOM 2516 C C . PRO A 1 323 ? -19.719 13.375 -9.719 1 22.23 323 PRO A C 1
ATOM 2518 O O . PRO A 1 323 ? -18.672 12.742 -9.711 1 22.23 323 PRO A O 1
ATOM 2521 N N . CYS A 1 324 ? -20.234 13.523 -8.469 1 23.72 324 CYS A N 1
ATOM 2522 C CA . CYS A 1 324 ? -20.125 12.812 -7.199 1 23.72 324 CYS A CA 1
ATOM 2523 C C . CYS A 1 324 ? -20.484 11.344 -7.363 1 23.72 324 CYS A C 1
ATOM 2525 O O . CYS A 1 324 ? -21.609 11.023 -7.777 1 23.72 324 CYS A O 1
ATOM 2527 N N . PRO A 1 325 ? -19.547 10.5 -7.707 1 22.05 325 PRO A N 1
ATOM 2528 C CA . PRO A 1 325 ? -19.953 9.125 -7.977 1 22.05 325 PRO A CA 1
ATOM 2529 C C . PRO A 1 325 ? -20.5 8.414 -6.738 1 22.05 325 PRO A C 1
ATOM 2531 O O . PRO A 1 325 ? -19.781 8.273 -5.742 1 22.05 325 PRO A O 1
ATOM 2534 N N . ALA A 1 326 ? -21.781 8.391 -6.297 1 25.38 326 ALA A N 1
ATOM 2535 C CA . ALA A 1 326 ? -22.531 7.629 -5.305 1 25.38 326 ALA A CA 1
ATOM 2536 C C . ALA A 1 326 ? -22.172 6.148 -5.371 1 25.38 326 ALA A C 1
ATOM 2538 O O . ALA A 1 326 ? -22.453 5.398 -4.43 1 25.38 326 ALA A O 1
ATOM 2539 N N . SER A 1 327 ? -21.719 5.613 -6.535 1 24.81 327 SER A N 1
ATOM 2540 C CA . SER A 1 327 ? -21.734 4.184 -6.828 1 24.81 327 SER A CA 1
ATOM 2541 C C . SER A 1 327 ? -20.547 3.471 -6.176 1 24.81 327 SER A C 1
ATOM 2543 O O . SER A 1 327 ? -20.266 2.312 -6.484 1 24.81 327 SER A O 1
ATOM 2545 N N . ALA A 1 328 ? -19.875 3.943 -5.207 1 24.8 328 ALA A N 1
ATOM 2546 C CA . ALA A 1 328 ? -18.594 3.334 -4.848 1 24.8 328 ALA A CA 1
ATOM 2547 C C . ALA A 1 328 ? -18.797 1.952 -4.234 1 24.8 328 ALA A C 1
ATOM 2549 O O . ALA A 1 328 ? -17.922 1.094 -4.312 1 24.8 328 ALA A O 1
ATOM 2550 N N . CYS A 1 329 ? -19.844 1.703 -3.416 1 27.8 329 CYS A N 1
ATOM 2551 C CA . CYS A 1 329 ? -19.984 0.473 -2.645 1 27.8 329 CYS A CA 1
ATOM 2552 C C . CYS A 1 329 ? -20.281 -0.713 -3.553 1 27.8 329 CYS A C 1
ATOM 2554 O O . CYS A 1 329 ? -20.234 -1.864 -3.115 1 27.8 329 CYS A O 1
ATOM 2556 N N . ALA A 1 330 ? -20.938 -0.591 -4.605 1 26.33 330 ALA A N 1
ATOM 2557 C CA . ALA A 1 330 ? -21.562 -1.728 -5.285 1 26.33 330 ALA A CA 1
ATOM 2558 C C . ALA A 1 330 ? -20.5 -2.697 -5.801 1 26.33 330 ALA A C 1
ATOM 2560 O O . ALA A 1 330 ? -20.781 -3.887 -5.984 1 26.33 330 ALA A O 1
ATOM 2561 N N . GLY A 1 331 ? -19.438 -2.293 -6.324 1 25.77 331 GLY A N 1
ATOM 2562 C CA . GLY A 1 331 ? -18.609 -3.172 -7.133 1 25.77 331 GLY A CA 1
ATOM 2563 C C . GLY A 1 331 ? -17.547 -3.906 -6.324 1 25.77 331 GLY A C 1
ATOM 2564 O O . GLY A 1 331 ? -16.562 -4.398 -6.879 1 25.77 331 GLY A O 1
ATOM 2565 N N . CYS A 1 332 ? -17.594 -3.883 -4.988 1 30.27 332 CYS A N 1
ATOM 2566 C CA . CYS A 1 332 ? -16.547 -4.555 -4.23 1 30.27 332 CYS A CA 1
ATOM 2567 C C . CYS A 1 332 ? -16.484 -6.039 -4.566 1 30.27 332 CYS A C 1
ATOM 2569 O O . CYS A 1 332 ? -17.484 -6.746 -4.445 1 30.27 332 CYS A O 1
ATOM 2571 N N . PRO A 1 333 ? -15.664 -6.418 -5.336 1 25.97 333 PRO A N 1
ATOM 2572 C CA . PRO A 1 333 ? -15.617 -7.848 -5.656 1 25.97 333 PRO A CA 1
ATOM 2573 C C . PRO A 1 333 ? -15.531 -8.727 -4.414 1 25.97 333 PRO A C 1
ATOM 2575 O O . PRO A 1 333 ? -15.562 -9.961 -4.523 1 25.97 333 PRO A O 1
ATOM 2578 N N . MET A 1 334 ? -15.047 -8.258 -3.242 1 28.03 334 MET A N 1
ATOM 2579 C CA . MET A 1 334 ? -14.945 -9.227 -2.152 1 28.03 334 MET A CA 1
ATOM 2580 C C . MET A 1 334 ? -16.328 -9.617 -1.646 1 28.03 334 MET A C 1
ATOM 2582 O O . MET A 1 334 ? -17.078 -8.766 -1.161 1 28.03 334 MET A O 1
ATOM 2586 N N . ALA A 1 335 ? -17.031 -10.523 -2.223 1 26.75 335 ALA A N 1
ATOM 2587 C CA . ALA A 1 335 ? -18.328 -11.102 -1.861 1 26.75 335 ALA A CA 1
ATOM 2588 C C . ALA A 1 335 ? -18.422 -11.32 -0.355 1 26.75 335 ALA A C 1
ATOM 2590 O O . ALA A 1 335 ? -17.406 -11.398 0.335 1 26.75 335 ALA A O 1
ATOM 2591 N N . ARG A 1 336 ? -19.812 -11.516 0.273 1 28.66 336 ARG A N 1
ATOM 2592 C CA . ARG A 1 336 ? -20.328 -11.711 1.62 1 28.66 336 ARG A CA 1
ATOM 2593 C C . ARG A 1 336 ? -19.516 -12.758 2.377 1 28.66 336 ARG A C 1
ATOM 2595 O O . ARG A 1 336 ? -19.516 -12.773 3.609 1 28.66 336 ARG A O 1
ATOM 2602 N N . GLY A 1 337 ? -19.078 -13.812 1.867 1 24.3 337 GLY A N 1
ATOM 2603 C CA . GLY A 1 337 ? -18.469 -14.922 2.578 1 24.3 337 GLY A CA 1
ATOM 2604 C C . GLY A 1 337 ? -17.062 -14.617 3.072 1 24.3 337 GLY A C 1
ATOM 2605 O O . GLY A 1 337 ? -16.328 -15.523 3.453 1 24.3 337 GLY A O 1
ATOM 2606 N N . CYS A 1 338 ? -16.594 -13.578 2.625 1 27.09 338 CYS A N 1
ATOM 2607 C CA . CYS A 1 338 ? -15.281 -13.297 3.178 1 27.09 338 CYS A CA 1
ATOM 2608 C C . CYS A 1 338 ? -15.375 -12.938 4.656 1 27.09 338 CYS A C 1
ATOM 2610 O O . CYS A 1 338 ? -16.328 -12.273 5.078 1 27.09 338 CYS A O 1
ATOM 2612 N N . GLY A 1 339 ? -14.945 -13.805 5.586 1 26.03 339 GLY A N 1
ATOM 2613 C CA . GLY A 1 339 ? -14.891 -13.719 7.035 1 26.03 339 GLY A CA 1
ATOM 2614 C C . GLY A 1 339 ? -14.531 -12.328 7.535 1 26.03 339 GLY A C 1
ATOM 2615 O O . GLY A 1 339 ? -14.461 -12.102 8.742 1 26.03 339 GLY A O 1
ATOM 2616 N N . GLY A 1 340 ? -13.961 -11.602 6.688 1 24.03 340 GLY A N 1
ATOM 2617 C CA . GLY A 1 340 ? -13.344 -10.453 7.324 1 24.03 340 GLY A CA 1
ATOM 2618 C C . GLY A 1 340 ? -14.336 -9.359 7.672 1 24.03 340 GLY A C 1
ATOM 2619 O O . GLY A 1 340 ? -13.953 -8.266 8.094 1 24.03 340 GLY A O 1
ATOM 2620 N N . CYS A 1 341 ? -15.492 -9.336 6.91 1 26.66 341 CYS A N 1
ATOM 2621 C CA . CYS A 1 341 ? -16.297 -8.18 7.312 1 26.66 341 CYS A CA 1
ATOM 2622 C C . CYS A 1 341 ? -16.812 -8.352 8.734 1 26.66 341 CYS A C 1
ATOM 2624 O O . CYS A 1 341 ? -17.422 -9.375 9.055 1 26.66 341 CYS A O 1
ATOM 2626 N N . GLY A 1 342 ? -16.078 -8.062 9.633 1 20.8 342 GLY A N 1
ATOM 2627 C CA . GLY A 1 342 ? -16.359 -8.141 11.055 1 20.8 342 GLY A CA 1
ATOM 2628 C C . GLY A 1 342 ? -17.719 -7.578 11.438 1 20.8 342 GLY A C 1
ATOM 2629 O O . GLY A 1 342 ? -18 -7.395 12.617 1 20.8 342 GLY A O 1
ATOM 2630 N N . LYS A 1 343 ? -18.531 -7 10.602 1 22.08 343 LYS A N 1
ATOM 2631 C CA . LYS A 1 343 ? -19.672 -6.539 11.383 1 22.08 343 LYS A CA 1
ATOM 2632 C C . LYS A 1 343 ? -20.453 -7.719 11.953 1 22.08 343 LYS A C 1
ATOM 2634 O O . LYS A 1 343 ? -21 -8.531 11.211 1 22.08 343 LYS A O 1
ATOM 2639 N N . ALA A 1 344 ? -19.953 -8.5 13.008 1 18.78 344 ALA A N 1
ATOM 2640 C CA . ALA A 1 344 ? -20.828 -9.359 13.797 1 18.78 344 ALA A CA 1
ATOM 2641 C C . ALA A 1 344 ? -22.172 -8.672 14.07 1 18.78 344 ALA A C 1
ATOM 2643 O O . ALA A 1 344 ? -22.203 -7.504 14.453 1 18.78 344 ALA A O 1
ATOM 2644 N N . GLU A 1 345 ? -23.188 -9.016 13.43 1 17.45 345 GLU A N 1
ATOM 2645 C CA . GLU A 1 345 ? -24.375 -8.859 14.258 1 17.45 345 GLU A CA 1
ATOM 2646 C C . GLU A 1 345 ? -24.156 -9.469 15.648 1 17.45 345 GLU A C 1
ATOM 2648 O O . GLU A 1 345 ? -23.547 -10.523 15.781 1 17.45 345 GLU A O 1
ATOM 2653 N N . MET B 1 1 ? -11.867 40.812 19.578 1 33.03 1 MET B N 1
ATOM 2654 C CA . MET B 1 1 ? -11.867 39.344 19.422 1 33.03 1 MET B CA 1
ATOM 2655 C C . MET B 1 1 ? -12.195 38.969 17.984 1 33.03 1 MET B C 1
ATOM 2657 O O . MET B 1 1 ? -13.305 39.219 17.516 1 33.03 1 MET B O 1
ATOM 2661 N N . GLY B 1 2 ? -11.398 39.188 17.141 1 39.81 2 GLY B N 1
ATOM 2662 C CA . GLY B 1 2 ? -11.633 39.125 15.703 1 39.81 2 GLY B CA 1
ATOM 2663 C C . GLY B 1 2 ? -12.398 37.906 15.25 1 39.81 2 GLY B C 1
ATOM 2664 O O . GLY B 1 2 ? -12.359 36.875 15.914 1 39.81 2 GLY B O 1
ATOM 2665 N N . ARG B 1 3 ? -13.562 38.031 14.656 1 43.62 3 ARG B N 1
ATOM 2666 C CA . ARG B 1 3 ? -14.586 37.062 14.266 1 43.62 3 ARG B CA 1
ATOM 2667 C C . ARG B 1 3 ? -14 35.969 13.375 1 43.62 3 ARG B C 1
ATOM 2669 O O . ARG B 1 3 ? -14.062 36.062 12.148 1 43.62 3 ARG B O 1
ATOM 2676 N N . VAL B 1 4 ? -12.867 35.469 13.727 1 45.16 4 VAL B N 1
ATOM 2677 C CA . VAL B 1 4 ? -12.359 34.25 13.102 1 45.16 4 VAL B CA 1
ATOM 2678 C C . VAL B 1 4 ? -13.32 33.094 13.359 1 45.16 4 VAL B C 1
ATOM 2680 O O . VAL B 1 4 ? -13.727 32.875 14.5 1 45.16 4 VAL B O 1
ATOM 2683 N N . GLY B 1 5 ? -14.023 32.688 12.398 1 51.47 5 GLY B N 1
ATOM 2684 C CA . GLY B 1 5 ? -15.008 31.625 12.297 1 51.47 5 GLY B CA 1
ATOM 2685 C C . GLY B 1 5 ? -16.359 32.094 11.828 1 51.47 5 GLY B C 1
ATOM 2686 O O . GLY B 1 5 ? -17.344 32 12.57 1 51.47 5 GLY B O 1
ATOM 2687 N N . LYS B 1 6 ? -16.297 33.031 10.961 1 52.84 6 LYS B N 1
ATOM 2688 C CA . LYS B 1 6 ? -17.609 33.406 10.43 1 52.84 6 LYS B CA 1
ATOM 2689 C C . LYS B 1 6 ? -18.484 32.156 10.227 1 52.84 6 LYS B C 1
ATOM 2691 O O . LYS B 1 6 ? -17.969 31.078 9.969 1 52.84 6 LYS B O 1
ATOM 2696 N N . GLU B 1 7 ? -19.672 32.312 10.508 1 65.25 7 GLU B N 1
ATOM 2697 C CA . GLU B 1 7 ? -20.734 31.312 10.344 1 65.25 7 GLU B CA 1
ATOM 2698 C C . GLU B 1 7 ? -20.703 30.703 8.945 1 65.25 7 GLU B C 1
ATOM 2700 O O . GLU B 1 7 ? -20.453 31.406 7.961 1 65.25 7 GLU B O 1
ATOM 2705 N N . LEU B 1 8 ? -20.359 29.422 8.859 1 73.38 8 LEU B N 1
ATOM 2706 C CA . LEU B 1 8 ? -20.391 28.625 7.637 1 73.38 8 LEU B CA 1
ATOM 2707 C C . LEU B 1 8 ? -21.391 29.203 6.641 1 73.38 8 LEU B C 1
ATOM 2709 O O . LEU B 1 8 ? -21.141 29.234 5.438 1 73.38 8 LEU B O 1
ATOM 2713 N N . ASN B 1 9 ? -22.359 29.781 7.234 1 73.12 9 ASN B N 1
ATOM 2714 C CA . ASN B 1 9 ? -23.469 30.203 6.387 1 73.12 9 ASN B CA 1
ATOM 2715 C C . ASN B 1 9 ? -23.125 31.469 5.609 1 73.12 9 ASN B C 1
ATOM 2717 O O . ASN B 1 9 ? -23.766 31.797 4.613 1 73.12 9 ASN B O 1
ATOM 2721 N N . ALA B 1 10 ? -22.141 32.156 5.988 1 83 10 ALA B N 1
ATOM 2722 C CA . ALA B 1 10 ? -21.766 33.406 5.324 1 83 10 ALA B CA 1
ATOM 2723 C C . ALA B 1 10 ? -20.75 33.125 4.203 1 83 10 ALA B C 1
ATOM 2725 O O . ALA B 1 10 ? -20.453 34.031 3.412 1 83 10 ALA B O 1
ATOM 2726 N N . LEU B 1 11 ? -20.375 31.938 4.02 1 89.19 11 LEU B N 1
ATOM 2727 C CA . LEU B 1 11 ? -19.359 31.594 3.037 1 89.19 11 LEU B CA 1
ATOM 2728 C C . LEU B 1 11 ? -20 31.234 1.697 1 89.19 11 LEU B C 1
ATOM 2730 O O . LEU B 1 11 ? -21.141 30.75 1.653 1 89.19 11 LEU B O 1
ATOM 2734 N N . PRO B 1 12 ? -19.266 31.516 0.62 1 92.31 12 PRO B N 1
ATOM 2735 C CA . PRO B 1 12 ? -19.734 31 -0.667 1 92.31 12 PRO B CA 1
ATOM 2736 C C . PRO B 1 12 ? -19.938 29.484 -0.659 1 92.31 12 PRO B C 1
ATOM 2738 O O . PRO B 1 12 ? -19.234 28.781 0.075 1 92.31 12 PRO B O 1
ATOM 2741 N N . ALA B 1 13 ? -20.781 29.031 -1.511 1 91.19 13 ALA B N 1
ATOM 2742 C CA . ALA B 1 13 ? -21.219 27.625 -1.503 1 91.19 13 ALA B CA 1
ATOM 2743 C C . ALA B 1 13 ? -20.031 26.672 -1.597 1 91.19 13 ALA B C 1
ATOM 2745 O O . ALA B 1 13 ? -19.938 25.719 -0.819 1 91.19 13 ALA B O 1
ATOM 2746 N N . SER B 1 14 ? -19.125 26.953 -2.549 1 92.25 14 SER B N 1
ATOM 2747 C CA . SER B 1 14 ? -17.984 26.062 -2.746 1 92.25 14 SER B CA 1
ATOM 2748 C C . SER B 1 14 ? -17.062 26.062 -1.523 1 92.25 14 SER B C 1
ATOM 2750 O O . SER B 1 14 ? -16.547 25.016 -1.131 1 92.25 14 SER B O 1
ATOM 2752 N N . VAL B 1 15 ? -16.922 27.188 -0.914 1 95.69 15 VAL B N 1
ATOM 2753 C CA . VAL B 1 15 ? -16.062 27.328 0.265 1 95.69 15 VAL B CA 1
ATOM 2754 C C . VAL B 1 15 ? -16.75 26.688 1.471 1 95.69 15 VAL B C 1
ATOM 2756 O O . VAL B 1 15 ? -16.094 26 2.264 1 95.69 15 VAL B O 1
ATOM 2759 N N . LYS B 1 16 ? -18.047 26.859 1.54 1 95.75 16 LYS B N 1
ATOM 2760 C CA . LYS B 1 16 ? -18.828 26.266 2.627 1 95.75 16 LYS B CA 1
ATOM 2761 C C . LYS B 1 16 ? -18.688 24.75 2.637 1 95.75 16 LYS B C 1
ATOM 2763 O O . LYS B 1 16 ? -18.5 24.141 3.695 1 95.75 16 LYS B O 1
ATOM 2768 N N . LYS B 1 17 ? -18.781 24.188 1.489 1 95.94 17 LYS B N 1
ATOM 2769 C CA . LYS B 1 17 ? -18.656 22.75 1.371 1 95.94 17 LYS B CA 1
ATOM 2770 C C . LYS B 1 17 ? -17.266 22.281 1.798 1 95.94 17 LYS B C 1
ATOM 2772 O O . LYS B 1 17 ? -17.141 21.297 2.529 1 95.94 17 LYS B O 1
ATOM 2777 N N . ALA B 1 18 ? -16.25 22.953 1.337 1 97.31 18 ALA B N 1
ATOM 2778 C CA . ALA B 1 18 ? -14.875 22.609 1.679 1 97.31 18 ALA B CA 1
ATOM 2779 C C . ALA B 1 18 ? -14.641 22.719 3.184 1 97.31 18 ALA B C 1
ATOM 2781 O O . ALA B 1 18 ? -14.078 21.797 3.799 1 97.31 18 ALA B O 1
ATOM 2782 N N . VAL B 1 19 ? -15.133 23.781 3.75 1 97.31 19 VAL B N 1
ATOM 2783 C CA . VAL B 1 19 ? -14.938 24.031 5.172 1 97.31 19 VAL B CA 1
ATOM 2784 C C . VAL B 1 19 ? -15.68 22.969 5.992 1 97.31 19 VAL B C 1
ATOM 2786 O O . VAL B 1 19 ? -15.156 22.469 6.984 1 97.31 19 VAL B O 1
ATOM 2789 N N . SER B 1 20 ? -16.875 22.641 5.574 1 97.06 20 SER B N 1
ATOM 2790 C CA . SER B 1 20 ? -17.672 21.625 6.266 1 97.06 20 SER B CA 1
ATOM 2791 C C . SER B 1 20 ? -16.953 20.266 6.254 1 97.06 20 SER B C 1
ATOM 2793 O O . SER B 1 20 ? -16.906 19.578 7.27 1 97.06 20 SER B O 1
ATOM 2795 N N . ARG B 1 21 ? -16.391 19.969 5.121 1 97.25 21 ARG B N 1
ATOM 2796 C CA . ARG B 1 21 ? -15.664 18.703 5.004 1 97.25 21 ARG B CA 1
ATOM 2797 C C . ARG B 1 21 ? -14.406 18.703 5.875 1 97.25 21 ARG B C 1
ATOM 2799 O O . ARG B 1 21 ? -14.109 17.719 6.547 1 97.25 21 ARG B O 1
ATOM 2806 N N . ILE B 1 22 ? -13.695 19.812 5.867 1 98.25 22 ILE B N 1
ATOM 2807 C CA . ILE B 1 22 ? -12.5 19.938 6.688 1 98.25 22 ILE B CA 1
ATOM 2808 C C . ILE B 1 22 ? -12.852 19.766 8.164 1 98.25 22 ILE B C 1
ATOM 2810 O O . ILE B 1 22 ? -12.227 18.984 8.875 1 98.25 22 ILE B O 1
ATOM 2814 N N . ARG B 1 23 ? -13.859 20.484 8.609 1 97.31 23 ARG B N 1
ATOM 2815 C CA . ARG B 1 23 ? -14.258 20.469 10.008 1 97.31 23 ARG B CA 1
ATOM 2816 C C . ARG B 1 23 ? -14.672 19.078 10.445 1 97.31 23 ARG B C 1
ATOM 2818 O O . ARG B 1 23 ? -14.242 18.594 11.492 1 97.31 23 ARG B O 1
ATOM 2825 N N . LYS B 1 24 ? -15.406 18.406 9.609 1 97.19 24 LYS B N 1
ATOM 2826 C CA . LYS B 1 24 ? -15.906 17.078 9.938 1 97.19 24 LYS B CA 1
ATOM 2827 C C . LYS B 1 24 ? -14.781 16.047 9.969 1 97.19 24 LYS B C 1
ATOM 2829 O O . LYS B 1 24 ? -14.617 15.32 10.945 1 97.19 24 LYS B O 1
ATOM 2834 N N . THR B 1 25 ? -13.992 16.016 8.914 1 98.06 25 THR B N 1
ATOM 2835 C CA . THR B 1 25 ? -12.93 15.023 8.789 1 98.06 25 THR B CA 1
ATOM 2836 C C . THR B 1 25 ? -11.859 15.234 9.852 1 98.06 25 THR B C 1
ATOM 2838 O O . THR B 1 25 ? -11.414 14.281 10.492 1 98.06 25 THR B O 1
ATOM 2841 N N . ALA B 1 26 ? -11.461 16.484 10.062 1 98.19 26 ALA B N 1
ATOM 2842 C CA . ALA B 1 26 ? -10.422 16.781 11.047 1 98.19 26 ALA B CA 1
ATOM 2843 C C . ALA B 1 26 ? -10.898 16.453 12.461 1 98.19 26 ALA B C 1
ATOM 2845 O O . ALA B 1 26 ? -10.133 15.914 13.266 1 98.19 26 ALA B O 1
ATOM 2846 N N . ALA B 1 27 ? -12.133 16.75 12.742 1 97.19 27 ALA B N 1
ATOM 2847 C CA . ALA B 1 27 ? -12.68 16.453 14.07 1 97.19 27 ALA B CA 1
ATOM 2848 C C . ALA B 1 27 ? -12.734 14.945 14.312 1 97.19 27 ALA B C 1
ATOM 2850 O O . ALA B 1 27 ? -12.352 14.477 15.383 1 97.19 27 ALA B O 1
ATOM 2851 N N . THR B 1 28 ? -13.211 14.25 13.328 1 97.12 28 THR B N 1
ATOM 2852 C CA . THR B 1 28 ? -13.289 12.797 13.438 1 97.12 28 THR B CA 1
ATOM 2853 C C . THR B 1 28 ? -11.898 12.195 13.617 1 97.12 28 THR B C 1
ATOM 2855 O O . THR B 1 28 ? -11.695 11.312 14.445 1 97.12 28 THR B O 1
ATOM 2858 N N . THR B 1 29 ? -10.969 12.703 12.859 1 98 29 THR B N 1
ATOM 2859 C CA . THR B 1 29 ? -9.594 12.219 12.945 1 98 29 THR B CA 1
ATOM 2860 C C . THR B 1 29 ? -9 12.539 14.312 1 98 29 THR B C 1
ATOM 2862 O O . THR B 1 29 ? -8.453 11.648 14.977 1 98 29 THR B O 1
ATOM 2865 N N . ALA B 1 30 ? -9.141 13.766 14.719 1 97.19 30 ALA B N 1
ATOM 2866 C CA . ALA B 1 30 ? -8.602 14.188 16.016 1 97.19 30 ALA B CA 1
ATOM 2867 C C . ALA B 1 30 ? -9.203 13.367 17.156 1 97.19 30 ALA B C 1
ATOM 2869 O O . ALA B 1 30 ? -8.508 13 18.094 1 97.19 30 ALA B O 1
ATOM 2870 N N . GLY B 1 31 ? -10.484 13.078 17.031 1 95.44 31 GLY B N 1
ATOM 2871 C CA . GLY B 1 31 ? -11.164 12.281 18.031 1 95.44 31 GLY B CA 1
ATOM 2872 C C . GLY B 1 31 ? -10.727 10.828 18.047 1 95.44 31 GLY B C 1
ATOM 2873 O O . GLY B 1 31 ? -10.453 10.258 19.094 1 95.44 31 GLY B O 1
ATOM 2874 N N . SER B 1 32 ? -10.609 10.219 16.891 1 95.81 32 SER B N 1
ATOM 2875 C CA . SER B 1 32 ? -10.273 8.805 16.75 1 95.81 32 SER B CA 1
ATOM 2876 C C . SER B 1 32 ? -8.883 8.516 17.312 1 95.81 32 SER B C 1
ATOM 2878 O O . SER B 1 32 ? -8.625 7.414 17.812 1 95.81 32 SER B O 1
ATOM 2880 N N . PHE B 1 33 ? -8 9.547 17.312 1 97.12 33 PHE B N 1
ATOM 2881 C CA . PHE B 1 33 ? -6.625 9.32 17.734 1 97.12 33 PHE B CA 1
ATOM 2882 C C . PHE B 1 33 ? -6.32 10.102 19 1 97.12 33 PHE B C 1
ATOM 2884 O O . PHE B 1 33 ? -5.16 10.211 19.406 1 97.12 33 PHE B O 1
ATOM 2891 N N . ASP B 1 34 ? -7.301 10.75 19.578 1 95.25 34 ASP B N 1
ATOM 2892 C CA . ASP B 1 34 ? -7.176 11.492 20.828 1 95.25 34 ASP B CA 1
ATOM 2893 C C . ASP B 1 34 ? -6.02 12.484 20.766 1 95.25 34 ASP B C 1
ATOM 2895 O O . ASP B 1 34 ? -5.125 12.453 21.625 1 95.25 34 ASP B O 1
ATOM 2899 N N . MET B 1 35 ? -6.082 13.383 19.859 1 96.62 35 MET B N 1
ATOM 2900 C CA . MET B 1 35 ? -4.953 14.25 19.531 1 96.62 35 MET B CA 1
ATOM 2901 C C . MET B 1 35 ? -4.855 15.398 20.531 1 96.62 35 MET B C 1
ATOM 2903 O O . MET B 1 35 ? -3.777 15.961 20.734 1 96.62 35 MET B O 1
ATOM 2907 N N . PHE B 1 36 ? -5.941 15.781 21.109 1 95 36 PHE B N 1
ATOM 2908 C CA . PHE B 1 36 ? -5.969 16.953 21.984 1 95 36 PHE B CA 1
ATOM 2909 C C . PHE B 1 36 ? -6.512 16.578 23.359 1 95 36 PHE B C 1
ATOM 2911 O O . PHE B 1 36 ? -7.691 16.781 23.641 1 95 36 PHE B O 1
ATOM 2918 N N . PRO B 1 37 ? -5.652 16.141 24.188 1 90.75 37 PRO B N 1
ATOM 2919 C CA . PRO B 1 37 ? -6.109 15.82 25.547 1 90.75 37 PRO B CA 1
ATOM 2920 C C . PRO B 1 37 ? -6.59 17.047 26.312 1 90.75 37 PRO B C 1
ATOM 2922 O O . PRO B 1 37 ? -6.133 18.156 26.062 1 90.75 37 PRO B O 1
ATOM 2925 N N . GLU B 1 38 ? -7.383 16.797 27.266 1 92.88 38 GLU B N 1
ATOM 2926 C CA . GLU B 1 38 ? -8 17.859 28.062 1 92.88 38 GLU B CA 1
ATOM 2927 C C . GLU B 1 38 ? -6.949 18.672 28.812 1 92.88 38 GLU B C 1
ATOM 2929 O O . GLU B 1 38 ? -6.09 18.109 29.484 1 92.88 38 GLU B O 1
ATOM 2934 N N . GLY B 1 39 ? -7.012 19.953 28.625 1 92.31 39 GLY B N 1
ATOM 2935 C CA . GLY B 1 39 ? -6.195 20.875 29.406 1 92.31 39 GLY B CA 1
ATOM 2936 C C . GLY B 1 39 ? -4.77 20.984 28.906 1 92.31 39 GLY B C 1
ATOM 2937 O O . GLY B 1 39 ? -3.945 21.672 29.516 1 92.31 39 GLY B O 1
ATOM 2938 N N . GLU B 1 40 ? -4.484 20.359 27.844 1 92.44 40 GLU B N 1
ATOM 2939 C CA . GLU B 1 40 ? -3.107 20.344 27.359 1 92.44 40 GLU B CA 1
ATOM 2940 C C . GLU B 1 40 ? -2.828 21.531 26.453 1 92.44 40 GLU B C 1
ATOM 2942 O O . GLU B 1 40 ? -3.746 22.078 25.844 1 92.44 40 GLU B O 1
ATOM 2947 N N . LYS B 1 41 ? -1.584 21.922 26.516 1 94.75 41 LYS B N 1
ATOM 2948 C CA . LYS B 1 41 ? -1.082 22.906 25.578 1 94.75 41 LYS B CA 1
ATOM 2949 C C . LYS B 1 41 ? -0.557 22.25 24.312 1 94.75 41 LYS B C 1
ATOM 2951 O O . LYS B 1 41 ? 0.191 21.266 24.375 1 94.75 41 LYS B O 1
ATOM 2956 N N . VAL B 1 42 ? -0.986 22.781 23.219 1 96.06 42 VAL B N 1
ATOM 2957 C CA . VAL B 1 42 ? -0.59 22.219 21.922 1 96.06 42 VAL B CA 1
ATOM 2958 C C . VAL B 1 42 ? 0.21 23.25 21.125 1 96.06 42 VAL B C 1
ATOM 2960 O O . VAL B 1 42 ? -0.233 24.375 20.953 1 96.06 42 VAL B O 1
ATOM 2963 N N . LEU B 1 43 ? 1.367 22.844 20.734 1 96.94 43 LEU B N 1
ATOM 2964 C CA . LEU B 1 43 ? 2.17 23.688 19.859 1 96.94 43 LEU B CA 1
ATOM 2965 C C . LEU B 1 43 ? 1.782 23.5 18.406 1 96.94 43 LEU B C 1
ATOM 2967 O O . LEU B 1 43 ? 1.638 22.375 17.938 1 96.94 43 LEU B O 1
ATOM 2971 N N . LEU B 1 44 ? 1.549 24.547 17.75 1 97.31 44 LEU B N 1
ATOM 2972 C CA . LEU B 1 44 ? 1.347 24.516 16.312 1 97.31 44 LEU B CA 1
ATOM 2973 C C . LEU B 1 44 ? 2.557 25.094 15.578 1 97.31 44 LEU B C 1
ATOM 2975 O O . LEU B 1 44 ? 2.959 26.234 15.836 1 97.31 44 LEU B O 1
ATOM 2979 N N . GLY B 1 45 ? 3.213 24.266 14.773 1 95.44 45 GLY B N 1
ATOM 2980 C CA . GLY B 1 45 ? 4.203 24.812 13.852 1 95.44 45 GLY B CA 1
ATOM 2981 C C . GLY B 1 45 ? 3.59 25.578 12.695 1 95.44 45 GLY B C 1
ATOM 2982 O O . GLY B 1 45 ? 3.002 24.969 11.789 1 95.44 45 GLY B O 1
ATOM 2983 N N . LEU B 1 46 ? 3.721 26.891 12.75 1 95.06 46 LEU B N 1
ATOM 2984 C CA . LEU B 1 46 ? 3.148 27.734 11.711 1 95.06 46 LEU B CA 1
ATOM 2985 C C . LEU B 1 46 ? 4.211 28.172 10.711 1 95.06 46 LEU B C 1
ATOM 2987 O O . LEU B 1 46 ? 5.094 28.969 11.031 1 95.06 46 LEU B O 1
ATOM 2991 N N . SER B 1 47 ? 4.148 27.625 9.516 1 90.44 47 SER B N 1
ATOM 2992 C CA . SER B 1 47 ? 5.156 27.906 8.5 1 90.44 47 SER B CA 1
ATOM 2993 C C . SER B 1 47 ? 4.789 29.125 7.672 1 90.44 47 SER B C 1
ATOM 2995 O O . SER B 1 47 ? 5.633 29.688 6.965 1 90.44 47 SER B O 1
ATOM 2997 N N . GLY B 1 48 ? 3.514 29.516 7.707 1 91.19 48 GLY B N 1
ATOM 2998 C CA . GLY B 1 48 ? 3.027 30.578 6.828 1 91.19 48 GLY B CA 1
ATOM 2999 C C . GLY B 1 48 ? 2.465 30.047 5.52 1 91.19 48 GLY B C 1
ATOM 3000 O O . GLY B 1 48 ? 1.976 30.812 4.695 1 91.19 48 GLY B O 1
ATOM 3001 N N . GLY B 1 49 ? 2.527 28.781 5.367 1 92.94 49 GLY B N 1
ATOM 3002 C CA . GLY B 1 49 ? 1.927 28.156 4.203 1 92.94 49 GLY B CA 1
ATOM 3003 C C . GLY B 1 49 ? 0.441 27.891 4.363 1 92.94 49 GLY B C 1
ATOM 3004 O O . GLY B 1 49 ? -0.109 28.062 5.453 1 92.94 49 GLY B O 1
ATOM 3005 N N . LYS B 1 50 ? -0.166 27.469 3.277 1 95.19 50 LYS B N 1
ATOM 3006 C CA . LYS B 1 50 ? -1.615 27.297 3.248 1 95.19 50 LYS B CA 1
ATOM 3007 C C . LYS B 1 50 ? -2.066 26.25 4.258 1 95.19 50 LYS B C 1
ATOM 3009 O O . LYS B 1 50 ? -3.088 26.422 4.926 1 95.19 50 LYS B O 1
ATOM 3014 N N . ASP B 1 51 ? -1.316 25.188 4.406 1 96.31 51 ASP B N 1
ATOM 3015 C CA . ASP B 1 51 ? -1.751 24.062 5.227 1 96.31 51 ASP B CA 1
ATOM 3016 C C . ASP B 1 51 ? -1.729 24.422 6.711 1 96.31 51 ASP B C 1
ATOM 3018 O O . ASP B 1 51 ? -2.693 24.156 7.434 1 96.31 51 ASP B O 1
ATOM 3022 N N . SER B 1 52 ? -0.629 25.047 7.145 1 96.31 52 SER B N 1
ATOM 3023 C CA . SER B 1 52 ? -0.51 25.406 8.555 1 96.31 52 SER B CA 1
ATOM 3024 C C . SER B 1 52 ? -1.513 26.5 8.93 1 96.31 52 SER B C 1
ATOM 3026 O O . SER B 1 52 ? -2.047 26.5 10.039 1 96.31 52 SER B O 1
ATOM 3028 N N . TRP B 1 53 ? -1.802 27.406 8.023 1 96.12 53 TRP B N 1
ATOM 3029 C CA . TRP B 1 53 ? -2.795 28.438 8.266 1 96.12 53 TRP B CA 1
ATOM 3030 C C . TRP B 1 53 ? -4.18 27.844 8.477 1 96.12 53 TRP B C 1
ATOM 3032 O O . TRP B 1 53 ? -4.867 28.172 9.445 1 96.12 53 TRP B O 1
ATOM 3042 N N . VAL B 1 54 ? -4.547 27 7.59 1 97.56 54 VAL B N 1
ATOM 3043 C CA . VAL B 1 54 ? -5.871 26.391 7.68 1 97.56 54 VAL B CA 1
ATOM 3044 C C . VAL B 1 54 ? -5.977 25.562 8.961 1 97.56 54 VAL B C 1
ATOM 3046 O O . VAL B 1 54 ? -7.02 25.547 9.617 1 97.56 54 VAL B O 1
ATOM 3049 N N . LEU B 1 55 ? -4.906 24.906 9.297 1 98.19 55 LEU B N 1
ATOM 3050 C CA . LEU B 1 55 ? -4.906 24.156 10.547 1 98.19 55 LEU B CA 1
ATOM 3051 C C . LEU B 1 55 ? -5.141 25.062 11.734 1 98.19 55 LEU B C 1
ATOM 3053 O O . LEU B 1 55 ? -5.926 24.75 12.633 1 98.19 55 LEU B O 1
ATOM 3057 N N . LEU B 1 56 ? -4.457 26.203 11.773 1 96.75 56 LEU B N 1
ATOM 3058 C CA . LEU B 1 56 ? -4.66 27.156 12.859 1 96.75 56 LEU B CA 1
ATOM 3059 C C . LEU B 1 56 ? -6.121 27.578 12.953 1 96.75 56 LEU B C 1
ATOM 3061 O O . LEU B 1 56 ? -6.707 27.578 14.047 1 96.75 56 LEU B O 1
ATOM 3065 N N . HIS B 1 57 ? -6.664 27.875 11.828 1 95.62 57 HIS B N 1
ATOM 3066 C CA . HIS B 1 57 ? -8.062 28.297 11.805 1 95.62 57 HIS B CA 1
ATOM 3067 C C . HIS B 1 57 ? -8.977 27.188 12.328 1 95.62 57 HIS B C 1
ATOM 3069 O O . HIS B 1 57 ? -9.914 27.453 13.078 1 95.62 57 HIS B O 1
ATOM 3075 N N . TRP B 1 58 ? -8.719 26 11.906 1 96.81 58 TRP B N 1
ATOM 3076 C CA . TRP B 1 58 ? -9.531 24.891 12.367 1 96.81 58 TRP B CA 1
ATOM 3077 C C . TRP B 1 58 ? -9.367 24.688 13.875 1 96.81 58 TRP B C 1
ATOM 3079 O O . TRP B 1 58 ? -10.344 24.391 14.578 1 96.81 58 TRP B O 1
ATOM 3089 N N . MET B 1 59 ? -8.109 24.766 14.375 1 96.31 59 MET B N 1
ATOM 3090 C CA . MET B 1 59 ? -7.859 24.578 15.797 1 96.31 59 MET B CA 1
ATOM 3091 C C . MET B 1 59 ? -8.578 25.641 16.625 1 96.31 59 MET B C 1
ATOM 3093 O O . MET B 1 59 ? -9.125 25.344 17.688 1 96.31 59 MET B O 1
ATOM 3097 N N . LEU B 1 60 ? -8.602 26.844 16.141 1 93.88 60 LEU B N 1
ATOM 3098 C CA . LEU B 1 60 ? -9.32 27.906 16.828 1 93.88 60 LEU B CA 1
ATOM 3099 C C . LEU B 1 60 ? -10.82 27.625 16.859 1 93.88 60 LEU B C 1
ATOM 3101 O O . LEU B 1 60 ? -11.469 27.844 17.891 1 93.88 60 LEU B O 1
ATOM 3105 N N . TYR B 1 61 ? -11.328 27.156 15.75 1 93.5 61 TYR B N 1
ATOM 3106 C CA . T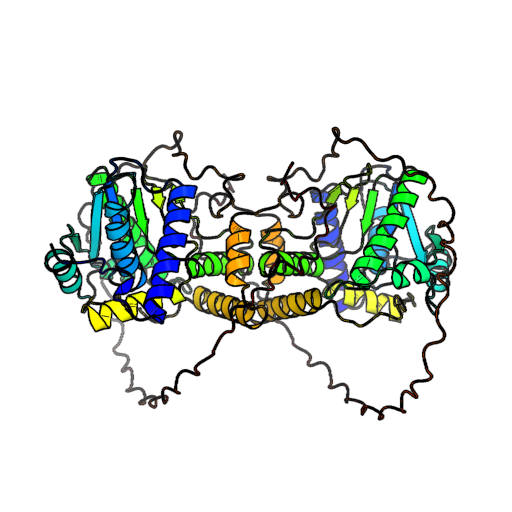YR B 1 61 ? -12.727 26.734 15.703 1 93.5 61 TYR B CA 1
ATOM 3107 C C . TYR B 1 61 ? -13 25.609 16.688 1 93.5 61 TYR B C 1
ATOM 3109 O O . TYR B 1 61 ? -13.977 25.656 17.438 1 93.5 61 TYR B O 1
ATOM 3117 N N . SER B 1 62 ? -12.109 24.609 16.594 1 94.31 62 SER B N 1
ATOM 3118 C CA . SER B 1 62 ? -12.258 23.438 17.438 1 94.31 62 SER B CA 1
ATOM 3119 C C . SER B 1 62 ? -12.242 23.828 18.922 1 94.31 62 SER B C 1
ATOM 3121 O O . SER B 1 62 ? -12.969 23.234 19.719 1 94.31 62 SER B O 1
ATOM 3123 N N . GLN B 1 63 ? -11.43 24.781 19.344 1 90.75 63 GLN B N 1
ATOM 3124 C CA . GLN B 1 63 ? -11.375 25.281 20.719 1 90.75 63 GLN B CA 1
ATOM 3125 C C . GLN B 1 63 ? -12.734 25.781 21.188 1 90.75 63 GLN B C 1
ATOM 3127 O O . GLN B 1 63 ? -13.086 25.641 22.359 1 90.75 63 GLN B O 1
ATOM 3132 N N . ARG B 1 64 ? -13.484 26.312 20.297 1 88.94 64 ARG B N 1
ATOM 3133 C CA . ARG B 1 64 ? -14.766 26.922 20.625 1 88.94 64 ARG B CA 1
ATOM 3134 C C . ARG B 1 64 ? -15.859 25.859 20.75 1 88.94 64 ARG B C 1
ATOM 3136 O O . ARG B 1 64 ? -16.766 26 21.578 1 88.94 64 ARG B O 1
ATOM 3143 N N . VAL B 1 65 ? -15.758 24.812 19.969 1 91 65 VAL B N 1
ATOM 3144 C CA . VAL B 1 65 ? -16.906 23.922 19.859 1 91 65 VAL B CA 1
ATOM 3145 C C . VAL B 1 65 ? -16.625 22.594 20.547 1 91 65 VAL B C 1
ATOM 3147 O O . VAL B 1 65 ? -17.547 21.859 20.906 1 91 65 VAL B O 1
ATOM 3150 N N . ALA B 1 66 ? -15.359 22.266 20.641 1 86.31 66 ALA B N 1
ATOM 3151 C CA . ALA B 1 66 ? -15 20.953 21.172 1 86.31 66 ALA B CA 1
ATOM 3152 C C . ALA B 1 66 ? -15.273 20.891 22.672 1 86.31 66 ALA B C 1
ATOM 3154 O O . ALA B 1 66 ? -15.242 21.906 23.375 1 86.31 66 ALA B O 1
ATOM 3155 N N . ALA B 1 67 ? -15.445 19.672 23.109 1 83.25 67 ALA B N 1
ATOM 3156 C CA . ALA B 1 67 ? -15.672 19.422 24.531 1 83.25 67 ALA B CA 1
ATOM 3157 C C . ALA B 1 67 ? -14.375 19.547 25.328 1 83.25 67 ALA B C 1
ATOM 3159 O O . ALA B 1 67 ? -14.352 20.125 26.422 1 83.25 67 ALA B O 1
ATOM 3160 N N . LYS B 1 68 ? -13.414 19.031 24.75 1 87.5 68 LYS B N 1
ATOM 3161 C CA . LYS B 1 68 ? -12.102 19.125 25.406 1 87.5 68 LYS B CA 1
ATOM 3162 C C . LYS B 1 68 ? -11.445 20.469 25.141 1 87.5 68 LYS B C 1
ATOM 3164 O O . LYS B 1 68 ? -11.414 20.938 24 1 87.5 68 LYS B O 1
ATOM 3169 N N . LYS B 1 69 ? -11 20.984 26.25 1 90.81 69 LYS B N 1
ATOM 3170 C CA . LYS B 1 69 ? -10.344 22.281 26.141 1 90.81 69 LYS B CA 1
ATOM 3171 C C . LYS B 1 69 ? -8.828 22.125 26.031 1 90.81 69 LYS B C 1
ATOM 3173 O O . LYS B 1 69 ? -8.234 21.281 26.688 1 90.81 69 LYS B O 1
ATOM 3178 N N . PHE B 1 70 ? -8.258 22.812 25.078 1 93.06 70 PHE B N 1
ATOM 3179 C CA . PHE B 1 70 ? -6.809 22.859 24.922 1 93.06 70 PHE B CA 1
ATOM 3180 C C . PHE B 1 70 ? -6.34 24.266 24.562 1 93.06 70 PHE B C 1
ATOM 3182 O O . PHE B 1 70 ? -7.148 25.109 24.188 1 93.06 70 PHE B O 1
ATOM 3189 N N . GLU B 1 71 ? -5.105 24.531 24.859 1 93.44 71 GLU B N 1
ATOM 3190 C CA . GLU B 1 71 ? -4.5 25.828 24.531 1 93.44 71 GLU B CA 1
ATOM 3191 C C . GLU B 1 71 ? -3.59 25.719 23.312 1 93.44 71 GLU B C 1
ATOM 3193 O O . GLU B 1 71 ? -2.918 24.703 23.125 1 93.44 71 GLU B O 1
ATOM 3198 N N . ILE B 1 72 ? -3.598 26.781 22.516 1 94.38 72 ILE B N 1
ATOM 3199 C CA . ILE B 1 72 ? -2.783 26.797 21.312 1 94.38 72 ILE B CA 1
ATOM 3200 C C . ILE B 1 72 ? -1.612 27.75 21.484 1 94.38 72 ILE B C 1
ATOM 3202 O O . ILE B 1 72 ? -1.796 28.891 21.938 1 94.38 72 ILE B O 1
ATOM 3206 N N . GLU B 1 73 ? -0.504 27.281 21.234 1 94 73 GLU B N 1
ATOM 3207 C CA . GLU B 1 73 ? 0.68 28.125 21.078 1 94 73 GLU B CA 1
ATOM 3208 C C . GLU B 1 73 ? 1.314 27.938 19.703 1 94 73 GLU B C 1
ATOM 3210 O O . GLU B 1 73 ? 1.726 26.828 19.344 1 94 73 GLU B O 1
ATOM 3215 N N . ALA B 1 74 ? 1.362 29.031 18.984 1 96.25 74 ALA B N 1
ATOM 3216 C CA . ALA B 1 74 ? 1.935 28.953 17.641 1 96.25 74 ALA B CA 1
ATOM 3217 C C . ALA B 1 74 ? 3.398 29.391 17.641 1 96.25 74 ALA B C 1
ATOM 3219 O O . ALA B 1 74 ? 3.771 30.328 18.359 1 96.25 74 ALA B O 1
ATOM 3220 N N . VAL B 1 75 ? 4.195 28.688 16.891 1 96.56 75 VAL B N 1
ATOM 3221 C CA . VAL B 1 75 ? 5.613 29.016 16.781 1 96.56 75 VAL B CA 1
ATOM 3222 C C . VAL B 1 75 ? 6.008 29.094 15.312 1 96.56 75 VAL B C 1
ATOM 3224 O O . VAL B 1 75 ? 5.633 28.234 14.508 1 96.56 75 VAL B O 1
ATOM 3227 N N . ILE B 1 76 ? 6.688 30.156 14.938 1 95.19 76 ILE B N 1
ATOM 3228 C CA . ILE B 1 76 ? 7.246 30.359 13.609 1 95.19 76 ILE B CA 1
ATOM 3229 C C . ILE B 1 76 ? 8.766 30.203 13.656 1 95.19 76 ILE B C 1
ATOM 3231 O O . ILE B 1 76 ? 9.438 30.875 14.445 1 95.19 76 ILE B O 1
ATOM 3235 N N . ILE B 1 77 ? 9.242 29.25 12.867 1 93.06 77 ILE B N 1
ATOM 3236 C CA . ILE B 1 77 ? 10.688 29.125 12.727 1 93.06 77 ILE B CA 1
ATOM 3237 C C . ILE B 1 77 ? 11.156 29.969 11.539 1 93.06 77 ILE B C 1
ATOM 3239 O O . ILE B 1 77 ? 10.812 29.688 10.391 1 93.06 77 ILE B O 1
ATOM 3243 N N . ASP B 1 78 ? 11.859 30.984 11.789 1 90.81 78 ASP B N 1
ATOM 3244 C CA . ASP B 1 78 ? 12.484 31.812 10.766 1 90.81 78 ASP B CA 1
ATOM 3245 C C . ASP B 1 78 ? 13.883 31.312 10.422 1 90.81 78 ASP B C 1
ATOM 3247 O O . ASP B 1 78 ? 14.812 31.469 11.219 1 90.81 78 ASP B O 1
ATOM 3251 N N . PRO B 1 79 ? 14.008 30.703 9.25 1 86.38 79 PRO B N 1
ATOM 3252 C CA . PRO B 1 79 ? 15.289 30.078 8.906 1 86.38 79 PRO B CA 1
ATOM 3253 C C . PRO B 1 79 ? 16.375 31.109 8.625 1 86.38 79 PRO B C 1
ATOM 3255 O O . PRO B 1 79 ? 17.547 30.734 8.461 1 86.38 79 PRO B O 1
ATOM 3258 N N . GLY B 1 80 ? 16.062 32.344 8.508 1 83.62 80 GLY B N 1
ATOM 3259 C CA . GLY B 1 80 ? 17.047 33.406 8.281 1 83.62 80 GLY B CA 1
ATOM 3260 C C . GLY B 1 80 ? 17.266 33.719 6.809 1 83.62 80 GLY B C 1
ATOM 3261 O O . GLY B 1 80 ? 18.203 34.406 6.453 1 83.62 80 GLY B O 1
ATOM 3262 N N . PHE B 1 81 ? 16.453 33.125 5.996 1 82.62 81 PHE B N 1
ATOM 3263 C CA . PHE B 1 81 ? 16.578 33.406 4.57 1 82.62 81 PHE B CA 1
ATOM 3264 C C . PHE B 1 81 ? 16.078 34.812 4.246 1 82.62 81 PHE B C 1
ATOM 3266 O O . PHE B 1 81 ? 15.086 35.281 4.812 1 82.62 81 PHE B O 1
ATOM 3273 N N . GLU B 1 82 ? 16.766 35.344 3.311 1 80.69 82 GLU B N 1
ATOM 3274 C CA . GLU B 1 82 ? 16.344 36.656 2.875 1 80.69 82 GLU B CA 1
ATOM 3275 C C . GLU B 1 82 ? 14.953 36.594 2.238 1 80.69 82 GLU B C 1
ATOM 3277 O O . GLU B 1 82 ? 14.672 35.75 1.407 1 80.69 82 GLU B O 1
ATOM 3282 N N . GLY B 1 83 ? 14.055 37.438 2.744 1 82.25 83 GLY B N 1
ATOM 3283 C CA . GLY B 1 83 ? 12.742 37.531 2.119 1 82.25 83 GLY B CA 1
ATOM 3284 C C . GLY B 1 83 ? 11.672 36.781 2.893 1 82.25 83 GLY B C 1
ATOM 3285 O O . GLY B 1 83 ? 10.484 36.906 2.596 1 82.25 83 GLY B O 1
ATOM 3286 N N . PHE B 1 84 ? 12.141 36 3.781 1 85.38 84 PHE B N 1
ATOM 3287 C CA . PHE B 1 84 ? 11.133 35.312 4.59 1 85.38 84 PHE B CA 1
ATOM 3288 C C . PHE B 1 84 ? 10.383 36.312 5.465 1 85.38 84 PHE B C 1
ATOM 3290 O O . PHE B 1 84 ? 10.992 37 6.301 1 85.38 84 PHE B O 1
ATOM 3297 N N . ARG B 1 85 ? 9.094 36.406 5.359 1 88.69 85 ARG B N 1
ATOM 3298 C CA . ARG B 1 85 ? 8.273 37.438 5.992 1 88.69 85 ARG B CA 1
ATOM 3299 C C . ARG B 1 85 ? 7.605 36.906 7.254 1 88.69 85 ARG B C 1
ATOM 3301 O O . ARG B 1 85 ? 6.379 36.938 7.383 1 88.69 85 ARG B O 1
ATOM 3308 N N . SER B 1 86 ? 8.391 36.5 8.211 1 90.81 86 SER B N 1
ATOM 3309 C CA . SER B 1 86 ? 7.895 35.938 9.461 1 90.81 86 SER B CA 1
ATOM 3310 C C . SER B 1 86 ? 7.102 36.969 10.258 1 90.81 86 SER B C 1
ATOM 3312 O O . SER B 1 86 ? 6.117 36.625 10.914 1 90.81 86 SER B O 1
ATOM 3314 N N . GLN B 1 87 ? 7.453 38.219 10.133 1 92.44 87 GLN B N 1
ATOM 3315 C CA . GLN B 1 87 ? 6.797 39.25 10.922 1 92.44 87 GLN B CA 1
ATOM 3316 C C . GLN B 1 87 ? 5.359 39.469 10.445 1 92.44 87 GLN B C 1
ATOM 3318 O O . GLN B 1 87 ? 4.473 39.75 11.258 1 92.44 87 GLN B O 1
ATOM 3323 N N . GLU B 1 88 ? 5.176 39.375 9.219 1 93.19 88 GLU B N 1
ATOM 3324 C CA . GLU B 1 88 ? 3.83 39.531 8.672 1 93.19 88 GLU B CA 1
ATOM 3325 C C . GLU B 1 88 ? 2.893 38.469 9.203 1 93.19 88 GLU B C 1
ATOM 3327 O O . GLU B 1 88 ? 1.74 38.75 9.539 1 93.19 88 GLU B O 1
ATOM 3332 N N . VAL B 1 89 ? 3.41 37.281 9.227 1 94 89 VAL B N 1
ATOM 3333 C CA . VAL B 1 89 ? 2.641 36.156 9.742 1 94 89 VAL B CA 1
ATOM 3334 C C . VAL B 1 89 ? 2.346 36.375 11.227 1 94 89 VAL B C 1
ATOM 3336 O O . VAL B 1 89 ? 1.211 36.188 11.672 1 94 89 VAL B O 1
ATOM 3339 N N . HIS B 1 90 ? 3.371 36.781 11.938 1 94.5 90 HIS B N 1
ATOM 3340 C CA . HIS B 1 90 ? 3.248 37.031 13.367 1 94.5 90 HIS B CA 1
ATOM 3341 C C . HIS B 1 90 ? 2.188 38.094 13.641 1 94.5 90 HIS B C 1
ATOM 3343 O O . HIS B 1 90 ? 1.313 37.906 14.484 1 94.5 90 HIS B O 1
ATOM 3349 N N . ASP B 1 91 ? 2.266 39.156 12.922 1 94.56 91 ASP B N 1
ATOM 3350 C CA . ASP B 1 91 ? 1.373 40.281 13.148 1 94.56 91 ASP B CA 1
ATOM 3351 C C . ASP B 1 91 ? -0.076 39.938 12.836 1 94.56 91 ASP B C 1
ATOM 3353 O O . ASP B 1 91 ? -0.995 40.344 13.539 1 94.56 91 ASP B O 1
ATOM 3357 N N . TYR B 1 92 ? -0.246 39.188 11.812 1 94.06 92 TYR B N 1
ATOM 3358 C CA . TYR B 1 92 ? -1.594 38.75 11.477 1 94.06 92 TYR B CA 1
ATOM 3359 C C . TYR B 1 92 ? -2.18 37.875 12.594 1 94.06 92 TYR B C 1
ATOM 3361 O O . TYR B 1 92 ? -3.346 38.031 12.961 1 94.06 92 TYR B O 1
ATOM 3369 N N . CYS B 1 93 ? -1.4 37 13.148 1 93 93 CYS B N 1
ATOM 3370 C CA . CYS B 1 93 ? -1.846 36.125 14.234 1 93 93 CYS B CA 1
ATOM 3371 C C . CYS B 1 93 ? -2.221 36.938 15.469 1 93 93 CYS B C 1
ATOM 3373 O O . CYS B 1 93 ? -3.27 36.719 16.078 1 93 93 CYS B O 1
ATOM 3375 N N . ARG B 1 94 ? -1.399 37.875 15.773 1 90.38 94 ARG B N 1
ATOM 3376 C CA . ARG B 1 94 ? -1.593 38.688 16.969 1 90.38 94 ARG B CA 1
ATOM 3377 C C . ARG B 1 94 ? -2.77 39.625 16.797 1 90.38 94 ARG B C 1
ATOM 3379 O O . ARG B 1 94 ? -3.686 39.656 17.625 1 90.38 94 ARG B O 1
ATOM 3386 N N . ASP B 1 95 ? -2.783 40.312 15.711 1 91.94 95 ASP B N 1
ATOM 3387 C CA . ASP B 1 95 ? -3.689 41.438 15.555 1 91.94 95 ASP B CA 1
ATOM 3388 C C . ASP B 1 95 ? -5.055 41 15.039 1 91.94 95 ASP B C 1
ATOM 3390 O O . ASP B 1 95 ? -6.074 41.594 15.352 1 91.94 95 ASP B O 1
ATOM 3394 N N . VAL B 1 96 ? -5.066 39.969 14.25 1 90.44 96 VAL B N 1
ATOM 3395 C CA . VAL B 1 96 ? -6.312 39.594 13.602 1 90.44 96 VAL B CA 1
ATOM 3396 C C . VAL B 1 96 ? -6.902 38.375 14.328 1 90.44 96 VAL B C 1
ATOM 3398 O O . VAL B 1 96 ? -8.094 38.344 14.625 1 90.44 96 VAL B O 1
ATOM 3401 N N . LEU B 1 97 ? -6.082 37.406 14.68 1 90.44 97 LEU B N 1
ATOM 3402 C CA . LEU B 1 97 ? -6.598 36.156 15.219 1 90.44 97 LEU B CA 1
ATOM 3403 C C . LEU B 1 97 ? -6.527 36.156 16.75 1 90.44 97 LEU B C 1
ATOM 3405 O O . LEU B 1 97 ? -7.18 35.344 17.391 1 90.44 97 LEU B O 1
ATOM 3409 N N . GLY B 1 98 ? -5.684 36.969 17.297 1 88.5 98 GLY B N 1
ATOM 3410 C CA . GLY B 1 98 ? -5.543 37.031 18.75 1 88.5 98 GLY B CA 1
ATOM 3411 C C . GLY B 1 98 ? -4.828 35.812 19.312 1 88.5 98 GLY B C 1
ATOM 3412 O O . GLY B 1 98 ? -5.18 35.312 20.391 1 88.5 98 GLY B O 1
ATOM 3413 N N . VAL B 1 99 ? -3.986 35.219 18.625 1 89.75 99 VAL B N 1
ATOM 3414 C CA . VAL B 1 99 ? -3.258 34 19.047 1 89.75 99 VAL B CA 1
ATOM 3415 C C . VAL B 1 99 ? -1.826 34.375 19.422 1 89.75 99 VAL B C 1
ATOM 3417 O O . VAL B 1 99 ? -1.209 35.219 18.781 1 89.75 99 VAL B O 1
ATOM 3420 N N . LYS B 1 100 ? -1.354 33.75 20.484 1 88.19 100 LYS B N 1
ATOM 3421 C CA . LYS B 1 100 ? 0.047 33.906 20.859 1 88.19 100 LYS B CA 1
ATOM 3422 C C . LYS B 1 100 ? 0.969 33.219 19.859 1 88.19 100 LYS B C 1
ATOM 3424 O O . LYS B 1 100 ? 0.778 32.062 19.531 1 88.19 100 LYS B O 1
ATOM 3429 N N . VAL B 1 101 ? 1.893 34.031 19.391 1 93.62 101 VAL B N 1
ATOM 3430 C CA . VAL B 1 101 ? 2.824 33.469 18.422 1 93.62 101 VAL B CA 1
ATOM 3431 C C . VAL B 1 101 ? 4.254 33.844 18.797 1 93.62 101 VAL B C 1
ATOM 3433 O O . VAL B 1 101 ? 4.512 35 19.219 1 93.62 101 VAL B O 1
ATOM 3436 N N . THR B 1 102 ? 5.09 32.938 18.766 1 95.38 102 THR B N 1
ATOM 3437 C CA . THR B 1 102 ? 6.512 33.125 19.016 1 95.38 102 THR B CA 1
ATOM 3438 C C . THR B 1 102 ? 7.316 32.906 17.734 1 95.38 102 THR B C 1
ATOM 3440 O O . THR B 1 102 ? 7.09 31.938 17.016 1 95.38 102 THR B O 1
ATOM 3443 N N . ILE B 1 103 ? 8.172 33.875 17.406 1 95.75 103 ILE B N 1
ATOM 3444 C CA . ILE B 1 103 ? 9.102 33.688 16.297 1 95.75 103 ILE B CA 1
ATOM 3445 C C . ILE B 1 103 ? 10.461 33.219 16.828 1 95.75 103 ILE B C 1
ATOM 3447 O O . ILE B 1 103 ? 11.031 33.875 17.719 1 95.75 103 ILE B O 1
ATOM 3451 N N . ILE B 1 104 ? 10.922 32.125 16.375 1 94.38 104 ILE B N 1
ATOM 3452 C CA . ILE B 1 104 ? 12.281 31.672 16.656 1 94.38 104 ILE B CA 1
ATOM 3453 C C . ILE B 1 104 ? 13.18 31.953 15.453 1 94.38 104 ILE B C 1
ATOM 3455 O O . ILE B 1 104 ? 12.977 31.375 14.383 1 94.38 104 ILE B O 1
ATOM 3459 N N . LYS B 1 105 ? 14.109 32.812 15.648 1 91.25 105 LYS B N 1
ATOM 3460 C CA . LYS B 1 105 ? 15.031 33.156 14.57 1 91.25 105 LYS B CA 1
ATOM 3461 C C . LYS B 1 105 ? 16.266 32.281 14.586 1 91.25 105 LYS B C 1
ATOM 3463 O O . LYS B 1 105 ? 16.922 32.125 15.617 1 91.25 105 LYS B O 1
ATOM 3468 N N . GLU B 1 106 ? 16.391 31.594 13.5 1 88 106 GLU B N 1
ATOM 3469 C CA . GLU B 1 106 ? 17.562 30.75 13.289 1 88 106 GLU B CA 1
ATOM 3470 C C . GLU B 1 106 ? 18.344 31.188 12.055 1 88 106 GLU B C 1
ATOM 3472 O O . GLU B 1 106 ? 17.906 32.062 11.312 1 88 106 GLU B O 1
ATOM 3477 N N . ASP B 1 107 ? 19.547 30.766 11.898 1 83.44 107 ASP B N 1
ATOM 3478 C CA . ASP B 1 107 ? 20.328 30.938 10.68 1 83.44 107 ASP B CA 1
ATOM 3479 C C . ASP B 1 107 ? 20.734 29.578 10.094 1 83.44 107 ASP B C 1
ATOM 3481 O O . ASP B 1 107 ? 21.797 29.047 10.43 1 83.44 107 ASP B O 1
ATOM 3485 N N . PHE B 1 108 ? 19.859 29.188 9.195 1 80.25 108 PHE B N 1
ATOM 3486 C CA . PHE B 1 108 ? 20.094 27.859 8.641 1 80.25 108 PHE B CA 1
ATOM 3487 C C . PHE B 1 108 ? 21.156 27.906 7.555 1 80.25 108 PHE B C 1
ATOM 3489 O O . PHE B 1 108 ? 21.703 26.875 7.172 1 80.25 108 PHE B O 1
ATOM 3496 N N . ASN B 1 109 ? 21.469 29.094 7.059 1 76.75 109 ASN B N 1
ATOM 3497 C CA . ASN B 1 109 ? 22.344 29.234 5.898 1 76.75 109 ASN B CA 1
ATOM 3498 C C . ASN B 1 109 ? 23.688 28.531 6.105 1 76.75 109 ASN B C 1
ATOM 3500 O O . ASN B 1 109 ? 24.062 27.672 5.305 1 76.75 109 ASN B O 1
ATOM 3504 N N . PRO B 1 110 ? 24.328 28.844 7.121 1 75.31 110 PRO B N 1
ATOM 3505 C CA . PRO B 1 110 ? 25.625 28.188 7.309 1 75.31 110 PRO B CA 1
ATOM 3506 C C . PRO B 1 110 ? 25.516 26.672 7.461 1 75.31 110 PRO B C 1
ATOM 3508 O O . PRO B 1 110 ? 26.422 25.938 7.051 1 75.31 110 PRO B O 1
ATOM 3511 N N . ILE B 1 111 ? 24.469 26.203 7.957 1 75.69 111 ILE B N 1
ATOM 3512 C CA . ILE B 1 111 ? 24.266 24.781 8.195 1 75.69 111 ILE B CA 1
ATOM 3513 C C . ILE B 1 111 ? 24 24.078 6.867 1 75.69 111 ILE B C 1
ATOM 3515 O O . ILE B 1 111 ? 24.547 23 6.598 1 75.69 111 ILE B O 1
ATOM 3519 N N . ILE B 1 112 ? 23.172 24.672 6.094 1 74.25 112 ILE B N 1
ATOM 3520 C CA . ILE B 1 112 ? 22.797 24.078 4.812 1 74.25 112 ILE B CA 1
ATOM 3521 C C . ILE B 1 112 ? 23.984 24.094 3.865 1 74.25 112 ILE B C 1
ATOM 3523 O O . ILE B 1 112 ? 24.203 23.156 3.105 1 74.25 112 ILE B O 1
ATOM 3527 N N . ASP B 1 113 ? 24.672 25.141 3.908 1 70 113 ASP B N 1
ATOM 3528 C CA . ASP B 1 113 ? 25.859 25.281 3.055 1 70 113 ASP B CA 1
ATOM 3529 C C . ASP B 1 113 ? 26.875 24.188 3.354 1 70 113 ASP B C 1
ATOM 3531 O O . ASP B 1 113 ? 27.562 23.703 2.447 1 70 113 ASP B O 1
ATOM 3535 N N . GLN B 1 114 ? 26.844 23.891 4.512 1 68.56 114 GLN B N 1
ATOM 3536 C CA . GLN B 1 114 ? 27.797 22.859 4.922 1 68.56 114 GLN B CA 1
ATOM 3537 C C . GLN B 1 114 ? 27.281 21.469 4.574 1 68.56 114 GLN B C 1
ATOM 3539 O O . GLN B 1 114 ? 28.062 20.531 4.41 1 68.56 114 GLN B O 1
ATOM 3544 N N . TYR B 1 115 ? 26 21.453 4.566 1 63.62 115 TYR B N 1
ATOM 3545 C CA . TYR B 1 115 ? 25.391 20.172 4.258 1 63.62 115 TYR B CA 1
ATOM 3546 C C . TYR B 1 115 ? 25.531 19.844 2.775 1 63.62 115 TYR B C 1
ATOM 3548 O O . TYR B 1 115 ? 25.109 20.625 1.918 1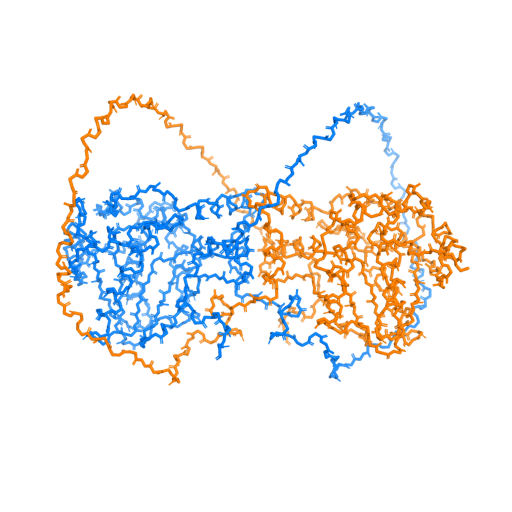 63.62 115 TYR B O 1
ATOM 3556 N N . ASN B 1 116 ? 26.688 19.359 2.354 1 54.62 116 ASN B N 1
ATOM 3557 C CA . ASN B 1 116 ? 26.875 18.875 0.992 1 54.62 116 ASN B CA 1
ATOM 3558 C C . ASN B 1 116 ? 25.828 17.812 0.631 1 54.62 116 ASN B C 1
ATOM 3560 O O . ASN B 1 116 ? 25.859 16.719 1.181 1 54.62 116 ASN B O 1
ATOM 3564 N N . SER B 1 117 ? 24.797 18.375 0.056 1 54.47 117 SER B N 1
ATOM 3565 C CA . SER B 1 117 ? 23.719 17.422 -0.197 1 54.47 117 SER B CA 1
ATOM 3566 C C . SER B 1 117 ? 24.203 16.281 -1.089 1 54.47 117 SER B C 1
ATOM 3568 O O . SER B 1 117 ? 24.844 16.516 -2.115 1 54.47 117 SER B O 1
ATOM 3570 N N . ARG B 1 118 ? 24.375 15.219 -0.438 1 53.53 118 ARG B N 1
ATOM 3571 C CA . ARG B 1 118 ? 24.594 14.047 -1.279 1 53.53 118 ARG B CA 1
ATOM 3572 C C . ARG B 1 118 ? 23.625 14.031 -2.457 1 53.53 118 ARG B C 1
ATOM 3574 O O . ARG B 1 118 ? 22.516 14.57 -2.367 1 53.53 118 ARG B O 1
ATOM 3581 N N . PRO B 1 119 ? 24.234 13.438 -3.514 1 48.75 119 PRO B N 1
ATOM 3582 C CA . PRO B 1 119 ? 23.312 13.273 -4.637 1 48.75 119 PRO B CA 1
ATOM 3583 C C . PRO B 1 119 ? 22 12.625 -4.227 1 48.75 119 PRO B C 1
ATOM 3585 O O . PRO B 1 119 ? 21.984 11.625 -3.506 1 48.75 119 PRO B O 1
ATOM 3588 N N . GLY B 1 120 ? 20.875 13.383 -4.258 1 53.22 120 GLY B N 1
ATOM 3589 C CA . GLY B 1 120 ? 19.562 12.82 -4.004 1 53.22 120 GLY B CA 1
ATOM 3590 C C . GLY B 1 120 ? 18.891 13.414 -2.779 1 53.22 120 GLY B C 1
ATOM 3591 O O . GLY B 1 120 ? 17.672 13.258 -2.588 1 53.22 120 GLY B O 1
ATOM 3592 N N . GLN B 1 121 ? 19.844 13.867 -1.955 1 58.16 121 GLN B N 1
ATOM 3593 C CA . GLN B 1 121 ? 19.203 14.492 -0.802 1 58.16 121 GLN B CA 1
ATOM 3594 C C . GLN B 1 121 ? 18.781 15.922 -1.112 1 58.16 121 GLN B C 1
ATOM 3596 O O . GLN B 1 121 ? 19.5 16.656 -1.798 1 58.16 121 GLN B O 1
ATOM 3601 N N . SER B 1 122 ? 17.453 16.141 -0.772 1 64.5 122 SER B N 1
ATOM 3602 C CA . SER B 1 122 ? 16.891 17.453 -1.095 1 64.5 122 SER B CA 1
ATOM 3603 C C . SER B 1 122 ? 17.109 18.438 0.05 1 64.5 122 SER B C 1
ATOM 3605 O O . SER B 1 122 ? 17.094 18.062 1.22 1 64.5 122 SER B O 1
ATOM 3607 N N . TYR B 1 123 ? 17.531 19.578 -0.274 1 71.5 123 TYR B N 1
ATOM 3608 C CA . TYR B 1 123 ? 17.656 20.688 0.655 1 71.5 123 TYR B CA 1
ATOM 3609 C C . TYR B 1 123 ? 16.359 20.906 1.432 1 71.5 123 TYR B C 1
ATOM 3611 O O . TYR B 1 123 ? 16.391 21.219 2.625 1 71.5 123 TYR B O 1
ATOM 3619 N N . CYS B 1 124 ? 15.289 20.531 0.843 1 74.94 124 CYS B N 1
ATOM 3620 C CA . CYS B 1 124 ? 13.992 20.719 1.472 1 74.94 124 CYS B CA 1
ATOM 3621 C C . CYS B 1 124 ? 13.797 19.75 2.633 1 74.94 124 CYS B C 1
ATOM 3623 O O . CYS B 1 124 ? 13.305 20.141 3.693 1 74.94 124 CYS B O 1
ATOM 3625 N N . SER B 1 125 ? 14.242 18.547 2.363 1 75.94 125 SER B N 1
ATOM 3626 C CA . SER B 1 125 ? 14.125 17.562 3.432 1 75.94 125 SER B CA 1
ATOM 3627 C C . SER B 1 125 ? 15.016 17.922 4.617 1 75.94 125 SER B C 1
ATOM 3629 O O . SER B 1 125 ? 14.641 17.703 5.77 1 75.94 125 SER B O 1
ATOM 3631 N N . PHE B 1 126 ? 16.125 18.422 4.332 1 76.88 126 PHE B N 1
ATOM 3632 C CA . PHE B 1 126 ? 17.062 18.797 5.383 1 76.88 126 PHE B CA 1
ATOM 3633 C C . PHE B 1 126 ? 16.547 20 6.172 1 76.88 126 PHE B C 1
ATOM 3635 O O . PHE B 1 126 ? 16.578 19.984 7.406 1 76.88 126 PHE B O 1
ATOM 3642 N N . CYS B 1 127 ? 16.031 20.938 5.527 1 79.38 127 CYS B N 1
ATOM 3643 C CA . CYS B 1 127 ? 15.453 22.109 6.172 1 79.38 127 CYS B CA 1
ATOM 3644 C C . CYS B 1 127 ? 14.281 21.719 7.055 1 79.38 127 CYS B C 1
ATOM 3646 O O . CYS B 1 127 ? 14.109 22.25 8.148 1 79.38 127 CYS B O 1
ATOM 3648 N N . ALA B 1 128 ? 13.5 20.844 6.57 1 81.75 128 ALA B N 1
ATOM 3649 C CA . ALA B 1 128 ? 12.359 20.359 7.344 1 81.75 128 ALA B CA 1
ATOM 3650 C C . ALA B 1 128 ? 12.82 19.719 8.648 1 81.75 128 ALA B C 1
ATOM 3652 O O . ALA B 1 128 ? 12.195 19.906 9.695 1 81.75 128 ALA B O 1
ATOM 3653 N N . ARG B 1 129 ? 13.898 19.031 8.555 1 83.31 129 ARG B N 1
ATOM 3654 C CA . ARG B 1 129 ? 14.445 18.391 9.742 1 83.31 129 ARG B CA 1
ATOM 3655 C C . ARG B 1 129 ? 14.938 19.438 10.75 1 83.31 129 ARG B C 1
ATOM 3657 O O . ARG B 1 129 ? 14.727 19.281 11.953 1 83.31 129 ARG B O 1
ATOM 3664 N N . LEU B 1 130 ? 15.578 20.406 10.211 1 85.31 130 LEU B N 1
ATOM 3665 C CA . LEU B 1 130 ? 16.078 21.469 11.07 1 85.31 130 LEU B CA 1
ATOM 3666 C C . LEU B 1 130 ? 14.93 22.188 11.773 1 85.31 130 LEU B C 1
ATOM 3668 O O . LEU B 1 130 ? 14.992 22.422 12.977 1 85.31 130 LEU B O 1
ATOM 3672 N N . ARG B 1 131 ? 13.945 22.453 11.031 1 89.19 131 ARG B N 1
ATOM 3673 C CA . ARG B 1 131 ? 12.789 23.125 11.602 1 89.19 131 ARG B CA 1
ATOM 3674 C C . ARG B 1 131 ? 12.133 22.266 12.68 1 89.19 131 ARG B C 1
ATOM 3676 O O . ARG B 1 131 ? 11.742 22.781 13.734 1 89.19 131 ARG B O 1
ATOM 3683 N N . ARG B 1 132 ? 12.039 21.031 12.367 1 90.94 132 ARG B N 1
ATOM 3684 C CA . ARG B 1 132 ? 11.461 20.094 13.336 1 90.94 132 ARG B CA 1
ATOM 3685 C C . ARG B 1 132 ? 12.273 20.062 14.625 1 90.94 132 ARG B C 1
ATOM 3687 O O . ARG B 1 132 ? 11.711 20.016 15.719 1 90.94 132 ARG B O 1
ATOM 3694 N N . GLY B 1 133 ? 13.531 20.094 14.438 1 90.06 133 GLY B N 1
ATOM 3695 C CA . GLY B 1 133 ? 14.398 20.141 15.602 1 90.06 133 GLY B CA 1
ATOM 3696 C C . GLY B 1 133 ? 14.172 21.359 16.484 1 90.06 133 GLY B C 1
ATOM 3697 O O . GLY B 1 133 ? 14.117 21.25 17.703 1 90.06 133 GLY B O 1
ATOM 3698 N N . CYS B 1 134 ? 14.016 22.469 15.844 1 92.88 134 CYS B N 1
ATOM 3699 C CA . CYS B 1 134 ? 13.75 23.703 16.562 1 92.88 134 CYS B CA 1
ATOM 3700 C C . CYS B 1 134 ? 12.43 23.625 17.328 1 92.88 134 CYS B C 1
ATOM 3702 O O . CYS B 1 134 ? 12.344 24.047 18.469 1 92.88 134 CYS B O 1
ATOM 3704 N N . LEU B 1 135 ? 11.484 23.031 16.703 1 95.06 135 LEU B N 1
ATOM 3705 C CA . LEU B 1 135 ? 10.172 22.906 17.328 1 95.06 135 LEU B CA 1
ATOM 3706 C C . LEU B 1 135 ? 10.211 21.969 18.531 1 95.06 135 LEU B C 1
ATOM 3708 O O . LEU B 1 135 ? 9.609 22.25 19.562 1 95.06 135 LEU B O 1
ATOM 3712 N N . TYR B 1 136 ? 10.93 20.875 18.391 1 93.44 136 TYR B N 1
ATOM 3713 C CA . TYR B 1 136 ? 11.078 19.938 19.5 1 93.44 136 TYR B CA 1
ATOM 3714 C C . TYR B 1 136 ? 11.75 20.609 20.688 1 93.44 136 TYR B C 1
ATOM 3716 O O . TYR B 1 136 ? 11.305 20.453 21.828 1 93.44 136 TYR B O 1
ATOM 3724 N N . THR B 1 137 ? 12.758 21.328 20.375 1 93.31 137 THR B N 1
ATOM 3725 C CA . THR B 1 137 ? 13.484 22.031 21.422 1 93.31 137 THR B CA 1
ATOM 3726 C C . THR B 1 137 ? 12.562 22.984 22.172 1 93.31 137 THR B C 1
ATOM 3728 O O . THR B 1 137 ? 12.586 23.062 23.391 1 93.31 137 THR B O 1
ATOM 3731 N N . TYR B 1 138 ? 11.805 23.734 21.438 1 94.5 138 TYR B N 1
ATOM 3732 C CA . TYR B 1 138 ? 10.859 24.656 22.031 1 94.5 138 TYR B CA 1
ATOM 3733 C C . TYR B 1 138 ? 9.867 23.938 22.922 1 94.5 138 TYR B C 1
ATOM 3735 O O . TYR B 1 138 ? 9.578 24.375 24.047 1 94.5 138 TYR B O 1
ATOM 3743 N N . CYS B 1 139 ? 9.336 22.781 22.469 1 95.69 139 CYS B N 1
ATOM 3744 C CA . CYS B 1 139 ? 8.391 21.984 23.234 1 95.69 139 CYS B CA 1
ATOM 3745 C C . CYS B 1 139 ? 9 21.547 24.562 1 95.69 139 CYS B C 1
ATOM 3747 O O . CYS B 1 139 ? 8.383 21.703 25.625 1 95.69 139 CYS B O 1
ATOM 3749 N N . VAL B 1 140 ? 10.172 21.047 24.516 1 93.69 140 VAL B N 1
ATOM 3750 C CA . VAL B 1 140 ? 10.852 20.547 25.703 1 93.69 140 VAL B CA 1
ATOM 3751 C C . VAL B 1 140 ? 11.062 21.688 26.703 1 93.69 140 VAL B C 1
ATOM 3753 O O . VAL B 1 140 ? 10.742 21.547 27.891 1 93.69 140 VAL B O 1
ATOM 3756 N N . ARG B 1 141 ? 11.5 22.812 26.25 1 94.12 141 ARG B N 1
ATOM 3757 C CA . ARG B 1 141 ? 11.82 23.953 27.094 1 94.12 141 ARG B CA 1
ATOM 3758 C C . ARG B 1 141 ? 10.57 24.516 27.766 1 94.12 141 ARG B C 1
ATOM 3760 O O . ARG B 1 141 ? 10.633 25.031 28.875 1 94.12 141 ARG B O 1
ATOM 3767 N N . ASN B 1 142 ? 9.453 24.375 27.109 1 94.62 142 ASN B N 1
ATOM 3768 C CA . ASN B 1 142 ? 8.227 24.984 27.625 1 94.62 142 ASN B CA 1
ATOM 3769 C C . ASN B 1 142 ? 7.266 23.938 28.188 1 94.62 142 ASN B C 1
ATOM 3771 O O . ASN B 1 142 ? 6.113 24.25 28.484 1 94.62 142 ASN B O 1
ATOM 3775 N N . GLY B 1 143 ? 7.66 22.672 28.203 1 94.19 143 GLY B N 1
ATOM 3776 C CA . GLY B 1 143 ? 6.871 21.594 28.797 1 94.19 143 GLY B CA 1
ATOM 3777 C C . GLY B 1 143 ? 5.656 21.219 27.969 1 94.19 143 GLY B C 1
ATOM 3778 O O . GLY B 1 143 ? 4.613 20.859 28.516 1 94.19 143 GLY B O 1
ATOM 3779 N N . ILE B 1 144 ? 5.715 21.438 26.719 1 95.94 144 ILE B N 1
ATOM 3780 C CA . ILE B 1 144 ? 4.633 21.094 25.812 1 95.94 144 ILE B CA 1
ATOM 3781 C C . ILE B 1 144 ? 4.836 19.672 25.297 1 95.94 144 ILE B C 1
ATOM 3783 O O . ILE B 1 144 ? 5.91 19.328 24.797 1 95.94 144 ILE B O 1
ATOM 3787 N N . LYS B 1 145 ? 3.797 18.875 25.297 1 95.38 145 LYS B N 1
ATOM 3788 C CA . LYS B 1 145 ? 3.969 17.469 24.969 1 95.38 145 LYS B CA 1
ATOM 3789 C C . LYS B 1 145 ? 3.279 17.109 23.656 1 95.38 145 LYS B C 1
ATOM 3791 O O . LYS B 1 145 ? 3.389 15.977 23.188 1 95.38 145 LYS B O 1
ATOM 3796 N N . THR B 1 146 ? 2.58 18.047 23.109 1 96.88 146 THR B N 1
ATOM 3797 C CA . THR B 1 146 ? 1.856 17.797 21.859 1 96.88 146 THR B CA 1
ATOM 3798 C C . THR B 1 146 ? 2.174 18.875 20.828 1 96.88 146 THR B C 1
ATOM 3800 O O . THR B 1 146 ? 2.117 20.062 21.125 1 96.88 146 THR B O 1
ATOM 3803 N N . MET B 1 147 ? 2.541 18.453 19.656 1 97.25 147 MET B N 1
ATOM 3804 C CA . MET B 1 147 ? 2.836 19.344 18.531 1 97.25 147 MET B CA 1
ATOM 3805 C C . MET B 1 147 ? 1.957 19.016 17.328 1 97.25 147 MET B C 1
ATOM 3807 O O . MET B 1 147 ? 1.916 17.859 16.891 1 97.25 147 MET B O 1
ATOM 3811 N N . ALA B 1 148 ? 1.266 19.969 16.812 1 98.19 148 ALA B N 1
ATOM 3812 C CA . ALA B 1 148 ? 0.376 19.766 15.68 1 98.19 148 ALA B CA 1
ATOM 3813 C C . ALA B 1 148 ? 1.01 20.297 14.391 1 98.19 148 ALA B C 1
ATOM 3815 O O . ALA B 1 148 ? 1.582 21.391 14.375 1 98.19 148 ALA B O 1
ATOM 3816 N N . LEU B 1 149 ? 0.953 19.516 13.344 1 97.5 149 LEU B N 1
ATOM 3817 C CA . LEU B 1 149 ? 1.429 19.891 12.023 1 97.5 149 LEU B CA 1
ATOM 3818 C C . LEU B 1 149 ? 0.308 19.781 10.992 1 97.5 149 LEU B C 1
ATOM 3820 O O . LEU B 1 149 ? -0.637 19.016 11.172 1 97.5 149 LEU B O 1
ATOM 3824 N N . GLY B 1 150 ? 0.446 20.562 9.883 1 97.62 150 GLY B N 1
ATOM 3825 C CA . GLY B 1 150 ? -0.625 20.703 8.906 1 97.62 150 GLY B CA 1
ATOM 3826 C C . GLY B 1 150 ? -0.522 19.703 7.766 1 97.62 150 GLY B C 1
ATOM 3827 O O . GLY B 1 150 ? -0.955 19.984 6.648 1 97.62 150 GLY B O 1
ATOM 3828 N N . HIS B 1 151 ? 0.066 18.547 8.062 1 97.69 151 HIS B N 1
ATOM 3829 C CA . HIS B 1 151 ? 0.127 17.516 7.027 1 97.69 151 HIS B CA 1
ATOM 3830 C C . HIS B 1 151 ? -1.26 16.953 6.719 1 97.69 151 HIS B C 1
ATOM 3832 O O . HIS B 1 151 ? -2.076 16.781 7.625 1 97.69 151 HIS B O 1
ATOM 3838 N N . HIS B 1 152 ? -1.468 16.688 5.473 1 98.44 152 HIS B N 1
ATOM 3839 C CA . HIS B 1 152 ? -2.805 16.297 5.039 1 98.44 152 HIS B CA 1
ATOM 3840 C C . HIS B 1 152 ? -2.781 14.953 4.309 1 98.44 152 HIS B C 1
ATOM 3842 O O . HIS B 1 152 ? -1.752 14.273 4.281 1 98.44 152 HIS B O 1
ATOM 3848 N N . MET B 1 153 ? -3.887 14.531 3.771 1 98.38 153 MET B N 1
ATOM 3849 C CA . MET B 1 153 ? -4.102 13.211 3.176 1 98.38 153 MET B CA 1
ATOM 3850 C C . MET B 1 153 ? -3.125 12.969 2.031 1 98.38 153 MET B C 1
ATOM 3852 O O . MET B 1 153 ? -2.531 11.891 1.938 1 98.38 153 MET B O 1
ATOM 3856 N N . ASP B 1 154 ? -3.002 13.906 1.178 1 97.5 154 ASP B N 1
ATOM 3857 C CA . ASP B 1 154 ? -2.129 13.75 0.02 1 97.5 154 ASP B CA 1
ATOM 3858 C C . ASP B 1 154 ? -0.677 13.547 0.451 1 97.5 154 ASP B C 1
ATOM 3860 O O . ASP B 1 154 ? 0.072 12.812 -0.193 1 97.5 154 ASP B O 1
ATOM 3864 N N . ASP B 1 155 ? -0.306 14.188 1.555 1 96.19 155 ASP B N 1
ATOM 3865 C CA . ASP B 1 155 ? 1.032 13.977 2.094 1 96.19 155 ASP B CA 1
ATOM 3866 C C . ASP B 1 155 ? 1.225 12.523 2.521 1 96.19 155 ASP B C 1
ATOM 3868 O O . ASP B 1 155 ? 2.268 11.922 2.25 1 96.19 155 ASP B O 1
ATOM 3872 N N . ALA B 1 156 ? 0.271 12.008 3.211 1 98.19 156 ALA B N 1
ATOM 3873 C CA . ALA B 1 156 ? 0.332 10.625 3.682 1 98.19 156 ALA B CA 1
ATOM 3874 C C . ALA B 1 156 ? 0.423 9.656 2.51 1 98.19 156 ALA B C 1
ATOM 3876 O O . ALA B 1 156 ? 1.242 8.734 2.523 1 98.19 156 ALA B O 1
ATOM 3877 N N . LEU B 1 157 ? -0.376 9.875 1.547 1 98.44 157 LEU B N 1
ATOM 3878 C CA . LEU B 1 157 ? -0.426 8.977 0.398 1 98.44 157 LEU B CA 1
ATOM 3879 C C . LEU B 1 157 ? 0.859 9.07 -0.419 1 98.44 157 LEU B C 1
ATOM 3881 O O . LEU B 1 157 ? 1.375 8.055 -0.89 1 98.44 157 LEU B O 1
ATOM 3885 N N . ASN B 1 158 ? 1.338 10.312 -0.607 1 96.69 158 ASN B N 1
ATOM 3886 C CA . ASN B 1 158 ? 2.611 10.469 -1.303 1 96.69 158 ASN B CA 1
ATOM 3887 C C . ASN B 1 158 ? 3.746 9.766 -0.564 1 96.69 158 ASN B C 1
ATOM 3889 O O . ASN B 1 158 ? 4.598 9.133 -1.188 1 96.69 158 ASN B O 1
ATOM 3893 N N . THR B 1 159 ? 3.73 9.922 0.714 1 96.06 159 THR B N 1
ATOM 3894 C CA . THR B 1 159 ? 4.742 9.258 1.527 1 96.06 159 THR B CA 1
ATOM 3895 C C . THR B 1 159 ? 4.645 7.742 1.375 1 96.06 159 THR B C 1
ATOM 3897 O O . THR B 1 159 ? 5.66 7.062 1.228 1 96.06 159 THR B O 1
ATOM 3900 N N . MET B 1 160 ? 3.471 7.176 1.386 1 98.12 160 MET B N 1
ATOM 3901 C CA . MET B 1 160 ? 3.289 5.738 1.201 1 98.12 160 MET B CA 1
ATOM 3902 C C . MET B 1 160 ? 3.814 5.297 -0.16 1 98.12 160 MET B C 1
ATOM 3904 O O . MET B 1 160 ? 4.547 4.309 -0.255 1 98.12 160 MET B O 1
ATOM 3908 N N . LEU B 1 161 ? 3.426 6.027 -1.201 1 97.62 161 LEU B N 1
ATOM 3909 C CA . LEU B 1 161 ? 3.83 5.664 -2.555 1 97.62 161 LEU B CA 1
ATOM 3910 C C . LEU B 1 161 ? 5.348 5.727 -2.705 1 97.62 161 LEU B C 1
ATOM 3912 O O . LEU B 1 161 ? 5.949 4.859 -3.346 1 97.62 161 LEU B O 1
ATOM 3916 N N . LEU B 1 162 ? 5.887 6.758 -2.152 1 94.56 162 LEU B N 1
ATOM 3917 C CA . LEU B 1 162 ? 7.344 6.848 -2.16 1 94.56 162 LEU B CA 1
ATOM 3918 C C . LEU B 1 162 ? 7.965 5.637 -1.479 1 94.56 162 LEU B C 1
ATOM 3920 O O . LEU B 1 162 ? 8.891 5.02 -2.02 1 94.56 162 LEU B O 1
ATOM 3924 N N . ASN B 1 163 ? 7.469 5.258 -0.364 1 96.06 163 ASN B N 1
ATOM 3925 C CA . ASN B 1 163 ? 8.031 4.164 0.422 1 96.06 163 ASN B CA 1
ATOM 3926 C C . ASN B 1 163 ? 7.859 2.822 -0.28 1 96.06 163 ASN B C 1
ATOM 3928 O O . ASN B 1 163 ? 8.797 2.023 -0.346 1 96.06 163 ASN B O 1
ATOM 3932 N N . ILE B 1 164 ? 6.715 2.531 -0.821 1 97.94 164 ILE B N 1
ATOM 3933 C CA . ILE B 1 164 ? 6.48 1.206 -1.387 1 97.94 164 ILE B CA 1
ATOM 3934 C C . ILE B 1 164 ? 7.191 1.087 -2.734 1 97.94 164 ILE B C 1
ATOM 3936 O O . ILE B 1 164 ? 7.574 -0.01 -3.145 1 97.94 164 ILE B O 1
ATOM 3940 N N . THR B 1 165 ? 7.434 2.191 -3.461 1 96.69 165 THR B N 1
ATOM 3941 C CA . THR B 1 165 ? 8.008 2.1 -4.797 1 96.69 165 THR B CA 1
ATOM 3942 C C . THR B 1 165 ? 9.531 2.209 -4.742 1 96.69 165 THR B C 1
ATOM 3944 O O . THR B 1 165 ? 10.227 1.784 -5.668 1 96.69 165 THR B O 1
ATOM 3947 N N . ARG B 1 166 ? 10.016 2.781 -3.609 1 93.5 166 ARG B N 1
ATOM 3948 C CA . ARG B 1 166 ? 11.453 3.059 -3.621 1 93.5 166 ARG B CA 1
ATOM 3949 C C . ARG B 1 166 ? 12.141 2.408 -2.428 1 93.5 166 ARG B C 1
ATOM 3951 O O . ARG B 1 166 ? 13.312 2.025 -2.514 1 93.5 166 ARG B O 1
ATOM 3958 N N . CYS B 1 167 ? 11.43 2.268 -1.364 1 94.25 167 CYS B N 1
ATOM 3959 C CA . CYS B 1 167 ? 12.102 1.881 -0.133 1 94.25 167 CYS B CA 1
ATOM 3960 C C . CYS B 1 167 ? 11.781 0.439 0.239 1 94.25 167 CYS B C 1
ATOM 3962 O O . CYS B 1 167 ? 12.391 -0.123 1.152 1 94.25 167 CYS B O 1
ATOM 3964 N N . GLY B 1 168 ? 10.828 -0.175 -0.429 1 97 168 GLY B N 1
ATOM 3965 C CA . GLY B 1 168 ? 10.445 -1.546 -0.128 1 97 168 GLY B CA 1
ATOM 3966 C C . GLY B 1 168 ? 9.812 -1.702 1.243 1 97 168 GLY B C 1
ATOM 3967 O O . GLY B 1 168 ? 10 -2.725 1.906 1 97 168 GLY B O 1
ATOM 3968 N N . ARG B 1 169 ? 9.164 -0.653 1.709 1 97.56 169 ARG B N 1
ATOM 3969 C CA . ARG B 1 169 ? 8.539 -0.629 3.025 1 97.56 169 ARG B CA 1
ATOM 3970 C C . ARG B 1 169 ? 7.113 -0.084 2.941 1 97.56 169 ARG B C 1
ATOM 3972 O O . ARG B 1 169 ? 6.859 0.885 2.225 1 97.56 169 ARG B O 1
ATOM 3979 N N . MET B 1 170 ? 6.234 -0.788 3.619 1 98.31 170 MET B N 1
ATOM 3980 C CA . MET B 1 170 ? 4.871 -0.272 3.742 1 98.31 170 MET B CA 1
ATOM 3981 C C . MET B 1 170 ? 4.758 0.676 4.93 1 98.31 170 MET B C 1
ATOM 3983 O O . MET B 1 170 ? 4.555 0.236 6.066 1 98.31 170 MET B O 1
ATOM 3987 N N . ALA B 1 171 ? 4.914 1.909 4.664 1 98.31 171 ALA B N 1
ATOM 3988 C CA . ALA B 1 171 ? 4.887 2.98 5.656 1 98.31 171 ALA B CA 1
ATOM 3989 C C . ALA B 1 171 ? 4.328 4.27 5.059 1 98.31 171 ALA B C 1
ATOM 3991 O O . ALA B 1 171 ? 4.484 4.523 3.861 1 98.31 171 ALA B O 1
ATOM 3992 N N . SER B 1 172 ? 3.65 4.977 5.812 1 98.31 172 SER B N 1
ATOM 3993 C CA . SER B 1 172 ? 3.084 6.273 5.449 1 98.31 172 SER B CA 1
ATOM 3994 C C . SER B 1 172 ? 3.357 7.316 6.527 1 98.31 172 SER B C 1
ATOM 3996 O O . SER B 1 172 ? 4.348 7.223 7.254 1 98.31 172 SER B O 1
ATOM 3998 N N . MET B 1 173 ? 2.646 8.43 6.504 1 97.75 173 MET B N 1
ATOM 3999 C CA . MET B 1 173 ? 2.682 9.453 7.547 1 97.75 173 MET B CA 1
ATOM 4000 C C . MET B 1 173 ? 1.555 9.234 8.555 1 97.75 173 MET B C 1
ATOM 4002 O O . MET B 1 173 ? 0.378 9.367 8.211 1 97.75 173 MET B O 1
ATOM 4006 N N . PRO B 1 174 ? 1.895 8.922 9.766 1 98.31 174 PRO B N 1
ATOM 4007 C CA . PRO B 1 174 ? 0.859 8.539 10.727 1 98.31 174 PRO B CA 1
ATOM 4008 C C . PRO B 1 174 ? 0.116 9.742 11.305 1 98.31 174 PRO B C 1
ATOM 4010 O O . PRO B 1 174 ? 0.646 10.859 11.312 1 98.31 174 PRO B O 1
ATOM 4013 N N . PRO B 1 175 ? -1.092 9.516 11.812 1 98.62 175 PRO B N 1
ATOM 4014 C CA . PRO B 1 175 ? -1.845 10.594 12.461 1 98.62 175 PRO B CA 1
ATOM 4015 C C . PRO B 1 175 ? -1.172 11.102 13.734 1 98.62 175 PRO B C 1
ATOM 4017 O O . PRO B 1 175 ? -1.205 12.297 14.016 1 98.62 175 PRO B O 1
ATOM 4020 N N . VAL B 1 176 ? -0.612 10.18 14.492 1 98.38 176 VAL B N 1
ATOM 4021 C CA . VAL B 1 176 ? 0.129 10.5 15.711 1 98.38 176 VAL B CA 1
ATOM 4022 C C . VAL B 1 176 ? 1.486 9.805 15.688 1 98.38 176 VAL B C 1
ATOM 4024 O O . VAL B 1 176 ? 1.566 8.594 15.445 1 98.38 176 VAL B O 1
ATOM 4027 N N . LEU B 1 177 ? 2.52 10.523 15.836 1 97 177 LEU B N 1
ATOM 4028 C CA . LEU B 1 177 ? 3.873 9.992 15.938 1 97 177 LEU B CA 1
ATOM 4029 C C . LEU B 1 177 ? 4.52 10.391 17.266 1 97 177 LEU B C 1
ATOM 4031 O O . LEU B 1 177 ? 4.691 11.578 17.531 1 97 177 LEU B O 1
ATOM 4035 N N . HIS B 1 178 ? 4.805 9.453 18.062 1 94.88 178 HIS B N 1
ATOM 4036 C CA . HIS B 1 178 ? 5.574 9.734 19.266 1 94.88 178 HIS B CA 1
ATOM 4037 C C . HIS B 1 178 ? 7.066 9.836 18.953 1 94.88 178 HIS B C 1
ATOM 4039 O O . HIS B 1 178 ? 7.66 8.906 18.406 1 94.88 178 HIS B O 1
ATOM 4045 N N . ALA B 1 179 ? 7.59 10.984 19.25 1 90.88 179 ALA B N 1
ATOM 4046 C CA . ALA B 1 179 ? 9.008 11.203 18.984 1 90.88 179 ALA B CA 1
ATOM 4047 C C . ALA B 1 179 ? 9.867 10.172 19.703 1 90.88 179 ALA B C 1
ATOM 4049 O O . ALA B 1 179 ? 9.523 9.727 20.797 1 90.88 179 ALA B O 1
ATOM 4050 N N . ASP B 1 180 ? 10.977 9.852 19.109 1 85.06 180 ASP B N 1
ATOM 4051 C CA . ASP B 1 180 ? 11.852 8.828 19.688 1 85.06 180 ASP B CA 1
ATOM 4052 C C . ASP B 1 180 ? 12.633 9.375 20.875 1 85.06 180 ASP B C 1
ATOM 4054 O O . ASP B 1 180 ? 12.805 8.688 21.875 1 85.06 180 ASP B O 1
ATOM 4058 N N . ASP B 1 181 ? 13.008 10.633 20.719 1 85.19 181 ASP B N 1
ATOM 4059 C CA . ASP B 1 181 ? 13.992 11.156 21.656 1 85.19 181 ASP B CA 1
ATOM 4060 C C . ASP B 1 181 ? 13.336 12.055 22.703 1 85.19 181 ASP B C 1
ATOM 4062 O O . ASP B 1 181 ? 13.945 12.383 23.719 1 85.19 181 ASP B O 1
ATOM 4066 N N . TYR B 1 182 ? 12.102 12.43 22.484 1 88.56 182 TYR B N 1
ATOM 4067 C CA . TYR B 1 182 ? 11.406 13.359 23.359 1 88.56 182 TYR B CA 1
ATOM 4068 C C . TYR B 1 182 ? 10 12.867 23.672 1 88.56 182 TYR B C 1
ATOM 4070 O O . TYR B 1 182 ? 9.414 12.109 22.906 1 88.56 182 TYR B O 1
ATOM 4078 N N . ASP B 1 183 ? 9.555 13.258 24.812 1 91.5 183 ASP B N 1
ATOM 4079 C CA . ASP B 1 183 ? 8.172 12.938 25.156 1 91.5 183 ASP B CA 1
ATOM 4080 C C . ASP B 1 183 ? 7.199 13.906 24.5 1 91.5 183 ASP B C 1
ATOM 4082 O O . ASP B 1 183 ? 6.496 14.656 25.172 1 91.5 183 ASP B O 1
ATOM 4086 N N . ILE B 1 184 ? 7.195 13.898 23.219 1 94.75 184 ILE B N 1
ATOM 4087 C CA . ILE B 1 184 ? 6.367 14.773 22.406 1 94.75 184 ILE B CA 1
ATOM 4088 C C . ILE B 1 184 ? 5.594 13.938 21.375 1 94.75 184 ILE B C 1
ATOM 4090 O O . ILE B 1 184 ? 6.172 13.078 20.703 1 94.75 184 ILE B O 1
ATOM 4094 N N . ALA B 1 185 ? 4.328 14.109 21.312 1 96.81 185 ALA B N 1
ATOM 4095 C CA . ALA B 1 185 ? 3.488 13.516 20.266 1 96.81 185 ALA B CA 1
ATOM 4096 C C . ALA B 1 185 ? 3.238 14.508 19.141 1 96.81 185 ALA B C 1
ATOM 4098 O O . ALA B 1 185 ? 2.756 15.617 19.359 1 96.81 185 ALA B O 1
ATOM 4099 N N . VAL B 1 186 ? 3.617 14.125 17.984 1 97.38 186 VAL B N 1
ATOM 4100 C CA . VAL B 1 186 ? 3.285 14.906 16.797 1 97.38 186 VAL B CA 1
ATOM 4101 C C . VAL B 1 186 ? 1.933 14.461 16.234 1 97.38 186 VAL B C 1
ATOM 4103 O O . VAL B 1 186 ? 1.758 13.297 15.875 1 97.38 186 VAL B O 1
ATOM 4106 N N . VAL B 1 187 ? 0.985 15.383 16.203 1 98.31 187 VAL B N 1
ATOM 4107 C CA . VAL B 1 187 ? -0.362 15.039 15.758 1 98.31 187 VAL B CA 1
ATOM 4108 C C . VAL B 1 187 ? -0.671 15.742 14.438 1 98.31 187 VAL B C 1
ATOM 4110 O O . VAL B 1 187 ? -0.209 16.859 14.203 1 98.31 187 VAL B O 1
ATOM 4113 N N . ARG B 1 188 ? -1.426 15.062 13.594 1 98.62 188 ARG B N 1
ATOM 4114 C CA . ARG B 1 188 ? -1.761 15.578 12.273 1 98.62 188 ARG B CA 1
ATOM 4115 C C . ARG B 1 188 ? -3.264 15.5 12.023 1 98.62 188 ARG B C 1
ATOM 4117 O O . ARG B 1 188 ? -3.738 14.609 11.312 1 98.62 188 ARG B O 1
ATOM 4124 N N . PRO B 1 189 ? -3.986 16.484 12.414 1 98.44 189 PRO B N 1
ATOM 4125 C CA . PRO B 1 189 ? -5.445 16.453 12.312 1 98.44 189 PRO B CA 1
ATOM 4126 C C . PRO B 1 189 ? -5.93 16.359 10.867 1 98.44 189 PRO B C 1
ATOM 4128 O O . PRO B 1 189 ? -7.004 15.812 10.609 1 98.44 189 PRO B O 1
ATOM 4131 N N . PHE B 1 190 ? -5.152 16.859 9.93 1 98.75 190 PHE B N 1
ATOM 4132 C CA . PHE B 1 190 ? -5.582 16.938 8.539 1 98.75 190 PHE B CA 1
ATOM 4133 C C . PHE B 1 190 ? -5.133 15.703 7.762 1 98.75 190 PHE B C 1
ATOM 4135 O O . PHE B 1 190 ? -5.289 15.641 6.539 1 98.75 190 PHE B O 1
ATOM 4142 N N . ILE B 1 191 ? -4.68 14.648 8.414 1 98.75 191 ILE B N 1
ATOM 4143 C CA . ILE B 1 191 ? -3.984 13.547 7.754 1 98.75 191 ILE B CA 1
ATOM 4144 C C . ILE B 1 191 ? -4.969 12.758 6.887 1 98.75 191 ILE B C 1
ATOM 4146 O O . ILE B 1 191 ? -4.559 11.961 6.039 1 98.75 191 ILE B O 1
ATOM 4150 N N . LYS B 1 192 ? -6.285 12.977 7.078 1 98.38 192 LYS B N 1
ATOM 4151 C CA . LYS B 1 192 ? -7.305 12.352 6.238 1 98.38 192 LYS B CA 1
ATOM 4152 C C . LYS B 1 192 ? -8.094 13.406 5.461 1 98.38 192 LYS B C 1
ATOM 4154 O O . LYS B 1 192 ? -9.148 13.102 4.895 1 98.38 192 LYS B O 1
ATOM 4159 N N . THR B 1 193 ? -7.668 14.609 5.477 1 98.5 193 THR B N 1
ATOM 4160 C CA . THR B 1 193 ? -8.336 15.711 4.797 1 98.5 193 THR B CA 1
ATOM 4161 C C . THR B 1 193 ? -7.715 15.953 3.422 1 98.5 193 THR B C 1
ATOM 4163 O O . THR B 1 193 ? -6.492 15.984 3.281 1 98.5 193 THR B O 1
ATOM 4166 N N . ALA B 1 194 ? -8.555 16.203 2.49 1 97.81 194 ALA B N 1
ATOM 4167 C CA . ALA B 1 194 ? -8.086 16.391 1.12 1 97.81 194 ALA B CA 1
ATOM 4168 C C . ALA B 1 194 ? -7.391 17.75 0.966 1 97.81 194 ALA B C 1
ATOM 4170 O O . ALA B 1 194 ? -7.879 18.766 1.466 1 97.81 194 ALA B O 1
ATOM 4171 N N . GLU B 1 195 ? -6.309 17.703 0.254 1 97.44 195 GLU B N 1
ATOM 4172 C CA . GLU B 1 195 ? -5.578 18.938 -0.02 1 97.44 195 GLU B CA 1
ATOM 4173 C C . GLU B 1 195 ? -6.453 19.953 -0.763 1 97.44 195 GLU B C 1
ATOM 4175 O O . GLU B 1 195 ? -6.34 21.156 -0.549 1 97.44 195 GLU B O 1
ATOM 4180 N N . ALA B 1 196 ? -7.297 19.469 -1.646 1 96.75 196 ALA B N 1
ATOM 4181 C CA . ALA B 1 196 ? -8.164 20.328 -2.447 1 96.75 196 ALA B CA 1
ATOM 4182 C C . ALA B 1 196 ? -9.062 21.188 -1.559 1 96.75 196 ALA B C 1
ATOM 4184 O O . ALA B 1 196 ? -9.297 22.359 -1.853 1 96.75 196 ALA B O 1
ATOM 4185 N N . ASP B 1 197 ? -9.578 20.641 -0.516 1 97.88 197 ASP B N 1
ATOM 4186 C CA . ASP B 1 197 ? -10.414 21.391 0.419 1 97.88 197 ASP B CA 1
ATOM 4187 C C . ASP B 1 197 ? -9.594 22.453 1.148 1 97.88 197 ASP B C 1
ATOM 4189 O O . ASP B 1 197 ? -10.047 23.594 1.309 1 97.88 197 ASP B O 1
ATOM 4193 N N . ILE B 1 198 ? -8.438 22.078 1.53 1 98.25 198 ILE B N 1
ATOM 4194 C CA . ILE B 1 198 ? -7.543 23 2.227 1 98.25 198 ILE B CA 1
ATOM 4195 C C . ILE B 1 198 ? -7.195 24.172 1.312 1 98.25 198 ILE B C 1
ATOM 4197 O O . ILE B 1 198 ? -7.23 25.328 1.735 1 98.25 198 ILE B O 1
ATOM 4201 N N . ARG B 1 199 ? -6.918 23.875 0.13 1 97.56 199 ARG B N 1
ATOM 4202 C CA . ARG B 1 199 ? -6.578 24.891 -0.856 1 97.56 199 ARG B CA 1
ATOM 4203 C C . ARG B 1 199 ? -7.746 25.844 -1.076 1 97.56 199 ARG B C 1
ATOM 4205 O O . ARG B 1 199 ? -7.555 27.062 -1.146 1 97.56 199 ARG B O 1
ATOM 4212 N N . THR B 1 200 ? -8.875 25.344 -1.169 1 97.81 200 THR B N 1
ATOM 4213 C CA . THR B 1 200 ? -10.078 26.141 -1.379 1 97.81 200 THR B CA 1
ATOM 4214 C C . THR B 1 200 ? -10.289 27.109 -0.218 1 97.81 200 THR B C 1
ATOM 4216 O O . THR B 1 200 ? -10.508 28.312 -0.429 1 97.81 200 THR B O 1
ATOM 4219 N N . TYR B 1 201 ? -10.18 26.641 0.929 1 97.25 201 TYR B N 1
ATOM 4220 C CA . TYR B 1 201 ? -10.391 27.469 2.105 1 97.25 201 TYR B CA 1
ATOM 4221 C C . TYR B 1 201 ? -9.273 28.5 2.246 1 97.25 201 TYR B C 1
ATOM 4223 O O . TYR B 1 201 ? -9.523 29.672 2.547 1 97.25 201 TYR B O 1
ATOM 4231 N N . SER B 1 202 ? -8.062 28.047 2.051 1 96.88 202 SER B N 1
ATOM 4232 C CA . SER B 1 202 ? -6.914 28.938 2.145 1 96.88 202 SER B CA 1
ATOM 4233 C C . SER B 1 202 ? -7.051 30.125 1.183 1 96.88 202 SER B C 1
ATOM 4235 O O . SER B 1 202 ? -6.766 31.266 1.547 1 96.88 202 SER B O 1
ATOM 4237 N N . ARG B 1 203 ? -7.453 29.875 -0.011 1 96.19 203 ARG B N 1
ATOM 4238 C CA . ARG B 1 203 ? -7.633 30.922 -1.009 1 96.19 203 ARG B CA 1
ATOM 4239 C C . ARG B 1 203 ? -8.68 31.938 -0.559 1 96.19 203 ARG B C 1
ATOM 4241 O O . ARG B 1 203 ? -8.516 33.125 -0.763 1 96.19 203 ARG B O 1
ATOM 4248 N N . TYR B 1 204 ? -9.672 31.438 -0.007 1 95.81 204 TYR B N 1
ATOM 4249 C CA . TYR B 1 204 ? -10.719 32.312 0.507 1 95.81 204 TYR B CA 1
ATOM 4250 C C . TYR B 1 204 ? -10.188 33.219 1.615 1 95.81 204 TYR B C 1
ATOM 4252 O O . TYR B 1 204 ? -10.438 34.438 1.62 1 95.81 204 TYR B O 1
ATOM 4260 N N . LEU B 1 205 ? -9.469 32.625 2.566 1 94.06 205 LEU B N 1
ATOM 4261 C CA . LEU B 1 205 ? -8.906 33.406 3.686 1 94.06 205 LEU B CA 1
ATOM 4262 C C . LEU B 1 205 ? -7.918 34.438 3.193 1 94.06 205 LEU B C 1
ATOM 4264 O O . LEU B 1 205 ? -7.883 35.562 3.713 1 94.06 205 LEU B O 1
ATOM 4268 N N . GLU B 1 206 ? -7.16 34.062 2.254 1 94.31 206 GLU B N 1
ATOM 4269 C CA . GLU B 1 206 ? -6.195 35 1.674 1 94.31 206 GLU B CA 1
ATOM 4270 C C . GLU B 1 206 ? -6.902 36.156 1.007 1 94.31 206 GLU B C 1
ATOM 4272 O O . GLU B 1 206 ? -6.562 37.312 1.261 1 94.31 206 GLU B O 1
ATOM 4277 N N . ARG B 1 207 ? -7.887 35.938 0.265 1 93.5 207 ARG B N 1
ATOM 4278 C CA . ARG B 1 207 ? -8.547 36.938 -0.55 1 93.5 207 ARG B CA 1
ATOM 4279 C C . ARG B 1 207 ? -9.492 37.781 0.294 1 93.5 207 ARG B C 1
ATOM 4281 O O . ARG B 1 207 ? -9.508 39 0.165 1 93.5 207 ARG B O 1
ATOM 4288 N N . GLU B 1 208 ? -10.219 37.125 1.146 1 91.5 208 GLU B N 1
ATOM 4289 C CA . GLU B 1 208 ? -11.32 37.812 1.825 1 91.5 208 GLU B CA 1
ATOM 4290 C C . GLU B 1 208 ? -10.891 38.312 3.201 1 91.5 208 GLU B C 1
ATOM 4292 O O . GLU B 1 208 ? -11.453 39.281 3.719 1 91.5 208 GLU B O 1
ATOM 4297 N N . GLN B 1 209 ? -9.898 37.688 3.742 1 90.06 209 GLN B N 1
ATOM 4298 C CA . GLN B 1 209 ? -9.523 38.062 5.102 1 90.06 209 GLN B CA 1
ATOM 4299 C C . GLN B 1 209 ? -8.086 38.562 5.16 1 90.06 209 GLN B C 1
ATOM 4301 O O . GLN B 1 209 ? -7.566 38.844 6.238 1 90.06 209 GLN B O 1
ATOM 4306 N N . GLY B 1 210 ? -7.414 38.562 4.086 1 91.94 210 GLY B N 1
ATOM 4307 C CA . GLY B 1 210 ? -6.07 39.125 4.016 1 91.94 210 GLY B CA 1
ATOM 4308 C C . GLY B 1 210 ? -5.027 38.25 4.684 1 91.94 210 GLY B C 1
ATOM 4309 O O . GLY B 1 210 ? -4.004 38.75 5.156 1 91.94 210 GLY B O 1
ATOM 4310 N N . MET B 1 211 ? -5.293 36.969 4.879 1 93.19 211 MET B N 1
ATOM 4311 C CA . MET B 1 211 ? -4.332 36.062 5.48 1 93.19 211 MET B CA 1
ATOM 4312 C C . MET B 1 211 ? -3.057 36 4.648 1 93.19 211 MET B C 1
ATOM 4314 O O . MET B 1 211 ? -3.104 35.688 3.457 1 93.19 211 MET B O 1
ATOM 4318 N N . PRO B 1 212 ? -1.913 36.281 5.207 1 93.88 212 PRO B N 1
ATOM 4319 C CA . PRO B 1 212 ? -0.675 36.281 4.426 1 93.88 212 PRO B CA 1
ATOM 4320 C C . PRO B 1 212 ? -0.138 34.875 4.18 1 93.88 212 PRO B C 1
ATOM 4322 O O . PRO B 1 212 ? 0.195 34.156 5.129 1 93.88 212 PRO B O 1
ATOM 4325 N N . ILE B 1 213 ? -0.1 34.5 2.963 1 91.62 213 ILE B N 1
ATOM 4326 C CA . ILE B 1 213 ? 0.588 33.281 2.6 1 91.62 213 ILE B CA 1
ATOM 4327 C C . ILE B 1 213 ? 2.045 33.594 2.258 1 91.62 213 ILE B C 1
ATOM 4329 O O . ILE B 1 213 ? 2.326 34.375 1.358 1 91.62 213 ILE B O 1
ATOM 4333 N N . VAL B 1 214 ? 2.914 32.938 2.975 1 88.25 214 VAL B N 1
ATOM 4334 C CA . VAL B 1 214 ? 4.328 33.25 2.811 1 88.25 214 VAL B CA 1
ATOM 4335 C C . VAL B 1 214 ? 5.086 32 2.35 1 88.25 214 VAL B C 1
ATOM 4337 O O . VAL B 1 214 ? 4.809 30.906 2.812 1 88.25 214 VAL B O 1
ATOM 4340 N N . SER B 1 215 ? 5.91 32.125 1.324 1 79.12 215 SER B N 1
ATOM 4341 C CA . SER B 1 215 ? 6.781 31.062 0.864 1 79.12 215 SER B CA 1
ATOM 4342 C C . SER B 1 215 ? 8.055 30.984 1.698 1 79.12 215 SER B C 1
ATOM 4344 O O . SER B 1 215 ? 8.422 31.953 2.369 1 79.12 215 SER B O 1
ATOM 4346 N N . CYS B 1 216 ? 8.633 29.812 1.698 1 69.5 216 CYS B N 1
ATOM 4347 C CA . CYS B 1 216 ? 9.82 29.625 2.529 1 69.5 216 CYS B CA 1
ATOM 4348 C C . CYS B 1 216 ? 10.984 30.453 2.018 1 69.5 216 CYS B C 1
ATOM 4350 O O . CYS B 1 216 ? 11.969 30.672 2.734 1 69.5 216 CYS B O 1
ATOM 4352 N N . SER B 1 217 ? 10.914 31.031 0.854 1 65.38 217 SER B N 1
ATOM 4353 C CA . SER B 1 217 ? 11.938 31.875 0.255 1 65.38 217 SER B CA 1
ATOM 4354 C C . SER B 1 217 ? 13.297 31.188 0.255 1 65.38 217 SER B C 1
ATOM 4356 O O . SER B 1 217 ? 14.328 31.844 0.42 1 65.38 217 SER B O 1
ATOM 4358 N N . CYS B 1 218 ? 13.18 29.812 0.341 1 68.81 218 CYS B N 1
ATOM 4359 C CA . CYS B 1 218 ? 14.43 29.047 0.326 1 68.81 218 CYS B CA 1
ATOM 4360 C C . CYS B 1 218 ? 15.164 29.234 -0.998 1 68.81 218 CYS B C 1
ATOM 4362 O O . CYS B 1 218 ? 14.586 29.031 -2.066 1 68.81 218 CYS B O 1
ATOM 4364 N N . PRO B 1 219 ? 16.391 29.844 -0.901 1 65 219 PRO B N 1
ATOM 4365 C CA . PRO B 1 219 ? 17.141 30 -2.148 1 65 219 PRO B CA 1
ATOM 4366 C C . PRO B 1 219 ? 17.359 28.672 -2.873 1 65 219 PRO B C 1
ATOM 4368 O O . PRO B 1 219 ? 17.672 28.656 -4.062 1 65 219 PRO B O 1
ATOM 4371 N N . TYR B 1 220 ? 17.156 27.656 -2.203 1 64 220 TYR B N 1
ATOM 4372 C CA . TYR B 1 220 ? 17.375 26.328 -2.777 1 64 220 TYR B CA 1
ATOM 4373 C C . TYR B 1 220 ? 16.062 25.688 -3.188 1 64 220 TYR B C 1
ATOM 4375 O O . TYR B 1 220 ? 16.031 24.531 -3.619 1 64 220 TYR B O 1
ATOM 4383 N N . ALA B 1 221 ? 14.992 26.688 -3.051 1 58.34 221 ALA B N 1
ATOM 4384 C CA . ALA B 1 221 ? 13.633 26.25 -3.342 1 58.34 221 ALA B CA 1
ATOM 4385 C C . ALA B 1 221 ? 13.461 25.922 -4.824 1 58.34 221 ALA B C 1
ATOM 4387 O O . ALA B 1 221 ? 14.055 26.594 -5.68 1 58.34 221 ALA B O 1
ATOM 4388 N N . GLY B 1 222 ? 13.008 24.75 -5.133 1 54.38 222 GLY B N 1
ATOM 4389 C CA . GLY B 1 222 ? 12.742 24.406 -6.523 1 54.38 222 GLY B CA 1
ATOM 4390 C C . GLY B 1 222 ? 13.492 23.156 -6.98 1 54.38 222 GLY B C 1
ATOM 4391 O O . GLY B 1 222 ? 13.281 22.672 -8.094 1 54.38 222 GLY B O 1
ATOM 4392 N N . GLN B 1 223 ? 14.492 22.984 -6.305 1 50.97 223 GLN B N 1
ATOM 4393 C CA . GLN B 1 223 ? 15.078 21.719 -6.719 1 50.97 223 GLN B CA 1
ATOM 4394 C C . GLN B 1 223 ? 14.203 20.531 -6.305 1 50.97 223 GLN B C 1
ATOM 4396 O O . GLN B 1 223 ? 14.195 20.141 -5.137 1 50.97 223 GLN B O 1
ATOM 4401 N N . PRO B 1 224 ? 13.148 20.531 -7.141 1 52.56 224 PRO B N 1
ATOM 4402 C CA . PRO B 1 224 ? 12.148 19.531 -6.77 1 52.56 224 PRO B CA 1
ATOM 4403 C C . PRO B 1 224 ? 12.766 18.25 -6.23 1 52.56 224 PRO B C 1
ATOM 4405 O O . PRO B 1 224 ? 13.797 17.797 -6.73 1 52.56 224 PRO B O 1
ATOM 4408 N N . GLU B 1 225 ? 12.367 18.016 -4.871 1 57.78 225 GLU B N 1
ATOM 4409 C CA . GLU B 1 225 ? 12.75 16.672 -4.449 1 57.78 225 GLU B CA 1
ATOM 4410 C C . GLU B 1 225 ? 12.234 15.625 -5.422 1 57.78 225 GLU B C 1
ATOM 4412 O O . GLU B 1 225 ? 11.023 15.438 -5.559 1 57.78 225 GLU B O 1
ATOM 4417 N N . HIS B 1 226 ? 13.055 15.062 -6.172 1 61.47 226 HIS B N 1
ATOM 4418 C CA . HIS B 1 226 ? 12.773 14.117 -7.246 1 61.47 226 HIS B CA 1
ATOM 4419 C C . HIS B 1 226 ? 11.789 13.047 -6.797 1 61.47 226 HIS B C 1
ATOM 4421 O O . HIS B 1 226 ? 10.852 12.711 -7.531 1 61.47 226 HIS B O 1
ATOM 4427 N N . GLY B 1 227 ? 11.789 12.82 -5.484 1 70.38 227 GLY B N 1
ATOM 4428 C CA . GLY B 1 227 ? 10.922 11.75 -5.016 1 70.38 227 GLY B CA 1
ATOM 4429 C C . GLY B 1 227 ? 9.484 12.18 -4.844 1 70.38 227 GLY B C 1
ATOM 4430 O O . GLY B 1 227 ? 8.562 11.461 -5.242 1 70.38 227 GLY B O 1
ATOM 4431 N N . ARG B 1 228 ? 9.305 13.383 -4.438 1 73.69 228 ARG B N 1
ATOM 4432 C CA . ARG B 1 228 ? 7.957 13.875 -4.18 1 73.69 228 ARG B CA 1
ATOM 4433 C C . ARG B 1 228 ? 7.234 14.195 -5.48 1 73.69 228 ARG B C 1
ATOM 4435 O O . ARG B 1 228 ? 6.027 13.977 -5.598 1 73.69 228 ARG B O 1
ATOM 4442 N N . VAL B 1 229 ? 7.98 14.688 -6.352 1 78.44 229 VAL B N 1
ATOM 4443 C CA . VAL B 1 229 ? 7.391 14.961 -7.656 1 78.44 229 VAL B CA 1
ATOM 4444 C C . VAL B 1 229 ? 6.918 13.656 -8.297 1 78.44 229 VAL B C 1
ATOM 4446 O O . VAL B 1 229 ? 5.82 13.602 -8.859 1 78.44 229 VAL B O 1
ATOM 4449 N N . ILE B 1 230 ? 7.703 12.68 -8.102 1 85.94 230 ILE B N 1
ATOM 4450 C CA . ILE B 1 230 ? 7.402 11.391 -8.711 1 85.94 230 ILE B CA 1
ATOM 4451 C C . ILE B 1 230 ? 6.184 10.773 -8.023 1 85.94 230 ILE B C 1
ATOM 4453 O O . ILE B 1 230 ? 5.254 10.312 -8.695 1 85.94 230 ILE B O 1
ATOM 4457 N N . SER B 1 231 ? 6.16 10.805 -6.754 1 91.69 231 SER B N 1
ATOM 4458 C CA . SER B 1 231 ? 5.031 10.227 -6.031 1 91.69 231 SER B CA 1
ATOM 4459 C C . SER B 1 231 ? 3.74 10.984 -6.324 1 91.69 231 SER B C 1
ATOM 4461 O O . SER B 1 231 ? 2.67 10.375 -6.43 1 91.69 231 SER B O 1
ATOM 4463 N N . ALA B 1 232 ? 3.881 12.258 -6.473 1 92 232 ALA B N 1
ATOM 4464 C CA . ALA B 1 232 ? 2.707 13.062 -6.801 1 92 232 ALA B CA 1
ATOM 4465 C C . ALA B 1 232 ? 2.154 12.695 -8.172 1 92 232 ALA B C 1
ATOM 4467 O O . ALA B 1 232 ? 0.938 12.625 -8.359 1 92 232 ALA B O 1
ATOM 4468 N N . LYS B 1 233 ? 3.018 12.492 -9.07 1 92.62 233 LYS B N 1
ATOM 4469 C CA . LYS B 1 233 ? 2.611 12.086 -10.414 1 92.62 233 LYS B CA 1
ATOM 4470 C C . LYS B 1 233 ? 1.897 10.734 -10.383 1 92.62 233 LYS B C 1
ATOM 4472 O O . LYS B 1 233 ? 0.871 10.555 -11.039 1 92.62 233 LYS B O 1
ATOM 4477 N N . ILE B 1 234 ? 2.424 9.844 -9.641 1 95.5 234 ILE B N 1
ATOM 4478 C CA . ILE B 1 234 ? 1.823 8.516 -9.508 1 95.5 234 ILE B CA 1
ATOM 4479 C C . ILE B 1 234 ? 0.431 8.641 -8.898 1 95.5 234 ILE B C 1
ATOM 4481 O O . ILE B 1 234 ? -0.531 8.062 -9.398 1 95.5 234 ILE B O 1
ATOM 4485 N N . LEU B 1 235 ? 0.36 9.398 -7.859 1 96.81 235 LEU B N 1
ATOM 4486 C CA . LEU B 1 235 ? -0.907 9.578 -7.16 1 96.81 235 LEU B CA 1
ATOM 4487 C C . LEU B 1 235 ? -1.955 10.188 -8.078 1 96.81 235 LEU B C 1
ATOM 4489 O O . LEU B 1 235 ? -3.105 9.742 -8.102 1 96.81 235 LEU B O 1
ATOM 4493 N N . GLU B 1 236 ? -1.55 11.172 -8.805 1 94.81 236 GLU B N 1
ATOM 4494 C CA . GLU B 1 236 ? -2.461 11.812 -9.742 1 94.81 236 GLU B CA 1
ATOM 4495 C C . GLU B 1 236 ? -2.93 10.836 -10.812 1 94.81 236 GLU B C 1
ATOM 4497 O O . GLU B 1 236 ? -4.105 10.82 -11.18 1 94.81 236 GLU B O 1
ATOM 4502 N N . SER B 1 237 ? -2.025 10.062 -11.297 1 93.62 237 SER B N 1
ATOM 4503 C CA . SER B 1 237 ? -2.367 9.07 -12.305 1 93.62 237 SER B CA 1
ATOM 4504 C C . SER B 1 237 ? -3.359 8.047 -11.766 1 93.62 237 SER B C 1
ATOM 4506 O O . SER B 1 237 ? -4.301 7.66 -12.461 1 93.62 237 SER B O 1
ATOM 4508 N N . ILE B 1 238 ? -3.166 7.648 -10.562 1 96.69 238 ILE B N 1
ATOM 4509 C CA . ILE B 1 238 ? -4.066 6.695 -9.922 1 96.69 238 ILE B CA 1
ATOM 4510 C C . ILE B 1 238 ? -5.465 7.301 -9.805 1 96.69 238 ILE B C 1
ATOM 4512 O O . ILE B 1 238 ? -6.457 6.66 -10.156 1 96.69 238 ILE B O 1
ATOM 4516 N N . GLU B 1 239 ? -5.488 8.531 -9.367 1 95.88 239 GLU B N 1
ATOM 4517 C CA . GLU B 1 239 ? -6.773 9.203 -9.195 1 95.88 239 GLU B CA 1
ATOM 4518 C C . GLU B 1 239 ? -7.477 9.406 -10.531 1 95.88 239 GLU B C 1
ATOM 4520 O O . GLU B 1 239 ? -8.703 9.328 -10.609 1 95.88 239 GLU B O 1
ATOM 4525 N N . GLN B 1 240 ? -6.762 9.688 -11.57 1 93.5 240 GLN B N 1
ATOM 4526 C CA . GLN B 1 240 ? -7.332 9.844 -12.906 1 93.5 240 GLN B CA 1
ATOM 4527 C C . GLN B 1 240 ? -7.883 8.516 -13.422 1 93.5 240 GLN B C 1
ATOM 4529 O O . GLN B 1 240 ? -8.914 8.492 -14.102 1 93.5 240 GLN B O 1
ATOM 4534 N N . THR B 1 241 ? -7.215 7.445 -13.094 1 93.06 241 THR B N 1
ATOM 4535 C CA . THR B 1 241 ? -7.598 6.117 -13.562 1 93.06 241 THR B CA 1
ATOM 4536 C C . THR B 1 241 ? -8.773 5.578 -12.758 1 93.06 241 THR B C 1
ATOM 4538 O O . THR B 1 241 ? -9.672 4.934 -13.305 1 93.06 241 THR B O 1
ATOM 4541 N N . VAL B 1 242 ? -8.734 5.855 -11.469 1 94.75 242 VAL B N 1
ATOM 4542 C CA . VAL B 1 242 ? -9.789 5.418 -10.555 1 94.75 242 VAL B CA 1
ATOM 4543 C C . VAL B 1 242 ? -10.266 6.602 -9.719 1 94.75 242 VAL B C 1
ATOM 4545 O O . VAL B 1 242 ? -9.766 6.836 -8.617 1 94.75 242 VAL B O 1
ATOM 4548 N N . PRO B 1 243 ? -11.258 7.289 -10.195 1 94.69 243 PRO B N 1
ATOM 4549 C CA . PRO B 1 243 ? -11.773 8.414 -9.406 1 94.69 243 PRO B CA 1
ATOM 4550 C C . PRO B 1 243 ? -12.203 7.996 -8 1 94.69 243 PRO B C 1
ATOM 4552 O O . PRO B 1 243 ? -12.914 7 -7.832 1 94.69 243 PRO B O 1
ATOM 4555 N N . GLY B 1 244 ? -11.766 8.711 -7.016 1 95.25 244 GLY B N 1
ATOM 4556 C CA . GLY B 1 244 ? -12.07 8.383 -5.633 1 95.25 244 GLY B CA 1
ATOM 4557 C C . GLY B 1 244 ? -11.023 7.496 -4.984 1 95.25 244 GLY B C 1
ATOM 4558 O O . GLY B 1 244 ? -11.148 7.141 -3.812 1 95.25 244 GLY B O 1
ATOM 4559 N N . ALA B 1 245 ? -9.969 7.219 -5.703 1 97.25 245 ALA B N 1
ATOM 4560 C CA . ALA B 1 245 ? -8.93 6.312 -5.219 1 97.25 245 ALA B CA 1
ATOM 4561 C C . ALA B 1 245 ? -8.234 6.883 -3.986 1 97.25 245 ALA B C 1
ATOM 4563 O O . ALA B 1 245 ? -7.871 6.141 -3.07 1 97.25 245 ALA B O 1
ATOM 4564 N N . LYS B 1 246 ? -8.047 8.18 -3.951 1 97.62 246 LYS B N 1
ATOM 4565 C CA . LYS B 1 246 ? -7.367 8.789 -2.814 1 97.62 246 LYS B CA 1
ATOM 4566 C C . LYS B 1 246 ? -8.086 8.477 -1.507 1 97.62 246 LYS B C 1
ATOM 4568 O O . LYS B 1 246 ? -7.453 8.117 -0.514 1 97.62 246 LYS B O 1
ATOM 4573 N N . TRP B 1 247 ? -9.352 8.641 -1.556 1 97.19 247 TRP B N 1
ATOM 4574 C CA . TRP B 1 247 ? -10.148 8.367 -0.365 1 97.19 247 TRP B CA 1
ATOM 4575 C C . TRP B 1 247 ? -10.031 6.895 0.034 1 97.19 247 TRP B C 1
ATOM 4577 O O . TRP B 1 247 ? -9.852 6.578 1.212 1 97.19 247 TRP B O 1
ATOM 4587 N N . SER B 1 248 ? -10.102 6.023 -0.929 1 97.88 248 SER B N 1
ATOM 4588 C CA . SER B 1 248 ? -9.969 4.594 -0.67 1 97.88 248 SER B CA 1
ATOM 4589 C C . SER B 1 248 ? -8.594 4.262 -0.095 1 97.88 248 SER B C 1
ATOM 4591 O O . SER B 1 248 ? -8.484 3.49 0.858 1 97.88 248 SER B O 1
ATOM 4593 N N . MET B 1 249 ? -7.641 4.891 -0.664 1 98.62 249 MET B N 1
ATOM 4594 C CA . MET B 1 249 ? -6.262 4.629 -0.255 1 98.62 249 MET B CA 1
ATOM 4595 C C . MET B 1 249 ? -6.027 5.074 1.185 1 98.62 249 MET B C 1
ATOM 4597 O O . MET B 1 249 ? -5.348 4.391 1.949 1 98.62 249 MET B O 1
ATOM 4601 N N . VAL B 1 250 ? -6.547 6.203 1.525 1 98.44 250 VAL B N 1
ATOM 4602 C CA . VAL B 1 250 ? -6.328 6.684 2.887 1 98.44 250 VAL B CA 1
ATOM 4603 C C . VAL B 1 250 ? -7.055 5.773 3.875 1 98.44 250 VAL B C 1
ATOM 4605 O O . VAL B 1 250 ? -6.562 5.535 4.984 1 98.44 250 VAL B O 1
ATOM 4608 N N . GLN B 1 251 ? -8.203 5.293 3.549 1 98.06 251 GLN B N 1
ATOM 4609 C CA . GLN B 1 251 ? -8.898 4.316 4.383 1 98.06 251 GLN B CA 1
ATOM 4610 C C . GLN B 1 251 ? -8.07 3.047 4.555 1 98.06 251 GLN B C 1
ATOM 4612 O O . GLN B 1 251 ? -8.008 2.48 5.648 1 98.06 251 GLN B O 1
ATOM 4617 N N . ALA B 1 252 ? -7.418 2.656 3.492 1 98.62 252 ALA B N 1
ATOM 4618 C CA . ALA B 1 252 ? -6.609 1.44 3.51 1 98.62 252 ALA B CA 1
ATOM 4619 C C . ALA B 1 252 ? -5.457 1.563 4.5 1 98.62 252 ALA B C 1
ATOM 4621 O O . ALA B 1 252 ? -5.016 0.567 5.078 1 98.62 252 ALA B O 1
ATOM 4622 N N . LEU B 1 253 ? -4.98 2.793 4.703 1 98.69 253 LEU B N 1
ATOM 4623 C CA . LEU B 1 253 ? -3.885 3.012 5.641 1 98.69 253 LEU B CA 1
ATOM 4624 C C . LEU B 1 253 ? -4.273 2.564 7.047 1 98.69 253 LEU B C 1
ATOM 4626 O O . LEU B 1 253 ? -3.412 2.203 7.848 1 98.69 253 LEU B O 1
ATOM 4630 N N . GLY B 1 254 ? -5.543 2.596 7.348 1 98.44 254 GLY B N 1
ATOM 4631 C CA . GLY B 1 254 ? -6.027 2.215 8.664 1 98.44 254 GLY B CA 1
ATOM 4632 C C . GLY B 1 254 ? -6.703 0.855 8.68 1 98.44 254 GLY B C 1
ATOM 4633 O O . GLY B 1 254 ? -7.289 0.461 9.688 1 98.44 254 GLY B O 1
ATOM 4634 N N . ASN B 1 255 ? -6.703 0.186 7.629 1 98.31 255 ASN B N 1
ATOM 4635 C CA . ASN B 1 255 ? -7.418 -1.073 7.449 1 98.31 255 ASN B CA 1
ATOM 4636 C C . ASN B 1 255 ? -6.523 -2.143 6.828 1 98.31 255 ASN B C 1
ATOM 4638 O O . ASN B 1 255 ? -6.797 -2.627 5.727 1 98.31 255 ASN B O 1
ATOM 4642 N N . ILE B 1 256 ? -5.523 -2.578 7.59 1 98.56 256 ILE B N 1
ATOM 4643 C CA . ILE B 1 256 ? -4.531 -3.533 7.105 1 98.56 256 ILE B CA 1
ATOM 4644 C C . ILE B 1 256 ? -4.965 -4.953 7.465 1 98.56 256 ILE B C 1
ATOM 4646 O O . ILE B 1 256 ? -5.359 -5.219 8.602 1 98.56 256 ILE B O 1
ATOM 4650 N N . ALA B 1 257 ? -4.945 -5.867 6.484 1 98.12 257 ALA B N 1
ATOM 4651 C CA . ALA B 1 257 ? -5.238 -7.281 6.699 1 98.12 257 ALA B CA 1
ATOM 4652 C C . ALA B 1 257 ? -3.969 -8.125 6.598 1 98.12 257 ALA B C 1
ATOM 4654 O O . ALA B 1 257 ? -3.65 -8.648 5.527 1 98.12 257 ALA B O 1
ATOM 4655 N N . PRO B 1 258 ? -3.297 -8.344 7.707 1 97.81 258 PRO B N 1
ATOM 4656 C CA . PRO B 1 258 ? -1.997 -9.016 7.684 1 97.81 258 PRO B CA 1
ATOM 4657 C C . PRO B 1 258 ? -2.066 -10.406 7.059 1 97.81 258 PRO B C 1
ATOM 4659 O O . PRO B 1 258 ? -1.122 -10.836 6.391 1 97.81 258 PRO B O 1
ATOM 4662 N N . ARG B 1 259 ? -3.16 -11.133 7.207 1 96.56 259 ARG B N 1
ATOM 4663 C CA . ARG B 1 259 ? -3.35 -12.484 6.68 1 96.56 259 ARG B CA 1
ATOM 4664 C C . ARG B 1 259 ? -3.213 -12.5 5.16 1 96.56 259 ARG B C 1
ATOM 4666 O O . ARG B 1 259 ? -2.926 -13.539 4.57 1 96.56 259 ARG B O 1
ATOM 4673 N N . PHE B 1 260 ? -3.434 -11.391 4.582 1 98 260 PHE B N 1
ATOM 4674 C CA . PHE B 1 260 ? -3.43 -11.312 3.125 1 98 260 PHE B CA 1
ATOM 4675 C C . PHE B 1 260 ? -2.219 -10.531 2.629 1 98 260 PHE B C 1
ATOM 4677 O O . PHE B 1 260 ? -2.178 -10.109 1.471 1 98 260 PHE B O 1
ATOM 4684 N N . MET B 1 261 ? -1.304 -10.281 3.471 1 98.5 261 MET B N 1
ATOM 4685 C CA . MET B 1 261 ? -0.039 -9.633 3.123 1 98.5 261 MET B CA 1
ATOM 4686 C C . MET B 1 261 ? 1.105 -10.641 3.135 1 98.5 261 MET B C 1
ATOM 4688 O O . MET B 1 261 ? 0.896 -11.828 2.875 1 98.5 261 MET B O 1
ATOM 4692 N N . HIS B 1 262 ? 2.432 -10.219 3.232 1 98.62 262 HIS B N 1
ATOM 4693 C CA . HIS B 1 262 ? 3.566 -11.141 3.203 1 98.62 262 HIS B CA 1
ATOM 4694 C C . HIS B 1 262 ? 4.402 -11.023 4.473 1 98.62 262 HIS B C 1
ATOM 4696 O O . HIS B 1 262 ? 5.527 -11.523 4.531 1 98.62 262 HIS B O 1
ATOM 4702 N N . ASP B 1 263 ? 3.873 -10.289 5.473 1 98.12 263 ASP B N 1
ATOM 4703 C CA . ASP B 1 263 ? 4.688 -9.953 6.637 1 98.12 263 ASP B CA 1
ATOM 4704 C C . ASP B 1 263 ? 4.594 -11.039 7.703 1 98.12 263 ASP B C 1
ATOM 4706 O O . ASP B 1 263 ? 3.582 -11.148 8.398 1 98.12 263 ASP B O 1
ATOM 4710 N N . THR B 1 264 ? 5.656 -11.758 7.926 1 96.94 264 THR B N 1
ATOM 4711 C CA . THR B 1 264 ? 5.668 -12.898 8.836 1 96.94 264 THR B CA 1
ATOM 4712 C C . THR B 1 264 ? 5.645 -12.422 10.289 1 96.94 264 THR B C 1
ATOM 4714 O O . THR B 1 264 ? 5.328 -13.195 11.195 1 96.94 264 THR B O 1
ATOM 4717 N N . LYS B 1 265 ? 5.988 -11.172 10.562 1 96.19 265 LYS B N 1
ATOM 4718 C CA . LYS B 1 265 ? 5.953 -10.625 11.922 1 96.19 265 LYS B CA 1
ATOM 4719 C C . LYS B 1 265 ? 4.523 -10.328 12.359 1 96.19 265 LYS B C 1
ATOM 4721 O O . LYS B 1 265 ? 4.223 -10.32 13.555 1 96.19 265 LYS B O 1
ATOM 4726 N N . LEU B 1 266 ? 3.695 -10.086 11.328 1 97.06 266 LEU B N 1
ATOM 4727 C CA . LEU B 1 266 ? 2.34 -9.656 11.656 1 97.06 266 LEU B CA 1
ATOM 4728 C C . LEU B 1 266 ? 1.357 -10.812 11.531 1 97.06 266 LEU B C 1
ATOM 4730 O O . LEU B 1 266 ? 0.228 -10.734 12.016 1 97.06 266 LEU B O 1
ATOM 4734 N N . HIS B 1 267 ? 1.714 -11.891 10.836 1 96.19 267 HIS B N 1
ATOM 4735 C CA . HIS B 1 267 ? 0.863 -13.062 10.664 1 96.19 267 HIS B CA 1
ATOM 4736 C C . HIS B 1 267 ? 1.695 -14.336 10.555 1 96.19 267 HIS B C 1
ATOM 4738 O O . HIS B 1 267 ? 2.68 -14.375 9.812 1 96.19 267 HIS B O 1
ATOM 4744 N N . PRO B 1 268 ? 1.308 -15.359 11.234 1 95.81 268 PRO B N 1
ATOM 4745 C CA . PRO B 1 268 ? 2.027 -16.641 11.164 1 95.81 268 PRO B CA 1
ATOM 4746 C C . PRO B 1 268 ? 1.577 -17.5 10 1 95.81 268 PRO B C 1
ATOM 4748 O O . PRO B 1 268 ? 0.796 -18.438 10.18 1 95.81 268 PRO B O 1
ATOM 4751 N N . PHE B 1 269 ? 2.15 -17.391 8.922 1 95.38 269 PHE B N 1
ATOM 4752 C CA . PHE B 1 269 ? 1.756 -18.094 7.711 1 95.38 269 PHE B CA 1
ATOM 4753 C C . PHE B 1 269 ? 2.061 -19.594 7.828 1 95.38 269 PHE B C 1
ATOM 4755 O O . PHE B 1 269 ? 1.401 -20.406 7.191 1 95.38 269 PHE B O 1
ATOM 4762 N N . THR B 1 270 ? 3.053 -19.953 8.539 1 92.5 270 THR B N 1
ATOM 4763 C CA . THR B 1 270 ? 3.549 -21.328 8.578 1 92.5 270 THR B CA 1
ATOM 4764 C C . THR B 1 270 ? 2.775 -22.156 9.609 1 92.5 270 THR B C 1
ATOM 4766 O O . THR B 1 270 ? 2.908 -23.375 9.656 1 92.5 270 THR B O 1
ATOM 4769 N N . GLU B 1 271 ? 1.936 -21.469 10.359 1 89.62 271 GLU B N 1
ATOM 4770 C CA . GLU B 1 271 ? 1.178 -22.172 11.391 1 89.62 271 GLU B CA 1
ATOM 4771 C C . GLU B 1 271 ? -0.249 -22.469 10.93 1 89.62 271 GLU B C 1
ATOM 4773 O O . GLU B 1 271 ? -0.974 -21.547 10.531 1 89.62 271 GLU B O 1
ATOM 4778 N N . ARG B 1 272 ? -0.594 -23.703 10.953 1 86.94 272 ARG B N 1
ATOM 4779 C CA . ARG B 1 272 ? -1.967 -24.078 10.625 1 86.94 272 ARG B CA 1
ATOM 4780 C C . ARG B 1 272 ? -2.92 -23.688 11.758 1 86.94 272 ARG B C 1
ATOM 4782 O O . ARG B 1 272 ? -2.611 -23.891 12.93 1 86.94 272 ARG B O 1
ATOM 4789 N N . PRO B 1 273 ? -4.031 -23.109 11.273 1 79.88 273 PRO B N 1
ATOM 4790 C CA . PRO B 1 273 ? -4.988 -22.75 12.32 1 79.88 273 PRO B CA 1
ATOM 4791 C C . PRO B 1 273 ? -5.535 -23.953 13.07 1 79.88 273 PRO B C 1
ATOM 4793 O O . PRO B 1 273 ? -5.867 -24.969 12.445 1 79.88 273 PRO B O 1
ATOM 4796 N N . THR B 1 274 ? -5.441 -24.047 14.352 1 75 274 THR B N 1
ATOM 4797 C CA . THR B 1 274 ? -5.891 -25.188 15.156 1 75 274 THR B CA 1
ATOM 4798 C C . THR B 1 274 ? -7.312 -24.969 15.656 1 75 274 THR B C 1
ATOM 4800 O O . THR B 1 274 ? -8 -25.906 16.031 1 75 274 THR B O 1
ATOM 4803 N N . ASP B 1 275 ? -7.734 -23.859 15.672 1 68.62 275 ASP B N 1
ATOM 4804 C CA . ASP B 1 275 ? -8.984 -23.547 16.359 1 68.62 275 ASP B CA 1
ATOM 4805 C C . ASP B 1 275 ? -10.156 -23.516 15.375 1 68.62 275 ASP B C 1
ATOM 4807 O O . ASP B 1 275 ? -11.273 -23.141 15.734 1 68.62 275 ASP B O 1
ATOM 4811 N N . ARG B 1 276 ? -9.922 -24.047 14.195 1 71.94 276 ARG B N 1
ATOM 4812 C CA . ARG B 1 276 ? -11.031 -23.875 13.266 1 71.94 276 ARG B CA 1
ATOM 4813 C C . ARG B 1 276 ? -11.789 -25.188 13.062 1 71.94 276 ARG B C 1
ATOM 4815 O O . ARG B 1 276 ? -11.203 -26.266 13.109 1 71.94 276 ARG B O 1
ATOM 4822 N N . THR B 1 277 ? -13.117 -25.047 13.016 1 72.62 277 THR B N 1
ATOM 4823 C CA . THR B 1 277 ? -13.969 -26.156 12.641 1 72.62 277 THR B CA 1
ATOM 4824 C C . THR B 1 277 ? -14.086 -26.266 11.117 1 72.62 277 THR B C 1
ATOM 4826 O O . THR B 1 277 ? -14.445 -25.297 10.453 1 72.62 277 THR B O 1
ATOM 4829 N N . PHE B 1 278 ? -13.641 -27.438 10.68 1 72.19 278 PHE B N 1
ATOM 4830 C CA . PHE B 1 278 ? -13.633 -27.594 9.227 1 72.19 278 PHE B CA 1
ATOM 4831 C C . PHE B 1 278 ? -14.93 -28.234 8.742 1 72.19 278 PHE B C 1
ATOM 4833 O O . PHE B 1 278 ? -15.523 -29.062 9.438 1 72.19 278 PHE B O 1
ATOM 4840 N N . LYS B 1 279 ? -15.422 -27.656 7.574 1 66.12 279 LYS B N 1
ATOM 4841 C CA . LYS B 1 279 ? -16.656 -28.141 6.965 1 66.12 279 LYS B CA 1
ATOM 4842 C C . LYS B 1 279 ? -16.469 -29.531 6.383 1 66.12 279 LYS B C 1
ATOM 4844 O O . LYS B 1 279 ? -15.383 -29.875 5.895 1 66.12 279 LYS B O 1
ATOM 4849 N N . GLN B 1 280 ? -17.469 -30.328 6.652 1 63.91 280 GLN B N 1
ATOM 4850 C CA . GLN B 1 280 ? -17.484 -31.641 6.016 1 63.91 280 GLN B CA 1
ATOM 4851 C C . GLN B 1 280 ? -18 -31.562 4.586 1 63.91 280 GLN B C 1
ATOM 4853 O O . GLN B 1 280 ? -18.891 -30.766 4.289 1 63.91 280 GLN B O 1
ATOM 4858 N N . ILE B 1 281 ? -17.203 -31.781 3.648 1 61.19 281 ILE B N 1
ATOM 4859 C CA . ILE B 1 281 ? -17.641 -31.734 2.258 1 61.19 281 ILE B CA 1
ATOM 4860 C C . ILE B 1 281 ? -18.734 -32.75 2.023 1 61.19 281 ILE B C 1
ATOM 4862 O O . ILE B 1 281 ? -18.547 -33.938 2.281 1 61.19 281 ILE B O 1
ATOM 4866 N N . ARG B 1 282 ? -20.078 -32.281 2.078 1 48.94 282 ARG B N 1
ATOM 4867 C CA . ARG B 1 282 ? -21.125 -33.188 1.646 1 48.94 282 ARG B CA 1
ATOM 4868 C C . ARG B 1 282 ? -20.953 -33.594 0.182 1 48.94 282 ARG B C 1
ATOM 4870 O O . ARG B 1 282 ? -20.531 -32.75 -0.637 1 48.94 282 ARG B O 1
ATOM 4877 N N . PRO B 1 283 ? -20.875 -34.812 -0.049 1 41.12 283 PRO B N 1
ATOM 4878 C CA . PRO B 1 283 ? -20.812 -35.219 -1.454 1 41.12 283 PRO B CA 1
ATOM 4879 C C . PRO B 1 283 ? -21.812 -34.438 -2.33 1 41.12 283 PRO B C 1
ATOM 4881 O O . PRO B 1 283 ? -22.984 -34.312 -1.969 1 41.12 283 PRO B O 1
ATOM 4884 N N . HIS B 1 284 ? -21.516 -33.344 -2.785 1 40.31 284 HIS B N 1
ATOM 4885 C CA . HIS B 1 284 ? -22.469 -32.719 -3.695 1 40.31 284 HIS B CA 1
ATOM 4886 C C . HIS B 1 284 ? -23.188 -33.75 -4.543 1 40.31 284 HIS B C 1
ATOM 4888 O O . HIS B 1 284 ? -22.547 -34.562 -5.207 1 40.31 284 HIS B O 1
ATOM 4894 N N . GLY B 1 285 ? -24.344 -34.281 -4.121 1 35.06 285 GLY B N 1
ATOM 4895 C CA . GLY B 1 285 ? -25.234 -34.969 -5.035 1 35.06 285 GLY B CA 1
ATOM 4896 C C . GLY B 1 285 ? -25.391 -34.25 -6.367 1 35.06 285 GLY B C 1
ATOM 4897 O O . GLY B 1 285 ? -24.969 -33.125 -6.516 1 35.06 285 GLY B O 1
ATOM 4898 N N . PRO B 1 286 ? -25.766 -34.969 -7.461 1 34.59 286 PRO B N 1
ATOM 4899 C CA . PRO B 1 286 ? -26.031 -34.406 -8.773 1 34.59 286 PRO B CA 1
ATOM 4900 C C . PRO B 1 286 ? -26.797 -33.062 -8.688 1 34.59 286 PRO B C 1
ATOM 4902 O O . PRO B 1 286 ? -27.531 -32.844 -7.723 1 34.59 286 PRO B O 1
ATOM 4905 N N . PRO B 1 287 ? -26.203 -32.031 -9.148 1 35.62 287 PRO B N 1
ATOM 4906 C CA . PRO B 1 287 ? -27.031 -30.828 -9.125 1 35.62 287 PRO B CA 1
ATOM 4907 C C . PRO B 1 287 ? -28.516 -31.125 -9.266 1 35.62 287 PRO B C 1
ATOM 4909 O O . PRO B 1 287 ? -28.906 -32 -10.047 1 35.62 287 PRO B O 1
ATOM 4912 N N . VAL B 1 288 ? -29.219 -31.031 -8.258 1 30.03 288 VAL B N 1
ATOM 4913 C CA . VAL B 1 288 ? -30.672 -31.203 -8.375 1 30.03 288 VAL B CA 1
ATOM 4914 C C . VAL B 1 288 ? -31.188 -30.391 -9.555 1 30.03 288 VAL B C 1
ATOM 4916 O O . VAL B 1 288 ? -30.891 -29.203 -9.68 1 30.03 288 VAL B O 1
ATOM 4919 N N . LYS B 1 289 ? -31.641 -31.109 -10.594 1 32.16 289 LYS B N 1
ATOM 4920 C CA . LYS B 1 289 ? -32.375 -30.562 -11.742 1 32.16 289 LYS B CA 1
ATOM 4921 C C . LYS B 1 289 ? -33.438 -29.562 -11.297 1 32.16 289 LYS B C 1
ATOM 4923 O O . LYS B 1 289 ? -34.375 -29.922 -10.609 1 32.16 289 LYS B O 1
ATOM 4928 N N . ARG B 1 290 ? -32.969 -28.375 -10.789 1 32.16 290 ARG B N 1
ATOM 4929 C CA . ARG B 1 290 ? -34.188 -27.578 -10.711 1 32.16 290 ARG B CA 1
ATOM 4930 C C . ARG B 1 290 ? -35.062 -27.781 -11.953 1 32.16 290 ARG B C 1
ATOM 4932 O O . ARG B 1 290 ? -34.531 -27.906 -13.062 1 32.16 290 ARG B O 1
ATOM 4939 N N . ALA B 1 291 ? -36.312 -28.141 -11.852 1 28.3 291 ALA B N 1
ATOM 4940 C CA . ALA B 1 291 ? -37.344 -28.266 -12.891 1 28.3 291 ALA B CA 1
ATOM 4941 C C . ALA B 1 291 ? -37.344 -27.047 -13.805 1 28.3 291 ALA B C 1
ATOM 4943 O O . ALA B 1 291 ? -37.125 -25.922 -13.352 1 28.3 291 ALA B O 1
ATOM 4944 N N . PRO B 1 292 ? -37.156 -27.203 -15.148 1 27.17 292 PRO B N 1
ATOM 4945 C CA . PRO B 1 292 ? -37.219 -26.172 -16.188 1 27.17 292 PRO B CA 1
ATOM 4946 C C . PRO B 1 292 ? -38.312 -25.141 -15.93 1 27.17 292 PRO B C 1
ATOM 4948 O O . PRO B 1 292 ? -39.469 -25.516 -15.703 1 27.17 292 PRO B O 1
ATOM 4951 N N . LYS B 1 293 ? -37.969 -24.109 -15.117 1 30.72 293 LYS B N 1
ATOM 4952 C CA . LYS B 1 293 ? -39.031 -23.125 -15.195 1 30.72 293 LYS B CA 1
ATOM 4953 C C . LYS B 1 293 ? -39.562 -22.984 -16.625 1 30.72 293 LYS B C 1
ATOM 4955 O O . LYS B 1 293 ? -38.812 -23.156 -17.578 1 30.72 293 LYS B O 1
ATOM 4960 N N . ASP B 1 294 ? -40.844 -23.109 -16.891 1 24.95 294 ASP B N 1
ATOM 4961 C CA . ASP B 1 294 ? -41.656 -22.906 -18.094 1 24.95 294 ASP B CA 1
ATOM 4962 C C . ASP B 1 294 ? -41.25 -21.641 -18.828 1 24.95 294 ASP B C 1
ATOM 4964 O O . ASP B 1 294 ? -41.375 -20.531 -18.281 1 24.95 294 ASP B O 1
ATOM 4968 N N . THR B 1 295 ? -40.094 -21.719 -19.531 1 27.69 295 THR B N 1
ATOM 4969 C CA . THR B 1 295 ? -39.656 -20.656 -20.422 1 27.69 295 THR B CA 1
ATOM 4970 C C . THR B 1 295 ? -40.812 -20.156 -21.281 1 27.69 295 THR B C 1
ATOM 4972 O O . THR B 1 295 ? -41.375 -20.906 -22.078 1 27.69 295 THR B O 1
ATOM 4975 N N . ASP B 1 296 ? -41.594 -19.203 -20.781 1 22.5 296 ASP B N 1
ATOM 4976 C CA . ASP B 1 296 ? -42.531 -18.547 -21.672 1 22.5 296 ASP B CA 1
ATOM 4977 C C . ASP B 1 296 ? -41.875 -18.125 -22.969 1 22.5 296 ASP B C 1
ATOM 4979 O O . ASP B 1 296 ? -40.656 -17.953 -23.031 1 22.5 296 ASP B O 1
ATOM 4983 N N . ALA B 1 297 ? -42.688 -17.812 -24.031 1 22.67 297 ALA B N 1
ATOM 4984 C CA . ALA B 1 297 ? -42.75 -17.594 -25.484 1 22.67 297 ALA B CA 1
ATOM 4985 C C . ALA B 1 297 ? -41.969 -16.328 -25.859 1 22.67 297 ALA B C 1
ATOM 4987 O O . ALA B 1 297 ? -42.5 -15.469 -26.578 1 22.67 297 ALA B O 1
ATOM 4988 N N . LYS B 1 298 ? -40.969 -15.734 -25.094 1 26.11 298 LYS B N 1
ATOM 4989 C CA . LYS B 1 298 ? -40.75 -14.438 -25.703 1 26.11 298 LYS B CA 1
ATOM 4990 C C . LYS B 1 298 ? -40.25 -14.586 -27.141 1 26.11 298 LYS B C 1
ATOM 4992 O O . LYS B 1 298 ? -39.656 -15.609 -27.484 1 26.11 298 LYS B O 1
ATOM 4997 N N . GLY B 1 299 ? -40.469 -13.508 -28.031 1 20.48 299 GLY B N 1
ATOM 4998 C CA . GLY B 1 299 ? -40.5 -13.094 -29.422 1 20.48 299 GLY B CA 1
ATOM 4999 C C . GLY B 1 299 ? -39.125 -13.047 -30.062 1 20.48 299 GLY B C 1
ATOM 5000 O O . GLY B 1 299 ? -38.094 -12.977 -29.344 1 20.48 299 GLY B O 1
ATOM 5001 N N . GLU B 1 300 ? -38.906 -13.344 -31.328 1 22.95 300 GLU B N 1
ATOM 5002 C CA . GLU B 1 300 ? -38 -13.586 -32.438 1 22.95 300 GLU B CA 1
ATOM 5003 C C . GLU B 1 300 ? -37.125 -12.367 -32.75 1 22.95 300 GLU B C 1
ATOM 5005 O O . GLU B 1 300 ? -37.562 -11.43 -33.406 1 22.95 300 GLU B O 1
ATOM 5010 N N . THR B 1 301 ? -36.656 -11.492 -31.734 1 22.28 301 THR B N 1
ATOM 5011 C CA . THR B 1 301 ? -36.125 -10.328 -32.438 1 22.28 301 THR B CA 1
ATOM 5012 C C . THR B 1 301 ? -34.844 -10.695 -33.188 1 22.28 301 THR B C 1
ATOM 5014 O O . THR B 1 301 ? -34.062 -11.508 -32.719 1 22.28 301 THR B O 1
ATOM 5017 N N . THR B 1 302 ? -34.75 -10.469 -34.531 1 21.06 302 THR B N 1
ATOM 5018 C CA . THR B 1 302 ? -33.875 -10.625 -35.719 1 21.06 302 THR B CA 1
ATOM 5019 C C . THR B 1 302 ? -32.594 -9.805 -35.531 1 21.06 302 THR B C 1
ATOM 5021 O O . THR B 1 302 ? -32.656 -8.578 -35.5 1 21.06 302 THR B O 1
ATOM 5024 N N . VAL B 1 303 ? -31.672 -10.266 -34.719 1 22.06 303 VAL B N 1
ATOM 5025 C CA . VAL B 1 303 ? -30.406 -9.562 -34.5 1 22.06 303 VAL B CA 1
ATOM 5026 C C . VAL B 1 303 ? -29.609 -9.539 -35.781 1 22.06 303 VAL B C 1
ATOM 5028 O O . VAL B 1 303 ? -29.375 -10.586 -36.406 1 22.06 303 VAL B O 1
ATOM 5031 N N . THR B 1 304 ? -29.656 -8.391 -36.469 1 19.75 304 THR B N 1
ATOM 5032 C CA . THR B 1 304 ? -29.016 -8.016 -37.75 1 19.75 304 THR B CA 1
ATOM 5033 C C . THR B 1 304 ? -27.5 -8.102 -37.625 1 19.75 304 THR B C 1
ATOM 5035 O O . THR B 1 304 ? -26.953 -8.016 -36.531 1 19.75 304 THR B O 1
ATOM 5038 N N . GLU B 1 305 ? -26.844 -8.414 -38.75 1 20.67 305 GLU B N 1
ATOM 5039 C CA . GLU B 1 305 ? -25.562 -8.898 -39.281 1 20.67 305 GLU B CA 1
ATOM 5040 C C . GLU B 1 305 ? -24.469 -7.852 -39.094 1 20.67 305 GLU B C 1
ATOM 5042 O O . GLU B 1 305 ? -24.547 -6.754 -39.625 1 20.67 305 GLU B O 1
ATOM 5047 N N . GLY B 1 306 ? -24.016 -7.699 -37.812 1 17.66 306 GLY B N 1
ATOM 5048 C CA . GLY B 1 306 ? -23.031 -6.668 -37.531 1 17.66 306 GLY B CA 1
ATOM 5049 C C . GLY B 1 306 ? -21.781 -6.781 -38.375 1 17.66 306 GLY B C 1
ATOM 5050 O O . GLY B 1 306 ? -21.453 -7.863 -38.875 1 17.66 306 GLY B O 1
ATOM 5051 N N . ALA B 1 307 ? -21.266 -5.559 -38.844 1 20.23 307 ALA B N 1
ATOM 5052 C CA . ALA B 1 307 ? -20.188 -5.066 -39.688 1 20.23 307 ALA B CA 1
ATOM 5053 C C . ALA B 1 307 ? -18.828 -5.5 -39.188 1 20.23 307 ALA B C 1
ATOM 5055 O O . ALA B 1 307 ? -18.641 -5.691 -37.969 1 20.23 307 ALA B O 1
ATOM 5056 N N . GLU B 1 308 ? -17.969 -5.988 -40.031 1 18.47 308 GLU B N 1
ATOM 5057 C CA . GLU B 1 308 ? -16.656 -6.602 -40.125 1 18.47 308 GLU B CA 1
ATOM 5058 C C . GLU B 1 308 ? -15.578 -5.684 -39.531 1 18.47 308 GLU B C 1
ATOM 5060 O O . GLU B 1 308 ? -15.398 -4.559 -40 1 18.47 308 GLU B O 1
ATOM 5065 N N . ALA B 1 309 ? -15.375 -5.625 -38.25 1 23.3 309 ALA B N 1
ATOM 5066 C CA . ALA B 1 309 ? -14.367 -4.746 -37.688 1 23.3 309 ALA B CA 1
ATOM 5067 C C . ALA B 1 309 ? -12.992 -5.027 -38.25 1 23.3 309 ALA B C 1
ATOM 5069 O O . ALA B 1 309 ? -12.609 -6.188 -38.438 1 23.3 309 ALA B O 1
ATOM 5070 N N . PRO B 1 310 ? -12.32 -4.027 -38.812 1 19.55 310 PRO B N 1
ATOM 5071 C CA . PRO B 1 310 ? -11.062 -4.082 -39.531 1 19.55 310 PRO B CA 1
ATOM 5072 C C . PRO B 1 310 ? -9.891 -4.559 -38.688 1 19.55 310 PRO B C 1
ATOM 5074 O O . PRO B 1 310 ? -9.938 -4.441 -37.469 1 19.55 310 PRO B O 1
ATOM 5077 N N . ALA B 1 311 ? -8.93 -5.344 -39.219 1 19.52 311 ALA B N 1
ATOM 5078 C CA . ALA B 1 311 ? -7.746 -6.07 -38.781 1 19.52 311 ALA B CA 1
ATOM 5079 C C . ALA B 1 311 ? -6.68 -5.113 -38.25 1 19.52 311 ALA B C 1
ATOM 5081 O O . ALA B 1 311 ? -6.215 -4.23 -39 1 19.52 311 ALA B O 1
ATOM 5082 N N . VAL B 1 312 ? -6.758 -4.707 -37 1 20.25 312 VAL B N 1
ATOM 5083 C CA . VAL B 1 312 ? -5.742 -3.844 -36.406 1 20.25 312 VAL B CA 1
ATOM 5084 C C . VAL B 1 312 ? -4.363 -4.492 -36.562 1 20.25 312 VAL B C 1
ATOM 5086 O O . VAL B 1 312 ? -4.199 -5.684 -36.281 1 20.25 312 VAL B O 1
ATOM 5089 N N . GLU B 1 313 ? -3.473 -3.916 -37.344 1 19.33 313 GLU B N 1
ATOM 5090 C CA . GLU B 1 313 ? -2.084 -4.219 -37.656 1 19.33 313 GLU B CA 1
ATOM 5091 C C . GLU B 1 313 ? -1.211 -4.242 -36.406 1 19.33 313 GLU B C 1
ATOM 5093 O O . GLU B 1 313 ? -1.251 -3.314 -35.594 1 19.33 313 GLU B O 1
ATOM 5098 N N . GLN B 1 314 ? -0.73 -5.41 -36 1 19.48 314 GLN B N 1
ATOM 5099 C CA . GLN B 1 314 ? 0.113 -5.805 -34.875 1 19.48 314 GLN B CA 1
ATOM 5100 C C . GLN B 1 314 ? 1.481 -5.133 -34.938 1 19.48 314 GLN B C 1
ATOM 5102 O O . GLN B 1 314 ? 2.221 -5.332 -35.906 1 19.48 314 GLN B O 1
ATOM 5107 N N . THR B 1 315 ? 1.641 -3.863 -34.5 1 20.23 315 THR B N 1
ATOM 5108 C CA . THR B 1 315 ? 2.928 -3.176 -34.5 1 20.23 315 THR B CA 1
ATOM 5109 C C . THR B 1 315 ? 3.955 -3.961 -33.688 1 20.23 315 THR B C 1
ATOM 5111 O O . THR B 1 315 ? 3.6 -4.688 -32.781 1 20.23 315 THR B O 1
ATOM 5114 N N . ALA B 1 316 ? 5.254 -4.059 -34.188 1 21.69 316 ALA B N 1
ATOM 5115 C CA . ALA B 1 316 ? 6.477 -4.781 -33.844 1 21.69 316 ALA B CA 1
ATOM 5116 C C . ALA B 1 316 ? 6.973 -4.406 -32.469 1 21.69 316 ALA B C 1
ATOM 5118 O O . ALA B 1 316 ? 6.848 -3.254 -32.031 1 21.69 316 ALA B O 1
ATOM 5119 N N . PRO B 1 317 ? 7.246 -5.352 -31.578 1 20.11 317 PRO B N 1
ATOM 5120 C CA . PRO B 1 317 ? 7.645 -5.238 -30.172 1 20.11 317 PRO B CA 1
ATOM 5121 C C . PRO B 1 317 ? 8.969 -4.496 -30 1 20.11 317 PRO B C 1
ATOM 5123 O O . PRO B 1 317 ? 9.938 -4.766 -30.719 1 20.11 317 PRO B O 1
ATOM 5126 N N . LEU B 1 318 ? 8.984 -3.215 -29.641 1 22 318 LEU B N 1
ATOM 5127 C CA . LEU B 1 318 ? 10.156 -2.395 -29.359 1 22 318 LEU B CA 1
ATOM 5128 C C . LEU B 1 318 ? 11.078 -3.088 -28.375 1 22 318 LEU B C 1
ATOM 5130 O O . LEU B 1 318 ? 10.617 -3.658 -27.375 1 22 318 LEU B O 1
ATOM 5134 N N . GLU B 1 319 ? 12.305 -3.459 -28.734 1 20.59 319 GLU B N 1
ATOM 5135 C CA . GLU B 1 319 ? 13.445 -4.051 -28.031 1 20.59 319 GLU B CA 1
ATOM 5136 C C . GLU B 1 319 ? 13.906 -3.168 -26.875 1 20.59 319 GLU B C 1
ATOM 5138 O O . GLU B 1 319 ? 14.453 -2.086 -27.094 1 20.59 319 GLU B O 1
ATOM 5143 N N . VAL B 1 320 ? 13.195 -2.971 -25.828 1 20.89 320 VAL B N 1
ATOM 5144 C CA . VAL B 1 320 ? 13.656 -2.084 -24.766 1 20.89 320 VAL B CA 1
ATOM 5145 C C . VAL B 1 320 ? 14.797 -2.742 -24 1 20.89 320 VAL B C 1
ATOM 5147 O O . VAL B 1 320 ? 14.648 -3.848 -23.484 1 20.89 320 VAL B O 1
ATOM 5150 N N . GLU B 1 321 ? 16.031 -2.467 -24.25 1 20.94 321 GLU B N 1
ATOM 5151 C CA . GLU B 1 321 ? 17.25 -2.807 -23.516 1 20.94 321 GLU B CA 1
ATOM 5152 C C . GLU B 1 321 ? 17.219 -2.197 -22.109 1 20.94 321 GLU B C 1
ATOM 5154 O O . GLU B 1 321 ? 17.219 -0.974 -21.969 1 20.94 321 GLU B O 1
ATOM 5159 N N . VAL B 1 322 ? 16.547 -2.777 -21.219 1 22.28 322 VAL B N 1
ATOM 5160 C CA . VAL B 1 322 ? 16.422 -2.211 -19.875 1 22.28 322 VAL B CA 1
ATOM 5161 C C . VAL B 1 322 ? 17.734 -2.385 -19.125 1 22.28 322 VAL B C 1
ATOM 5163 O O . VAL B 1 322 ? 18.188 -3.51 -18.922 1 22.28 322 VAL B O 1
ATOM 5166 N N . PRO B 1 323 ? 18.578 -1.405 -19.156 1 22.08 323 PRO B N 1
ATOM 5167 C CA . PRO B 1 323 ? 19.828 -1.478 -18.391 1 22.08 323 PRO B CA 1
ATOM 5168 C C . PRO B 1 323 ? 19.594 -1.69 -16.891 1 22.08 323 PRO B C 1
ATOM 5170 O O . PRO B 1 323 ? 18.547 -1.272 -16.359 1 22.08 323 PRO B O 1
ATOM 5173 N N . CYS B 1 324 ? 20.109 -2.744 -16.219 1 23.84 324 CYS B N 1
ATOM 5174 C CA . CYS B 1 324 ? 20.062 -3.252 -14.844 1 23.84 324 CYS B CA 1
ATOM 5175 C C . CYS B 1 324 ? 20.469 -2.176 -13.844 1 23.84 324 CYS B C 1
ATOM 5177 O O . CYS B 1 324 ? 21.578 -1.66 -13.906 1 23.84 324 CYS B O 1
ATOM 5179 N N . PRO B 1 325 ? 19.547 -1.338 -13.422 1 21.7 325 PRO B N 1
ATOM 5180 C CA . PRO B 1 325 ? 20.016 -0.245 -12.555 1 21.7 325 PRO B CA 1
ATOM 5181 C C . PRO B 1 325 ? 20.578 -0.739 -11.227 1 21.7 325 PRO B C 1
ATOM 5183 O O . PRO B 1 325 ? 19.875 -1.396 -10.461 1 21.7 325 PRO B O 1
ATOM 5186 N N . ALA B 1 326 ? 21.875 -1.076 -10.953 1 25.11 326 ALA B N 1
ATOM 5187 C CA . ALA B 1 326 ? 22.656 -1.347 -9.758 1 25.11 326 ALA B CA 1
ATOM 5188 C C . ALA B 1 326 ? 22.344 -0.347 -8.648 1 25.11 326 ALA B C 1
ATOM 5190 O O . ALA B 1 326 ? 22.656 -0.584 -7.48 1 25.11 326 ALA B O 1
ATOM 5191 N N . SER B 1 327 ? 21.875 0.884 -8.992 1 24.42 327 SER B N 1
ATOM 5192 C CA . SER B 1 327 ? 21.938 2.027 -8.086 1 24.42 327 SER B CA 1
ATOM 5193 C C . SER B 1 327 ? 20.812 1.997 -7.07 1 24.42 327 SER B C 1
ATOM 5195 O O . SER B 1 327 ? 20.562 2.982 -6.367 1 24.42 327 SER B O 1
ATOM 5197 N N . ALA B 1 328 ? 20.125 0.958 -6.793 1 24.69 328 ALA B N 1
ATOM 5198 C CA . ALA B 1 328 ? 18.875 1.094 -6.051 1 24.69 328 ALA B CA 1
ATOM 5199 C C . ALA B 1 328 ? 19.141 1.52 -4.609 1 24.69 328 ALA B C 1
ATOM 5201 O O . ALA B 1 328 ? 18.266 2.119 -3.967 1 24.69 328 ALA B O 1
ATOM 5202 N N . CYS B 1 329 ? 20.219 1.069 -3.926 1 27.58 329 CYS B N 1
ATOM 5203 C CA . CYS B 1 329 ? 20.406 1.269 -2.492 1 27.58 329 CYS B CA 1
ATOM 5204 C C . CYS B 1 329 ? 20.703 2.729 -2.176 1 27.58 329 CYS B C 1
ATOM 5206 O O . CYS B 1 329 ? 20.672 3.135 -1.014 1 27.58 329 CYS B O 1
ATOM 5208 N N . ALA B 1 330 ? 21.359 3.451 -2.953 1 26.06 330 ALA B N 1
ATOM 5209 C CA . ALA B 1 330 ? 22.016 4.691 -2.541 1 26.06 330 ALA B CA 1
ATOM 5210 C C . ALA B 1 330 ? 20.984 5.734 -2.113 1 26.06 330 ALA B C 1
ATOM 5212 O O . ALA B 1 330 ? 21.281 6.629 -1.322 1 26.06 330 ALA B O 1
ATOM 5213 N N . GLY B 1 331 ? 19.906 5.887 -2.734 1 25.3 331 GLY B N 1
ATOM 5214 C CA . GLY B 1 331 ? 19.109 7.094 -2.574 1 25.3 331 GLY B CA 1
ATOM 5215 C C . GLY B 1 331 ? 18.062 6.984 -1.472 1 25.3 331 GLY B C 1
ATOM 5216 O O . GLY B 1 331 ? 17.094 7.746 -1.445 1 25.3 331 GLY B O 1
ATOM 5217 N N . CYS B 1 332 ? 18.109 5.957 -0.607 1 29.56 332 CYS B N 1
ATOM 5218 C CA . CYS B 1 332 ? 17.078 5.844 0.413 1 29.56 332 CYS B CA 1
ATOM 5219 C C . CYS B 1 332 ? 17.062 7.07 1.313 1 29.56 332 CYS B C 1
ATOM 5221 O O . CYS B 1 332 ? 18.078 7.418 1.919 1 29.56 332 CYS B O 1
ATOM 5223 N N . PRO B 1 333 ? 16.266 7.918 1.102 1 25.56 333 PRO B N 1
ATOM 5224 C CA . PRO B 1 333 ? 16.266 9.102 1.965 1 25.56 333 PRO B CA 1
ATOM 5225 C C . PRO B 1 333 ? 16.188 8.75 3.449 1 25.56 333 PRO B C 1
ATOM 5227 O O . PRO B 1 333 ? 16.25 9.641 4.301 1 25.56 333 PRO B O 1
ATOM 5230 N N . MET B 1 334 ? 15.656 7.574 3.879 1 27.59 334 MET B N 1
ATOM 5231 C CA . MET B 1 334 ? 15.562 7.395 5.324 1 27.59 334 MET B CA 1
ATOM 5232 C C . MET B 1 334 ? 16.938 7.215 5.941 1 27.59 334 MET B C 1
ATOM 5234 O O . MET B 1 334 ? 17.641 6.238 5.645 1 27.59 334 MET B O 1
ATOM 5238 N N . ALA B 1 335 ? 17.734 8.203 6.191 1 26.41 335 ALA B N 1
ATOM 5239 C CA . ALA B 1 335 ? 19.031 8.266 6.855 1 26.41 335 ALA B CA 1
ATOM 5240 C C . ALA B 1 335 ? 19.078 7.32 8.055 1 26.41 335 ALA B C 1
ATOM 5242 O O . ALA B 1 335 ? 18.047 6.922 8.586 1 26.41 335 ALA B O 1
ATOM 5243 N N . ARG B 1 336 ? 20.469 7 8.672 1 28.3 336 ARG B N 1
ATOM 5244 C CA . ARG B 1 336 ? 21 6.133 9.719 1 28.3 336 ARG B CA 1
ATOM 5245 C C . ARG B 1 336 ? 20.188 6.273 11.008 1 28.3 336 ARG B C 1
ATOM 5247 O O . ARG B 1 336 ? 20.172 5.359 11.836 1 28.3 336 ARG B O 1
ATOM 5254 N N . GLY B 1 337 ? 19.719 7.34 11.445 1 24.03 337 GLY B N 1
ATOM 5255 C CA . GLY B 1 337 ? 19.094 7.539 12.742 1 24.03 337 GLY B CA 1
ATOM 5256 C C . GLY B 1 337 ? 17.688 6.969 12.82 1 24.03 337 GLY B C 1
ATOM 5257 O O . GLY B 1 337 ? 16.922 7.289 13.742 1 24.03 337 GLY B O 1
ATOM 5258 N N . CYS B 1 338 ? 17.234 6.629 11.734 1 27.09 338 CYS B N 1
ATOM 5259 C CA . CYS B 1 338 ? 15.914 6.023 11.828 1 27.09 338 CYS B CA 1
ATOM 5260 C C . CYS B 1 338 ? 15.984 4.668 12.531 1 27.09 338 CYS B C 1
ATOM 5262 O O . CYS B 1 338 ? 16.922 3.904 12.32 1 27.09 338 CYS B O 1
ATOM 5264 N N . GLY B 1 339 ? 15.523 4.551 13.789 1 25.81 339 GLY B N 1
ATOM 5265 C CA . GLY B 1 339 ? 15.469 3.402 14.68 1 25.81 339 GLY B CA 1
ATOM 5266 C C . GLY B 1 339 ? 15.117 2.111 13.969 1 25.81 339 GLY B C 1
ATOM 5267 O O . GLY B 1 339 ? 15.062 1.047 14.586 1 25.81 339 GLY B O 1
ATOM 5268 N N . GLY B 1 340 ? 14.531 2.264 12.867 1 23.94 340 GLY B N 1
ATOM 5269 C CA . GLY B 1 340 ? 13.914 1.021 12.438 1 23.94 340 GLY B CA 1
ATOM 5270 C C . GLY B 1 340 ? 14.898 0.049 11.812 1 23.94 340 GLY B C 1
ATOM 5271 O O . GLY B 1 340 ? 14.5 -0.986 11.273 1 23.94 340 GLY B O 1
ATOM 5272 N N . CYS B 1 341 ? 16.047 0.612 11.273 1 26.39 341 CYS B N 1
ATOM 5273 C CA . CYS B 1 341 ? 16.828 -0.442 10.641 1 26.39 341 CYS B CA 1
ATOM 5274 C C . CYS B 1 341 ? 17.375 -1.41 11.68 1 26.39 341 CYS B C 1
ATOM 5276 O O . CYS B 1 341 ? 18 -0.989 12.656 1 26.39 341 CYS B O 1
ATOM 5278 N N . GLY B 1 342 ? 16.656 -2.283 12.07 1 20.81 342 GLY B N 1
ATOM 5279 C CA . GLY B 1 342 ? 16.953 -3.311 13.055 1 20.81 342 GLY B CA 1
ATOM 5280 C C . GLY B 1 342 ? 18.328 -3.943 12.859 1 20.81 342 GLY B C 1
ATOM 5281 O O . GLY B 1 342 ? 18.625 -4.969 13.477 1 20.81 342 GLY B O 1
ATOM 5282 N N . LYS B 1 343 ? 19.141 -3.654 11.883 1 22.08 343 LYS B N 1
ATOM 5283 C CA . LYS B 1 343 ? 20.297 -4.523 12.023 1 22.08 343 LYS B CA 1
ATOM 5284 C C . LYS B 1 343 ? 21.078 -4.199 13.297 1 22.08 343 LYS B C 1
ATOM 5286 O O . LYS B 1 343 ? 21.609 -3.096 13.445 1 22.08 343 LYS B O 1
ATOM 5291 N N . ALA B 1 344 ? 20.562 -4.539 14.57 1 18.69 344 ALA B N 1
ATOM 5292 C CA . ALA B 1 344 ? 21.438 -4.582 15.734 1 18.69 344 ALA B CA 1
ATOM 5293 C C . ALA B 1 344 ? 22.797 -5.191 15.383 1 18.69 344 ALA B C 1
ATOM 5295 O O . ALA B 1 344 ? 22.859 -6.234 14.727 1 18.69 344 ALA B O 1
ATOM 5296 N N . GLU B 1 345 ? 23.781 -4.453 15.25 1 17.33 345 GLU B N 1
ATOM 5297 C CA . GLU B 1 345 ? 24.984 -5.164 15.68 1 17.33 345 GLU B CA 1
ATOM 5298 C C . GLU B 1 345 ? 24.781 -5.816 17.047 1 17.33 345 GLU B C 1
ATOM 5300 O O . GLU B 1 345 ? 24.156 -5.238 17.922 1 17.33 345 GLU B O 1
#

Sequence (690 aa):
MGRVGKELNALPASVKKAVSRIRKTAATTAGSFDMFPEGEKVLLGLSGGKDSWVLLHWMLYSQRVAAKKFEIEAVIIDPGFEGFRSQEVHDYCRDVLGVKVTIIKEDFNPIIDQYNSRPGQSYCSFCARLRRGCLYTYCVRNGIKTMALGHHMDDALNTMLLNITRCGRMASMPPVLHADDYDIAVVRPFIKTAEADIRTYSRYLEREQGMPIVSCSCPYAGQPEHGRVISAKILESIEQTVPGAKWSMVQALGNIAPRFMHDTKLHPFTERPTDRTFKQIRPHGPPVKRAPKDTDAKGETTVTEGAEAPAVEQTAPLEVEVPCPASACAGCPMARGCGGCGKAEMGRVGKELNALPASVKKAVSRIRKTAATTAGSFDMFPEGEKVLLGLSGGKDSWVLLHWMLYSQRVAAKKFEIEAVIIDPGFEGFRSQEVHDYCRDVLGVKVTIIKEDFNPIIDQYNSRPGQSYCSFCARLRRGCLYTYCVRNGIKTMALGHHMDDALNTMLLNITRCGRMASMPPVLHADDYDIAVVRPFIKTAEADIRTYSRYLEREQGMPIVSCSCPYAGQPEHGRVISAKILESIEQTVPGAKWSMVQALGNIAPRFMHDTKLHPFTERPTDRTFKQIRPHGPPVKRAPKDTDAKGETTVTEGAEAPAVEQTAPLEVEVPCPASACAGCPMARGCGGCGKAE

Solvent-accessible surface area (backbone atoms only — not comparable to full-atom values): 39397 Å² total; per-residue (Å²): 126,55,77,77,69,66,58,64,81,78,44,57,69,74,44,30,53,28,48,53,50,45,54,50,46,26,48,50,45,28,58,78,48,58,63,67,54,71,74,36,52,32,35,33,57,39,76,33,34,58,46,27,48,48,42,52,53,48,52,56,50,43,50,73,69,44,87,49,44,53,45,74,38,36,36,29,76,36,52,61,44,74,80,46,59,58,63,61,46,46,46,45,33,44,73,47,66,65,43,59,65,44,76,45,82,43,70,44,60,69,53,50,64,65,61,53,64,56,89,83,60,40,67,64,61,53,49,52,49,52,51,49,49,54,50,50,51,52,26,64,77,67,72,37,41,32,36,38,44,44,48,26,24,59,54,22,51,30,41,25,47,39,24,20,43,62,61,27,26,38,35,36,58,33,45,41,40,70,46,79,47,42,82,33,35,39,30,23,43,30,39,79,26,57,56,69,36,48,50,48,43,34,53,48,39,34,71,75,66,62,48,68,71,42,65,77,45,47,90,70,62,74,61,66,46,67,60,58,57,48,22,47,51,50,51,49,51,44,31,72,76,36,76,62,15,62,63,19,37,57,44,10,43,40,35,66,39,47,74,25,28,56,23,66,91,72,27,65,64,70,56,77,81,79,86,62,74,59,62,76,82,66,75,78,64,74,76,77,76,70,74,78,73,82,74,72,83,76,83,83,77,82,80,75,85,78,79,82,78,78,82,78,80,83,77,78,84,79,82,73,81,75,76,81,77,82,67,67,75,76,70,55,76,79,58,88,82,50,80,72,68,65,78,69,126,128,54,79,77,70,65,59,62,80,78,45,57,69,73,44,30,52,29,49,51,49,46,55,51,45,25,49,52,46,29,57,76,46,59,62,66,52,70,74,37,51,32,35,33,56,39,73,32,35,58,47,27,49,48,43,52,54,49,51,57,48,41,50,71,70,43,87,50,45,56,45,74,40,35,37,30,76,36,52,62,45,74,80,46,59,59,64,61,47,45,47,45,32,44,75,48,63,66,41,60,65,45,78,47,81,42,69,44,58,69,56,51,68,66,49,69,63,48,89,80,54,36,68,64,60,52,50,51,49,52,50,48,50,54,50,49,51,52,26,63,76,69,73,35,42,34,36,39,42,44,49,24,24,59,56,22,51,30,41,25,48,40,24,21,41,65,62,26,24,37,34,36,59,33,45,42,40,70,46,80,48,42,82,32,36,38,28,23,43,31,39,76,27,56,56,68,37,50,51,50,45,34,51,48,38,33,72,76,66,62,49,69,74,44,65,75,47,48,90,70,61,74,62,64,46,67,60,57,58,49,22,48,52,48,51,50,51,46,32,71,75,37,77,62,15,63,62,18,35,58,45,10,45,41,34,68,40,48,71,24,29,53,22,66,90,72,29,66,64,70,56,78,82,78,85,63,75,59,62,76,81,66,77,77,64,74,78,74,74,71,73,78,71,83,76,71,83,80,80,84,78,82,81,76,86,77,81,82,78,79,85,80,79,82,76,80,82,80,82,76,81,73,75,81,76,84,66,69,76,75,61,59,76,81,57,89,82,51,80,71,69,64,77,71,126

pLDDT: mean 76.85, std 27.59, range [17.33, 98.75]

InterPro domains:
  IPR011063 tRNA(Ile)-lysidine/2-thiocytidine synthase, N-terminal [PF01171] (41-203)
  IPR014729 Rossmann-like alpha/beta/alpha sandwich fold [G3DSA:3.40.50.620] (11-282)

Foldseek 3Di:
DAPLPPDLVVDPPLLSVLVVQLLVQLVVLCVVVVQAAAAAEEEEEQALALLSVVVVSSVLVCCVPPPGHYAYEYEYEQQPAPPFPVVLLCCCCCPRVNHHYYYDYHHCPVVCVVVPDDDQDQSVVVVVVVSVVVVQVVCVVVVHAEYEYRAALLQFQLQQLLCVVAVVDRGGDDQWDQDPPDNHIYGYSRNLPDVVSSVSNSVCCCVPVVRGRTDSNPPSPPPPSPSSVVSSVVVVVVCVVPPPVSNVVSVVSVVDDVQPPDDCVVPPPPDDDPPDDDDDPDPPDDPPPPDPPPPPPDDDDPPDDDDDPDDPDDDDDPPPPPPDPPPRPPNPPPDPPPVPPPPDD/DAPLPPDLVVDPPLLSVLVVQLLVQLVVLCVVVVQFAAAAEEEEEDALALLSVVVVSSVLVCCVPPPGHYAYEYEYEQQPAPPFPVVLLCCCCCPRVVHHYYYDYHHCPVVLVVCPPDVQRASVVVVVVVSVVVVQVVCVVVVHAEYEYRAALLQFQLQQLLCVVAVVDRGGDDQWDQDPPDNHIYGYSRNLPDVVSSVSNSVCCCVPVVRGRGDSNPPSPDPPSPSSVVSSVVVVVVCVVPPPVSNVVSVVSVVDDVQPPDDCVVPPPVDDDPPDDDDDPDPPDDPPPPDPDPPDDDDDPDPDDDDDPDDPDDDDDPPPPPPPPPPSPPNPPPDPPPVPPPPDD

Nearest PDB structures (foldseek):
  6scy-assembly1_B  TM=7.757E-01  e=3.355E-14  Methanococcus maripaludis S2
  5mkq-assembly1_B  TM=8.000E-01  e=1.353E-13  Pyrococcus horikoshii OT3
  5mko-assembly1_A  TM=8.012E-01  e=2.335E-13  Pyrococcus horikoshii OT3
  6scy-assembly1_A  TM=7.629E-01  e=5.797E-13  Methanococcus maripaludis S2
  3a2k-assembly2_B  TM=7.540E-01  e=1.133E-09  Geobacillus kaustophilus